Protein AF-0000000071563196 (afdb_homodimer)

Foldseek 3Di:
DFEEAEEEEQECDADFDHRQQQDDFLHGRLVLLLLLLQVLAPRHDAYEYEYCDDVSCVSSVVSPHHYDHDDPVQRDPPHDPLVSVVVCVVVVVVVHDGFKYKYFYSQQSPDDRCQQVQQVVQCVVVVFAKEFEWEWDQDWDWDADPVGIDTDQDDPVCDDDSVRGDTDIDGQRGIMMHGPVQCVVPVDSDDGGYYYHYDYPSSSQGDRHPVSRVVSSVVSNVVVD/DFEEAEEEEQECDADFDHRQQQDDFLHGRLVLLLLLLQVLAPRYDAYEYEYCDDVSCVRSVVSPHHYDHDDPVQRDPPHDPLVSVVVCVVVVVVVHDGFKYKYFYSQQSPDDRCQQVQQVVQCVVVVFAKEFEWEWDQDWDWDADPVGIDTDQDDPVCDDDSVRGDTDIDGQRGIMMHGPVQCVVPVDSDDGGYYYHYDYPSSSQGDRHPVSRVVSSVVSNVVVD

Nearest PDB structures (foldseek):
  6ifd-assembly2_C  TM=8.968E-01  e=7.303E-24  Vibrio cholerae
  6ifd-assembly1_A  TM=8.660E-01  e=3.320E-23  Vibrio cholerae
  1qwj-assembly2_D  TM=8.875E-01  e=5.857E-23  Mus musculus
  1eyr-assembly1_B  TM=8.930E-01  e=1.509E-20  Neisseria meningitidis
  6ifi-assembly1_A  TM=8.671E-01  e=5.005E-20  Vibrio cholerae

Structure (mmCIF, N/CA/C/O backbone):
data_AF-0000000071563196-model_v1
#
loop_
_entity.id
_entity.type
_entity.pdbx_description
1 polymer 'CMP-N-acetylneuraminic acid synthetase'
#
loop_
_atom_site.group_PDB
_atom_site.id
_atom_site.type_symbol
_atom_site.label_atom_id
_atom_site.label_alt_id
_atom_site.label_comp_id
_atom_site.label_asym_id
_atom_site.label_entity_id
_atom_site.label_seq_id
_atom_site.pdbx_PDB_ins_code
_atom_site.Cartn_x
_atom_site.Cartn_y
_atom_site.Cartn_z
_atom_site.occupancy
_atom_site.B_iso_or_equiv
_atom_site.auth_seq_id
_atom_site.auth_comp_id
_atom_site.auth_asym_id
_atom_site.auth_atom_id
_atom_site.pdbx_PDB_model_num
ATOM 1 N N . MET A 1 1 ? 10.906 35.125 6.461 1 53.5 1 MET A N 1
ATOM 2 C CA . MET A 1 1 ? 10.609 33.719 6.32 1 53.5 1 MET A CA 1
ATOM 3 C C . MET A 1 1 ? 9.125 33.438 6.543 1 53.5 1 MET A C 1
ATOM 5 O O . MET A 1 1 ? 8.477 34.125 7.328 1 53.5 1 MET A O 1
ATOM 9 N N . SER A 1 2 ? 8.508 32.656 5.531 1 68.19 2 SER A N 1
ATOM 10 C CA . SER A 1 2 ? 7.07 32.438 5.668 1 68.19 2 SER A CA 1
ATOM 11 C C . SER A 1 2 ? 6.734 31.766 6.996 1 68.19 2 SER A C 1
ATOM 13 O O . SER A 1 2 ? 7.473 30.906 7.465 1 68.19 2 SER A O 1
ATOM 15 N N . ARG A 1 3 ? 5.914 32.438 7.758 1 90.62 3 ARG A N 1
ATOM 16 C CA . ARG A 1 3 ? 5.457 31.875 9.023 1 90.62 3 ARG A CA 1
ATOM 17 C C . ARG A 1 3 ? 4.441 30.75 8.781 1 90.62 3 ARG A C 1
ATOM 19 O O . ARG A 1 3 ? 3.523 30.906 7.977 1 90.62 3 ARG A O 1
ATOM 26 N N . ALA A 1 4 ? 4.738 29.609 9.344 1 98 4 ALA A N 1
ATOM 27 C CA . ALA A 1 4 ? 3.818 28.484 9.195 1 98 4 ALA A CA 1
ATOM 28 C C . ALA A 1 4 ? 3.277 28.031 10.555 1 98 4 ALA A C 1
ATOM 30 O O . ALA A 1 4 ? 3.973 28.141 11.57 1 98 4 ALA A O 1
ATOM 31 N N . VAL A 1 5 ? 2.049 27.625 10.57 1 98.62 5 VAL A N 1
ATOM 32 C CA . VAL A 1 5 ? 1.468 27 11.758 1 98.62 5 VAL A CA 1
ATOM 33 C C . VAL A 1 5 ? 0.964 25.609 11.414 1 98.62 5 VAL A C 1
ATOM 35 O O . VAL A 1 5 ? 0.485 25.359 10.305 1 98.62 5 VAL A O 1
ATOM 38 N N . ALA A 1 6 ? 1.112 24.703 12.367 1 98.88 6 ALA A N 1
ATOM 39 C CA . ALA A 1 6 ? 0.66 23.344 12.164 1 98.88 6 ALA A CA 1
ATOM 40 C C . ALA A 1 6 ? -0.698 23.109 12.82 1 98.88 6 ALA A C 1
ATOM 42 O O . ALA A 1 6 ? -0.964 23.609 13.914 1 98.88 6 ALA A O 1
ATOM 43 N N . ILE A 1 7 ? -1.546 22.375 12.156 1 98.94 7 ILE A N 1
ATOM 44 C CA . ILE A 1 7 ? -2.824 21.953 12.711 1 98.94 7 ILE A CA 1
ATOM 45 C C . ILE A 1 7 ? -2.926 20.422 12.641 1 98.94 7 ILE A C 1
ATOM 47 O O . ILE A 1 7 ? -2.658 19.828 11.602 1 98.94 7 ILE A O 1
ATOM 51 N N . ILE A 1 8 ? -3.273 19.781 13.766 1 98.88 8 ILE A N 1
ATOM 52 C CA . ILE A 1 8 ? -3.412 18.344 13.938 1 98.88 8 ILE A CA 1
ATOM 53 C C . ILE A 1 8 ? -4.816 18.016 14.438 1 98.88 8 ILE A C 1
ATOM 55 O O . ILE A 1 8 ? -5.109 18.156 15.625 1 98.88 8 ILE A O 1
ATOM 59 N N . PRO A 1 9 ? -5.688 17.609 13.578 1 98.25 9 PRO A N 1
ATOM 60 C CA . PRO A 1 9 ? -6.988 17.141 14.062 1 98.25 9 PRO A CA 1
ATOM 61 C C . PRO A 1 9 ? -6.906 15.812 14.797 1 98.25 9 PRO A C 1
ATOM 63 O O . PRO A 1 9 ? -6.285 14.867 14.305 1 98.25 9 PRO A O 1
ATOM 66 N N . ALA A 1 10 ? -7.488 15.719 15.984 1 97.31 10 ALA A N 1
ATOM 67 C CA . ALA A 1 10 ? -7.5 14.508 16.797 1 97.31 10 ALA A CA 1
ATOM 68 C C . ALA A 1 10 ? -8.82 14.359 17.547 1 97.31 10 ALA A C 1
ATOM 70 O O . ALA A 1 10 ? -8.969 14.852 18.672 1 97.31 10 ALA A O 1
ATOM 71 N N . ARG A 1 11 ? -9.703 13.688 16.953 1 95.75 11 ARG A N 1
ATOM 72 C CA . ARG A 1 11 ? -11.008 13.539 17.594 1 95.75 11 ARG A CA 1
ATOM 73 C C . ARG A 1 11 ? -10.992 12.383 18.594 1 95.75 11 ARG A C 1
ATOM 75 O O . ARG A 1 11 ? -10.156 11.484 18.5 1 95.75 11 ARG A O 1
ATOM 82 N N . GLY A 1 12 ? -11.984 12.445 19.453 1 94.06 12 GLY A N 1
ATOM 83 C CA . GLY A 1 12 ? -12.102 11.406 20.453 1 94.06 12 GLY A CA 1
ATOM 84 C C . GLY A 1 12 ? -12.594 10.086 19.906 1 94.06 12 GLY A C 1
ATOM 85 O O . GLY A 1 12 ? -12.148 9.023 20.328 1 94.06 12 GLY A O 1
ATOM 86 N N . GLY A 1 13 ? -13.469 10.188 18.969 1 88.44 13 GLY A N 1
ATOM 87 C CA . GLY A 1 13 ? -14.047 8.992 18.375 1 88.44 13 GLY A CA 1
ATOM 88 C C . GLY A 1 13 ? -13.289 8.516 17.156 1 88.44 13 GLY A C 1
ATOM 89 O O . GLY A 1 13 ? -12.703 9.312 16.422 1 88.44 13 GLY A O 1
ATOM 90 N N . SER A 1 14 ? -13.141 7.102 17.141 1 84.75 14 SER A N 1
ATOM 91 C CA . SER A 1 14 ? -12.578 6.477 15.945 1 84.75 14 SER A CA 1
ATOM 92 C C . SER A 1 14 ? -13.273 5.156 15.633 1 84.75 14 SER A C 1
ATOM 94 O O . SER A 1 14 ? -13.539 4.359 16.531 1 84.75 14 SER A O 1
ATOM 96 N N . LYS A 1 15 ? -13.633 5 14.406 1 79.31 15 LYS A N 1
ATOM 97 C CA . LYS A 1 15 ? -14.383 3.822 13.992 1 79.31 15 LYS A CA 1
ATOM 98 C C . LYS A 1 15 ? -13.531 2.561 14.078 1 79.31 15 LYS A C 1
ATOM 100 O O . LYS A 1 15 ? -13.945 1.569 14.688 1 79.31 15 LYS A O 1
ATOM 105 N N . GLY A 1 16 ? -12.352 2.58 13.664 1 83.06 16 GLY A N 1
ATOM 106 C CA . GLY A 1 16 ? -11.547 1.375 13.547 1 83.06 16 GLY A CA 1
ATOM 107 C C . GLY A 1 16 ? -10.766 1.058 14.805 1 83.06 16 GLY A C 1
ATOM 108 O O . GLY A 1 16 ? -10.469 -0.107 15.086 1 83.06 16 GLY A O 1
ATOM 109 N N . ILE A 1 17 ? -10.414 2.061 15.586 1 91.19 17 ILE A N 1
ATOM 110 C CA . ILE A 1 17 ? -9.609 1.92 16.797 1 91.19 17 ILE A CA 1
ATOM 111 C C . ILE A 1 17 ? -10.172 2.812 17.906 1 91.19 17 ILE A C 1
ATOM 113 O O . ILE A 1 17 ? -10.117 4.039 17.797 1 91.19 17 ILE A O 1
ATOM 117 N N . LEU A 1 18 ? -10.617 2.182 18.953 1 90.81 18 LEU A N 1
ATOM 118 C CA . LEU A 1 18 ? -11.133 2.945 20.078 1 90.81 18 LEU A CA 1
ATOM 119 C C . LEU A 1 18 ? -10.047 3.846 20.672 1 90.81 18 LEU A C 1
ATOM 121 O O . LEU A 1 18 ? -8.945 3.381 20.969 1 90.81 18 LEU A O 1
ATOM 125 N N . ARG A 1 19 ? -10.344 5.184 20.75 1 94.94 19 ARG A N 1
ATOM 126 C CA . ARG A 1 19 ? -9.438 6.176 21.328 1 94.94 19 ARG A CA 1
ATOM 127 C C . ARG A 1 19 ? -8.078 6.141 20.641 1 94.94 19 ARG A C 1
ATOM 129 O O . ARG A 1 19 ? -7.043 6.133 21.312 1 94.94 19 ARG A O 1
ATOM 136 N N . LYS A 1 20 ? -8.094 6.062 19.406 1 95.31 20 LYS A N 1
ATOM 137 C CA . LYS A 1 20 ? -6.934 5.859 18.547 1 95.31 20 LYS A CA 1
ATOM 138 C C . LYS A 1 20 ? -5.816 6.844 18.891 1 95.31 20 LYS A C 1
ATOM 140 O O . LYS A 1 20 ? -4.648 6.453 18.984 1 95.31 20 LYS A O 1
ATOM 145 N N . ASN A 1 21 ? -6.113 8.102 19.125 1 97.44 21 ASN A N 1
ATOM 146 C CA . ASN A 1 21 ? -5.121 9.156 19.312 1 97.44 21 ASN A CA 1
ATOM 147 C C . ASN A 1 21 ? -4.391 8.992 20.641 1 97.44 21 ASN A C 1
ATOM 149 O O . ASN A 1 21 ? -3.311 9.555 20.844 1 97.44 21 ASN A O 1
ATOM 153 N N . LEU A 1 22 ? -5.008 8.219 21.531 1 98.12 22 LEU A N 1
ATOM 154 C CA . LEU A 1 22 ? -4.426 8.023 22.859 1 98.12 22 LEU A CA 1
ATOM 155 C C . LEU A 1 22 ? -3.727 6.676 22.953 1 98.12 22 LEU A C 1
ATOM 157 O O . LEU A 1 22 ? -3.059 6.387 23.953 1 98.12 22 LEU A O 1
ATOM 161 N N . ARG A 1 23 ? -3.885 5.855 21.938 1 97.44 23 ARG A N 1
ATOM 162 C CA . ARG A 1 23 ? -3.234 4.551 21.953 1 97.44 23 ARG A CA 1
ATOM 163 C C . ARG A 1 23 ? -1.717 4.695 21.891 1 97.44 23 ARG A C 1
ATOM 165 O O . ARG A 1 23 ? -1.193 5.543 21.172 1 97.44 23 ARG A O 1
ATOM 172 N N . GLU A 1 24 ? -1.084 3.846 22.672 1 96.25 24 GLU A N 1
ATOM 173 C CA . GLU A 1 24 ? 0.375 3.85 22.656 1 96.25 24 GLU A CA 1
ATOM 174 C C . GLU A 1 24 ? 0.92 3.158 21.406 1 96.25 24 GLU A C 1
ATOM 176 O O . GLU A 1 24 ? 0.55 2.021 21.109 1 96.25 24 GLU A O 1
ATOM 181 N N . VAL A 1 25 ? 1.747 3.818 20.75 1 95.5 25 VAL A N 1
ATOM 182 C CA . VAL A 1 25 ? 2.469 3.32 19.578 1 95.5 25 VAL A CA 1
ATOM 183 C C . VAL A 1 25 ? 3.895 3.869 19.578 1 95.5 25 VAL A C 1
ATOM 185 O O . VAL A 1 25 ? 4.102 5.078 19.719 1 95.5 25 VAL A O 1
ATOM 188 N N . GLY A 1 26 ? 4.859 3.02 19.453 1 94.5 26 GLY A N 1
ATOM 189 C CA . GLY A 1 26 ? 6.242 3.471 19.5 1 94.5 26 GLY A CA 1
ATOM 190 C C . GLY A 1 26 ? 6.613 4.094 20.844 1 94.5 26 GLY A C 1
ATOM 191 O O . GLY A 1 26 ? 7.41 5.031 20.891 1 94.5 26 GLY A O 1
ATOM 192 N N . GLY A 1 27 ? 5.93 3.826 21.859 1 95.75 27 GLY A N 1
ATOM 193 C CA . GLY A 1 27 ? 6.316 4.242 23.203 1 95.75 27 GLY A CA 1
ATOM 194 C C . GLY A 1 27 ? 5.617 5.512 23.656 1 95.75 27 GLY A C 1
ATOM 195 O O . GLY A 1 27 ? 5.926 6.043 24.734 1 95.75 27 GLY A O 1
ATOM 196 N N . ALA A 1 28 ? 4.727 6.062 22.922 1 97.5 28 ALA A N 1
ATOM 197 C CA . ALA A 1 28 ? 3.99 7.27 23.281 1 97.5 28 ALA A CA 1
ATOM 198 C C . ALA A 1 28 ? 2.604 7.277 22.656 1 97.5 28 ALA A C 1
ATOM 200 O O . ALA A 1 28 ? 2.346 6.539 21.703 1 97.5 28 ALA A O 1
ATOM 201 N N . PRO A 1 29 ? 1.673 8.047 23.234 1 98.31 29 PRO A N 1
ATOM 202 C CA . PRO A 1 29 ? 0.375 8.18 22.578 1 98.31 29 PRO A CA 1
ATOM 203 C C . PRO A 1 29 ? 0.501 8.648 21.125 1 98.31 29 PRO A C 1
ATOM 205 O O . PRO A 1 29 ? 1.36 9.477 20.812 1 98.31 29 PRO A O 1
ATOM 208 N N . LEU A 1 30 ? -0.372 8.164 20.281 1 98.38 30 LEU A N 1
ATOM 209 C CA . LEU A 1 30 ? -0.29 8.367 18.844 1 98.38 30 LEU A CA 1
ATOM 210 C C . LEU A 1 30 ? -0.193 9.852 18.516 1 98.38 30 LEU A C 1
ATOM 212 O O . LEU A 1 30 ? 0.698 10.273 17.766 1 98.38 30 LEU A O 1
ATOM 216 N N . VAL A 1 31 ? -1.023 10.719 19.125 1 98.75 31 VAL A N 1
ATOM 217 C CA . VAL A 1 31 ? -1.107 12.133 18.781 1 98.75 31 VAL A CA 1
ATOM 218 C C . VAL A 1 31 ? 0.184 12.844 19.172 1 98.75 31 VAL A C 1
ATOM 220 O O . VAL A 1 31 ? 0.582 13.82 18.547 1 98.75 31 VAL A O 1
ATOM 223 N N . VAL A 1 32 ? 0.906 12.328 20.125 1 98.81 32 VAL A N 1
ATOM 224 C CA . VAL A 1 32 ? 2.09 12.977 20.688 1 98.81 32 VAL A CA 1
ATOM 225 C C . VAL A 1 32 ? 3.225 12.945 19.656 1 98.81 32 VAL A C 1
ATOM 227 O O . VAL A 1 32 ? 4.008 13.891 19.562 1 98.81 32 VAL A O 1
ATOM 230 N N . HIS A 1 33 ? 3.27 11.883 18.859 1 98.5 33 HIS A N 1
ATOM 231 C CA . HIS A 1 33 ? 4.32 11.773 17.859 1 98.5 33 HIS A CA 1
ATOM 232 C C . HIS A 1 33 ? 4.25 12.93 16.859 1 98.5 33 HIS A C 1
ATOM 234 O O . HIS A 1 33 ? 5.258 13.594 16.609 1 98.5 33 HIS A O 1
ATOM 240 N N . THR A 1 34 ? 3.086 13.172 16.406 1 98.75 34 THR A N 1
ATOM 241 C CA . THR A 1 34 ? 2.904 14.234 15.414 1 98.75 34 THR A CA 1
ATOM 242 C C . THR A 1 34 ? 3.16 15.602 16.047 1 98.75 34 THR A C 1
ATOM 244 O O . THR A 1 34 ? 3.756 16.469 15.414 1 98.75 34 THR A O 1
ATOM 247 N N . ILE A 1 35 ? 2.75 15.805 17.281 1 98.88 35 ILE A N 1
ATOM 248 C CA . ILE A 1 35 ? 3 17.062 17.984 1 98.88 35 ILE A CA 1
ATOM 249 C C . ILE A 1 35 ? 4.504 17.297 18.094 1 98.88 35 ILE A C 1
ATOM 251 O O . ILE A 1 35 ? 4.996 18.359 17.734 1 98.88 35 ILE A O 1
ATOM 255 N N . ARG A 1 36 ? 5.195 16.297 18.516 1 98.62 36 ARG A N 1
ATOM 256 C CA . ARG A 1 36 ? 6.641 16.422 18.703 1 98.62 36 ARG A CA 1
ATOM 257 C C . ARG A 1 36 ? 7.332 16.703 17.375 1 98.62 36 ARG A C 1
ATOM 259 O O . ARG A 1 36 ? 8.234 17.547 17.312 1 98.62 36 ARG A O 1
ATOM 266 N N . GLN A 1 37 ? 6.93 16.016 16.328 1 98.5 37 GLN A N 1
ATOM 267 C CA . GLN A 1 37 ? 7.5 16.219 15 1 98.5 37 GLN A CA 1
ATOM 268 C C . GLN A 1 37 ? 7.273 17.656 14.523 1 98.5 37 GLN A C 1
ATOM 270 O O . GLN A 1 37 ? 8.164 18.266 13.938 1 98.5 37 GLN A O 1
ATOM 275 N N . ALA A 1 38 ? 6.094 18.172 14.789 1 98.75 38 ALA A N 1
ATOM 276 C CA . ALA A 1 38 ? 5.773 19.547 14.406 1 98.75 38 ALA A CA 1
ATOM 277 C C . ALA A 1 38 ? 6.605 20.547 15.203 1 98.75 38 ALA A C 1
ATOM 279 O O . ALA A 1 38 ? 7.129 21.516 14.648 1 98.75 38 ALA A O 1
ATOM 280 N N . LEU A 1 39 ? 6.77 20.297 16.469 1 98.56 39 LEU A N 1
ATOM 281 C CA . LEU A 1 39 ? 7.508 21.203 17.344 1 98.56 39 LEU A CA 1
ATOM 282 C C . LEU A 1 39 ? 8.992 21.203 17 1 98.56 39 LEU A C 1
ATOM 284 O O . LEU A 1 39 ? 9.68 22.203 17.203 1 98.56 39 LEU A O 1
ATOM 288 N N . GLU A 1 40 ? 9.43 20.141 16.484 1 98 40 GLU A N 1
ATOM 289 C CA . GLU A 1 40 ? 10.844 20.016 16.141 1 98 40 GLU A CA 1
ATOM 290 C C . GLU A 1 40 ? 11.148 20.719 14.82 1 98 40 GLU A C 1
ATOM 292 O O . GLU A 1 40 ? 12.312 20.953 14.492 1 98 40 GLU A O 1
ATOM 297 N N . SER A 1 41 ? 10.18 21 14.094 1 98 41 SER A N 1
ATOM 298 C CA . SER A 1 41 ? 10.367 21.656 12.805 1 98 41 SER A CA 1
ATOM 299 C C . SER A 1 41 ? 10.797 23.109 12.984 1 98 41 SER A C 1
ATOM 301 O O . SER A 1 41 ? 10.234 23.828 13.805 1 98 41 SER A O 1
ATOM 303 N N . SER A 1 42 ? 11.75 23.531 12.211 1 97.69 42 SER A N 1
ATOM 304 C CA . SER A 1 42 ? 12.188 24.922 12.242 1 97.69 42 SER A CA 1
ATOM 305 C C . SER A 1 42 ? 11.242 25.812 11.445 1 97.69 42 SER A C 1
ATOM 307 O O . SER A 1 42 ? 11.297 27.047 11.555 1 97.69 42 SER A O 1
ATOM 309 N N . SER A 1 43 ? 10.359 25.25 10.719 1 97.81 43 SER A N 1
ATOM 310 C CA . SER A 1 43 ? 9.477 26.016 9.836 1 97.81 43 SER A CA 1
ATOM 311 C C . SER A 1 43 ? 8.156 26.344 10.523 1 97.81 43 SER A C 1
ATOM 313 O O . SER A 1 43 ? 7.406 27.203 10.055 1 97.81 43 SER A O 1
ATOM 315 N N . VAL A 1 44 ? 7.883 25.672 11.602 1 98.12 44 VAL A N 1
ATOM 316 C CA . VAL A 1 44 ? 6.578 25.781 12.25 1 98.12 44 VAL A CA 1
ATOM 317 C C . VAL A 1 44 ? 6.707 26.641 13.508 1 98.12 44 VAL A C 1
ATOM 319 O O . VAL A 1 44 ? 7.488 26.328 14.406 1 98.12 44 VAL A O 1
ATOM 322 N N . ASP A 1 45 ? 5.887 27.625 13.586 1 97.38 45 ASP A N 1
ATOM 323 C CA . ASP A 1 45 ? 5.961 28.578 14.695 1 97.38 45 ASP A CA 1
ATOM 324 C C . ASP A 1 45 ? 5.074 28.125 15.852 1 97.38 45 ASP A C 1
ATOM 326 O O . ASP A 1 45 ? 5.398 28.375 17.016 1 97.38 45 ASP A O 1
ATOM 330 N N . ARG A 1 46 ? 3.959 27.641 15.516 1 98.12 46 ARG A N 1
ATOM 331 C CA . ARG A 1 46 ? 2.965 27.188 16.484 1 98.12 46 ARG A CA 1
ATOM 332 C C . ARG A 1 46 ? 2.322 25.875 16.047 1 98.12 46 ARG A C 1
ATOM 334 O O . ARG A 1 46 ? 2.127 25.641 14.859 1 98.12 46 ARG A O 1
ATOM 341 N N . VAL A 1 47 ? 2.035 25.062 17.062 1 98.81 47 VAL A N 1
ATOM 342 C CA . VAL A 1 47 ? 1.409 23.766 16.812 1 98.81 47 VAL A CA 1
ATOM 343 C C . VAL A 1 47 ? 0.053 23.703 17.516 1 98.81 47 VAL A C 1
ATOM 345 O O . VAL A 1 47 ? -0.039 23.922 18.719 1 98.81 47 VAL A O 1
ATOM 348 N N . TYR A 1 48 ? -1.01 23.391 16.75 1 98.88 48 TYR A N 1
ATOM 349 C CA . TYR A 1 48 ? -2.365 23.312 17.266 1 98.88 48 TYR A CA 1
ATOM 350 C C . TYR A 1 48 ? -2.932 21.906 17.125 1 98.88 48 TYR A C 1
ATOM 352 O O . TYR A 1 48 ? -2.73 21.25 16.094 1 98.88 48 TYR A O 1
ATOM 360 N N . VAL A 1 49 ? -3.607 21.422 18.172 1 98.88 49 VAL A N 1
ATOM 361 C CA . VAL A 1 49 ? -4.426 20.203 18.094 1 98.88 49 VAL A CA 1
ATOM 362 C C . VAL A 1 49 ? -5.902 20.578 18.219 1 98.88 49 VAL A C 1
ATOM 364 O O . VAL A 1 49 ? -6.301 21.266 19.156 1 98.88 49 VAL A O 1
ATOM 367 N N . SER A 1 50 ? -6.684 20.234 17.188 1 98.81 50 SER A N 1
ATOM 368 C CA . SER A 1 50 ? -8.133 20.375 17.266 1 98.81 50 SER A CA 1
ATOM 369 C C . SER A 1 50 ? -8.781 19.094 17.781 1 98.81 50 SER A C 1
ATOM 371 O O . SER A 1 50 ? -8.648 18.031 17.172 1 98.81 50 SER A O 1
ATOM 373 N N . THR A 1 51 ? -9.523 19.172 18.906 1 98.38 51 THR A N 1
ATOM 374 C CA . THR A 1 51 ? -10.086 17.953 19.484 1 98.38 51 THR A CA 1
ATOM 375 C C . THR A 1 51 ? -11.383 18.266 20.219 1 98.38 51 THR A C 1
ATOM 377 O O . THR A 1 51 ? -11.594 19.391 20.672 1 98.38 51 THR A O 1
ATOM 380 N N . ASP A 1 52 ? -12.219 17.266 20.266 1 97.88 52 ASP A N 1
ATOM 381 C CA . ASP A 1 52 ? -13.445 17.328 21.047 1 97.88 52 ASP A CA 1
ATOM 382 C C . ASP A 1 52 ? -13.297 16.578 22.375 1 97.88 52 ASP A C 1
ATOM 384 O O . ASP A 1 52 ? -14.258 16.438 23.141 1 97.88 52 ASP A O 1
ATOM 388 N N . ASP A 1 53 ? -12.156 16.109 22.641 1 97.75 53 ASP A N 1
ATOM 389 C CA . ASP A 1 53 ? -11.961 15.164 23.734 1 97.75 53 ASP A CA 1
ATOM 390 C C . ASP A 1 53 ? -11.031 15.75 24.797 1 97.75 53 ASP A C 1
ATOM 392 O O . ASP A 1 53 ? -9.953 16.25 24.484 1 97.75 53 ASP A O 1
ATOM 396 N N . THR A 1 54 ? -11.414 15.547 26.047 1 97.81 54 THR A N 1
ATOM 397 C CA . THR A 1 54 ? -10.703 16.172 27.156 1 97.81 54 THR A CA 1
ATOM 398 C C . THR A 1 54 ? -9.367 15.484 27.406 1 97.81 54 THR A C 1
ATOM 400 O O . THR A 1 54 ? -8.359 16.141 27.688 1 97.81 54 THR A O 1
ATOM 403 N N . GLU A 1 55 ? -9.391 14.211 27.312 1 98.25 55 GLU A N 1
ATOM 404 C CA . GLU A 1 55 ? -8.133 13.5 27.531 1 98.25 55 GLU A CA 1
ATOM 405 C C . GLU A 1 55 ? -7.113 13.805 26.453 1 98.25 55 GLU A C 1
ATOM 407 O O . GLU A 1 55 ? -5.93 13.984 26.734 1 98.25 55 GLU A O 1
ATOM 412 N N . ILE A 1 56 ? -7.52 13.898 25.234 1 98.56 56 ILE A N 1
ATOM 413 C CA . ILE A 1 56 ? -6.637 14.266 24.141 1 98.56 56 ILE A CA 1
ATOM 414 C C . ILE A 1 56 ? -6.121 15.688 24.344 1 98.56 56 ILE A C 1
ATOM 416 O O . ILE A 1 56 ? -4.945 15.969 24.109 1 98.56 56 ILE A O 1
ATOM 420 N N . ARG A 1 57 ? -7.004 16.562 24.766 1 98.62 57 ARG A N 1
ATOM 421 C CA . ARG A 1 57 ? -6.598 17.922 25.109 1 98.62 57 ARG A CA 1
ATOM 422 C C . ARG A 1 57 ? -5.445 17.922 26.109 1 98.62 57 ARG A C 1
ATOM 424 O O . ARG A 1 57 ? -4.406 18.547 25.875 1 98.62 57 ARG A O 1
ATOM 431 N N . ASP A 1 58 ? -5.621 17.188 27.141 1 98.75 58 ASP A N 1
ATOM 432 C CA . ASP A 1 58 ? -4.641 17.188 28.219 1 98.75 58 ASP A CA 1
ATOM 433 C C . ASP A 1 58 ? -3.303 16.625 27.75 1 98.75 58 ASP A C 1
ATOM 435 O O . ASP A 1 58 ? -2.246 17.188 28.016 1 98.75 58 ASP A O 1
ATOM 439 N N . VAL A 1 59 ? -3.359 15.531 27.031 1 98.75 59 VAL A N 1
ATOM 440 C CA . VAL A 1 59 ? -2.164 14.875 26.5 1 98.75 59 VAL A CA 1
ATOM 441 C C . VAL A 1 59 ? -1.459 15.797 25.516 1 98.75 59 VAL A C 1
ATOM 443 O O . VAL A 1 59 ? -0.229 15.883 25.5 1 98.75 59 VAL A O 1
ATOM 446 N N . SER A 1 60 ? -2.207 16.5 24.703 1 98.88 60 SER A N 1
ATOM 447 C CA . SER A 1 60 ? -1.657 17.391 23.688 1 98.88 60 SER A CA 1
ATOM 448 C C . SER A 1 60 ? -0.982 18.609 24.328 1 98.88 60 SER A C 1
ATOM 450 O O . SER A 1 60 ? 0.115 19 23.922 1 98.88 60 SER A O 1
ATOM 452 N N . GLN A 1 61 ? -1.625 19.156 25.328 1 98.81 61 GLN A N 1
ATOM 453 C CA . GLN A 1 61 ? -1.046 20.281 26.031 1 98.81 61 GLN A CA 1
ATOM 454 C C . GLN A 1 61 ? 0.248 19.891 26.734 1 98.81 61 GLN A C 1
ATOM 456 O O . GLN A 1 61 ? 1.234 20.625 26.703 1 98.81 61 GLN A O 1
ATOM 461 N N . ALA A 1 62 ? 0.176 18.75 27.328 1 98.75 62 ALA A N 1
ATOM 462 C CA . ALA A 1 62 ? 1.364 18.25 28.016 1 98.75 62 ALA A CA 1
ATOM 463 C C . ALA A 1 62 ? 2.521 18.062 27.031 1 98.75 62 ALA A C 1
ATOM 465 O O . ALA A 1 62 ? 3.688 18.203 27.406 1 98.75 62 ALA A O 1
ATOM 466 N N . ALA A 1 63 ? 2.211 17.812 25.812 1 98.75 63 ALA A N 1
ATOM 467 C CA . ALA A 1 63 ? 3.225 17.594 24.781 1 98.75 63 ALA A CA 1
ATOM 468 C C . ALA A 1 63 ? 3.697 18.922 24.188 1 98.75 63 ALA A C 1
ATOM 470 O O . ALA A 1 63 ? 4.633 18.953 23.391 1 98.75 63 ALA A O 1
ATOM 471 N N . GLY A 1 64 ? 3.045 19.984 24.5 1 98.75 64 GLY A N 1
ATOM 472 C CA . GLY A 1 64 ? 3.539 21.281 24.109 1 98.75 64 GLY A CA 1
ATOM 473 C C . GLY A 1 64 ? 2.686 21.953 23.047 1 98.75 64 GLY A C 1
ATOM 474 O O . GLY A 1 64 ? 3.014 23.047 22.578 1 98.75 64 GLY A O 1
ATOM 475 N N . ALA A 1 65 ? 1.576 21.359 22.688 1 98.81 65 ALA A N 1
ATOM 476 C CA . ALA A 1 65 ? 0.72 21.922 21.641 1 98.81 65 ALA A CA 1
ATOM 477 C C . ALA A 1 65 ? -0.309 22.875 22.25 1 98.81 65 ALA A C 1
ATOM 479 O O . ALA A 1 65 ? -0.699 22.719 23.406 1 98.81 65 ALA A O 1
ATOM 480 N N . HIS A 1 66 ? -0.705 23.859 21.484 1 98.62 66 HIS A N 1
ATOM 481 C CA . HIS A 1 66 ? -1.951 24.562 21.75 1 98.62 66 HIS A CA 1
ATOM 482 C C . HIS A 1 66 ? -3.16 23.703 21.391 1 98.62 66 HIS A C 1
ATOM 484 O O . HIS A 1 66 ? -3.082 22.859 20.5 1 98.62 66 HIS A O 1
ATOM 490 N N . VAL A 1 67 ? -4.258 23.953 22.109 1 98.75 67 VAL A N 1
ATOM 491 C CA . VAL A 1 67 ? -5.426 23.125 21.828 1 98.75 67 VAL A CA 1
ATOM 492 C C . VAL A 1 67 ? -6.602 24 21.422 1 98.75 67 VAL A C 1
ATOM 494 O O . VAL A 1 67 ? -6.844 25.047 22.031 1 98.75 67 VAL A O 1
ATOM 497 N N . ILE A 1 68 ? -7.211 23.641 20.359 1 98.69 68 ILE A N 1
ATOM 498 C CA . ILE A 1 68 ? -8.461 24.219 19.906 1 98.69 68 ILE A CA 1
ATOM 499 C C . ILE A 1 68 ? -9.617 23.281 20.203 1 98.69 68 ILE A C 1
ATOM 501 O O . ILE A 1 68 ? -9.672 22.172 19.672 1 98.69 68 ILE A O 1
ATOM 505 N N . HIS A 1 69 ? -10.508 23.703 21.016 1 97.81 69 HIS A N 1
ATOM 506 C CA . HIS A 1 69 ? -11.68 22.906 21.312 1 97.81 69 HIS A CA 1
ATOM 507 C C . HIS A 1 69 ? -12.594 22.797 20.094 1 97.81 69 HIS A C 1
ATOM 509 O O . HIS A 1 69 ? -13.047 23.812 19.562 1 97.81 69 HIS A O 1
ATOM 515 N N . ARG A 1 70 ? -12.781 21.578 19.719 1 96.88 70 ARG A N 1
ATOM 516 C CA . ARG A 1 70 ? -13.625 21.312 18.562 1 96.88 70 ARG A CA 1
ATOM 517 C C . ARG A 1 70 ? -15.055 20.969 18.984 1 96.88 70 ARG A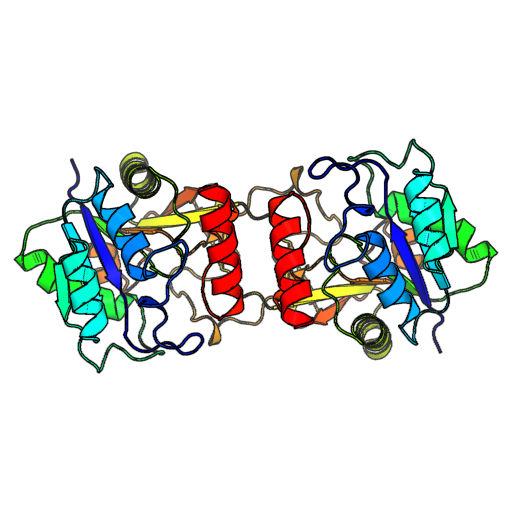 C 1
ATOM 519 O O . ARG A 1 70 ? -15.266 20.062 19.797 1 96.88 70 ARG A O 1
ATOM 526 N N . PRO A 1 71 ? -16 21.672 18.375 1 95.25 71 PRO A N 1
ATOM 527 C CA . PRO A 1 71 ? -17.391 21.344 18.688 1 95.25 71 PRO A CA 1
ATOM 528 C C . PRO A 1 71 ? -17.766 19.922 18.266 1 95.25 71 PRO A C 1
ATOM 530 O O . PRO A 1 71 ? -17.25 19.406 17.266 1 95.25 71 PRO A O 1
ATOM 533 N N . VAL A 1 72 ? -18.734 19.359 18.953 1 91.38 72 VAL A N 1
ATOM 534 C CA . VAL A 1 72 ? -19.156 17.984 18.75 1 91.38 72 VAL A CA 1
ATOM 535 C C . VAL A 1 72 ? -19.781 17.844 17.359 1 91.38 72 VAL A C 1
ATOM 537 O O . VAL A 1 72 ? -19.625 16.797 16.719 1 91.38 72 VAL A O 1
ATOM 540 N N . ASP A 1 73 ? -20.359 18.828 16.906 1 92.06 73 ASP A N 1
ATOM 541 C CA . ASP A 1 73 ? -21.109 18.75 15.656 1 92.06 73 ASP A CA 1
ATOM 542 C C . ASP A 1 73 ? -20.172 18.641 14.461 1 92.06 73 ASP A C 1
ATOM 544 O O . ASP A 1 73 ? -20.609 18.266 13.367 1 92.06 73 ASP A O 1
ATOM 548 N N . ILE A 1 74 ? -18.906 18.984 14.617 1 93.06 74 ILE A N 1
ATOM 549 C CA . ILE A 1 74 ? -17.969 18.828 13.516 1 93.06 74 ILE A CA 1
ATOM 550 C C . ILE A 1 74 ? -16.922 17.781 13.891 1 93.06 74 ILE A C 1
ATOM 552 O O . ILE A 1 74 ? -15.766 17.859 13.461 1 93.06 74 ILE A O 1
ATOM 556 N N . SER A 1 75 ? -17.312 16.859 14.812 1 91.25 75 SER A N 1
ATOM 557 C CA . SER A 1 75 ? -16.375 15.836 15.258 1 91.25 75 SER A CA 1
ATOM 558 C C . SER A 1 75 ? -16.828 14.453 14.82 1 91.25 75 SER A C 1
ATOM 560 O O . SER A 1 75 ? -16.266 13.445 15.242 1 91.25 75 SER A O 1
ATOM 562 N N . GLY A 1 76 ? -17.828 14.383 13.984 1 86.38 76 GLY A N 1
ATOM 563 C CA . GLY A 1 76 ? -18.344 13.109 13.516 1 86.38 76 GLY A CA 1
ATOM 564 C C . GLY A 1 76 ? -17.484 12.477 12.438 1 86.38 76 GLY A C 1
ATOM 565 O O . GLY A 1 76 ? -16.609 13.125 11.867 1 86.38 76 GLY A O 1
ATOM 566 N N . ASP A 1 77 ? -17.734 11.18 12.156 1 82.81 77 ASP A N 1
ATOM 567 C CA . ASP A 1 77 ? -16.938 10.398 11.219 1 82.81 77 ASP A CA 1
ATOM 568 C C . ASP A 1 77 ? -17.188 10.844 9.781 1 82.81 77 ASP A C 1
ATOM 570 O O . ASP A 1 77 ? -16.406 10.531 8.883 1 82.81 77 ASP A O 1
ATOM 574 N N . THR A 1 78 ? -18.172 11.602 9.57 1 84.38 78 THR A N 1
ATOM 575 C CA . THR A 1 78 ? -18.5 12.023 8.211 1 84.38 78 THR A CA 1
ATOM 576 C C . THR A 1 78 ? -18.016 13.445 7.953 1 84.38 78 THR A C 1
ATOM 578 O O . THR A 1 78 ? -18.125 13.961 6.84 1 84.38 78 THR A O 1
ATOM 581 N N . ILE A 1 79 ? -17.516 14.031 8.977 1 88.12 79 ILE A N 1
ATOM 582 C CA . ILE A 1 79 ? -17.031 15.406 8.867 1 88.12 79 ILE A CA 1
ATOM 583 C C . ILE A 1 79 ? -15.68 15.422 8.148 1 88.12 79 ILE A C 1
ATOM 585 O O . ILE A 1 79 ? -14.797 14.617 8.461 1 88.12 79 ILE A O 1
ATOM 589 N N . SER A 1 80 ? -15.5 16.359 7.223 1 90.19 80 SER A N 1
ATOM 590 C CA . SER A 1 80 ? -14.266 16.469 6.453 1 90.19 80 SER A CA 1
ATOM 591 C C . SER A 1 80 ? -13.172 17.156 7.258 1 90.19 80 SER A C 1
ATOM 593 O O . SER A 1 80 ? -13.453 17.938 8.164 1 90.19 80 SER A O 1
ATOM 595 N N . SER A 1 81 ? -11.922 16.828 6.891 1 93.69 81 SER A N 1
ATOM 596 C CA . SER A 1 81 ? -10.797 17.547 7.473 1 93.69 81 SER A CA 1
ATOM 597 C C . SER A 1 81 ? -10.883 19.031 7.191 1 93.69 81 SER A C 1
ATOM 599 O O . SER A 1 81 ? -10.492 19.859 8.023 1 93.69 81 SER A O 1
ATOM 601 N N . GLU A 1 82 ? -11.383 19.391 6.035 1 95.94 82 GLU A N 1
ATOM 602 C CA . GLU A 1 82 ? -11.523 20.781 5.652 1 95.94 82 GLU A CA 1
ATOM 603 C C . GLU A 1 82 ? -12.414 21.547 6.637 1 95.94 82 GLU A C 1
ATOM 605 O O . GLU A 1 82 ? -12.094 22.672 7.035 1 95.94 82 GLU A O 1
ATOM 610 N N . ALA A 1 83 ? -13.508 20.906 7.02 1 95.38 83 ALA A N 1
ATOM 611 C CA . ALA A 1 83 ? -14.422 21.531 7.973 1 95.38 83 ALA A CA 1
ATOM 612 C C . ALA A 1 83 ? -13.719 21.812 9.305 1 95.38 83 ALA A C 1
ATOM 614 O O . ALA A 1 83 ? -13.914 22.859 9.914 1 95.38 83 ALA A O 1
ATOM 615 N N . VAL A 1 84 ? -12.93 20.891 9.703 1 97.19 84 VAL A N 1
ATOM 616 C CA . VAL A 1 84 ? -12.195 21.016 10.953 1 97.19 84 VAL A CA 1
ATOM 617 C C . VAL A 1 84 ? -11.188 22.156 10.852 1 97.19 84 VAL A C 1
ATOM 619 O O . VAL A 1 84 ? -11.047 22.969 11.781 1 97.19 84 VAL A O 1
ATOM 622 N N . ILE A 1 85 ? -10.5 22.25 9.75 1 98.12 85 ILE A N 1
ATOM 623 C CA . ILE A 1 85 ? -9.484 23.281 9.578 1 98.12 85 ILE A CA 1
ATOM 624 C C . ILE A 1 85 ? -10.148 24.641 9.438 1 98.12 85 ILE A C 1
ATOM 626 O O . ILE A 1 85 ? -9.648 25.656 9.953 1 98.12 85 ILE A O 1
ATOM 630 N N . HIS A 1 86 ? -11.297 24.703 8.766 1 97.75 86 HIS A N 1
ATOM 631 C CA . HIS A 1 86 ? -12.078 25.938 8.688 1 97.75 86 HIS A CA 1
ATOM 632 C C . HIS A 1 86 ? -12.406 26.469 10.086 1 97.75 86 HIS A C 1
ATOM 634 O O . HIS A 1 86 ? -12.312 27.672 10.336 1 97.75 86 HIS A O 1
ATOM 640 N N . HIS A 1 87 ? -12.812 25.609 10.906 1 98.06 87 HIS A N 1
ATOM 641 C CA . HIS A 1 87 ? -13.133 25.984 12.281 1 98.06 87 HIS A CA 1
ATOM 642 C C . HIS A 1 87 ? -11.906 26.516 13.008 1 98.06 87 HIS A C 1
ATOM 644 O O . HIS A 1 87 ? -12.016 27.438 13.828 1 98.06 87 HIS A O 1
ATOM 650 N N . ALA A 1 88 ? -10.758 25.969 12.719 1 98.19 88 ALA A N 1
ATOM 651 C CA . ALA A 1 88 ? -9.531 26.266 13.445 1 98.19 88 ALA A CA 1
ATOM 652 C C . ALA A 1 88 ? -8.922 27.594 12.984 1 98.19 88 ALA A C 1
ATOM 654 O O . ALA A 1 88 ? -8.258 28.281 13.75 1 98.19 88 ALA A O 1
ATOM 655 N N . LEU A 1 89 ? -9.156 27.984 11.75 1 97.94 89 LEU A N 1
ATOM 656 C CA . LEU A 1 89 ? -8.453 29.094 11.102 1 97.94 89 LEU A CA 1
ATOM 657 C C . LEU A 1 89 ? -8.656 30.391 11.867 1 97.94 89 LEU A C 1
ATOM 659 O O . LEU A 1 89 ? -7.691 31.078 12.203 1 97.94 89 LEU A O 1
ATOM 663 N N . PRO A 1 90 ? -9.883 30.734 12.195 1 97.12 90 PRO A N 1
ATOM 664 C CA . PRO A 1 90 ? -10.078 32 12.922 1 97.12 90 PRO A CA 1
ATOM 665 C C . PRO A 1 90 ? -9.391 32 14.289 1 97.12 90 PRO A C 1
ATOM 667 O O . PRO A 1 90 ? -8.883 33.031 14.727 1 97.12 90 PRO A O 1
ATOM 670 N N . VAL A 1 91 ? -9.398 30.891 14.984 1 97.19 91 VAL A N 1
ATOM 671 C CA . VAL A 1 91 ? -8.773 30.781 16.297 1 97.19 91 VAL A CA 1
ATOM 672 C C . VAL A 1 91 ? -7.266 30.984 16.172 1 97.19 91 VAL A C 1
ATOM 674 O O . VAL A 1 91 ? -6.66 31.703 16.953 1 97.19 91 VAL A O 1
ATOM 677 N N . MET A 1 92 ? -6.691 30.344 15.164 1 97.62 92 MET A N 1
ATOM 678 C CA . MET A 1 92 ? -5.254 30.453 14.922 1 97.62 92 MET A CA 1
ATOM 679 C C . MET A 1 92 ? -4.859 31.875 14.562 1 97.62 92 MET A C 1
ATOM 681 O O . MET A 1 92 ? -3.812 32.375 14.992 1 97.62 92 MET A O 1
ATOM 685 N N . ARG A 1 93 ? -5.641 32.562 13.852 1 96.5 93 ARG A N 1
ATOM 686 C CA . ARG A 1 93 ? -5.352 33.938 13.406 1 96.5 93 ARG A CA 1
ATOM 687 C C . ARG A 1 93 ? -5.379 34.906 14.586 1 96.5 93 ARG A C 1
ATOM 689 O O . ARG A 1 93 ? -4.656 35.906 14.586 1 96.5 93 ARG A O 1
ATOM 696 N N . GLN A 1 94 ? -6.211 34.562 15.5 1 96.69 94 GLN A N 1
ATOM 697 C CA . GLN A 1 94 ? -6.289 35.406 16.688 1 96.69 94 GLN A CA 1
ATOM 698 C C . GLN A 1 94 ? -4.969 35.438 17.453 1 96.69 94 GLN A C 1
ATOM 700 O O . GLN A 1 94 ? -4.641 36.406 18.125 1 96.69 94 GLN A O 1
ATOM 705 N N . GLU A 1 95 ? -4.262 34.406 17.281 1 94.94 95 GLU A N 1
ATOM 706 C CA . GLU A 1 95 ? -3.021 34.281 18.031 1 94.94 95 GLU A CA 1
ATOM 707 C C . GLU A 1 95 ? -1.83 34.812 17.25 1 94.94 95 GLU A C 1
ATOM 709 O O . GLU A 1 95 ? -0.73 34.938 17.797 1 94.94 95 GLU A O 1
ATOM 714 N N . GLY A 1 96 ? -2.021 35.125 16.016 1 93.75 96 GLY A N 1
ATOM 715 C CA . GLY A 1 96 ? -0.969 35.688 15.188 1 93.75 96 GLY A CA 1
ATOM 716 C C . GLY A 1 96 ? -1.141 35.375 13.711 1 93.75 96 GLY A C 1
ATOM 717 O O . GLY A 1 96 ? -1.805 34.406 13.344 1 93.75 96 GLY A O 1
ATOM 718 N N . ASP A 1 97 ? -0.47 36.188 12.922 1 94.44 97 ASP A N 1
ATOM 719 C CA . ASP A 1 97 ? -0.534 36 11.477 1 94.44 97 ASP A CA 1
ATOM 720 C C . ASP A 1 97 ? 0.356 34.812 11.039 1 94.44 97 ASP A C 1
ATOM 722 O O . ASP A 1 97 ? 1.336 34.5 11.711 1 94.44 97 ASP A O 1
ATOM 726 N N . PHE A 1 98 ? 0.022 34.188 10 1 97.19 98 PHE A N 1
ATOM 727 C CA . PHE A 1 98 ? 0.814 33.125 9.375 1 97.19 98 PHE A CA 1
ATOM 728 C C . PHE A 1 98 ? 0.511 33.031 7.883 1 97.19 98 PHE A C 1
ATOM 730 O O . PHE A 1 98 ? -0.592 33.375 7.445 1 97.19 98 PHE A O 1
ATOM 737 N N . ASP A 1 99 ? 1.45 32.562 7.129 1 97.75 99 ASP A N 1
ATOM 738 C CA . ASP A 1 99 ? 1.359 32.5 5.672 1 97.75 99 ASP A CA 1
ATOM 739 C C . ASP A 1 99 ? 0.944 31.094 5.207 1 97.75 99 ASP A C 1
ATOM 741 O O . ASP A 1 99 ? 0.379 30.953 4.121 1 97.75 99 ASP A O 1
ATOM 745 N N . LEU A 1 100 ? 1.276 30.109 6.031 1 98.69 100 LEU A N 1
ATOM 746 C CA . LEU A 1 100 ? 1.084 28.719 5.625 1 98.69 100 LEU A CA 1
ATOM 747 C C . LEU A 1 100 ? 0.419 27.922 6.734 1 98.69 100 LEU A C 1
ATOM 749 O O . LEU A 1 100 ? 0.699 28.125 7.918 1 98.69 100 LEU A O 1
ATOM 753 N N . VAL A 1 101 ? -0.416 27.031 6.309 1 98.81 101 VAL A N 1
ATOM 754 C CA . VAL A 1 101 ? -0.957 26 7.184 1 98.81 101 VAL A CA 1
ATOM 755 C C . VAL A 1 101 ? -0.285 24.656 6.875 1 98.81 101 VAL A C 1
ATOM 757 O O . VAL A 1 101 ? -0.215 24.234 5.715 1 98.81 101 VAL A O 1
ATOM 760 N N . VAL A 1 102 ? 0.279 24.047 7.902 1 98.88 102 VAL A N 1
ATOM 761 C CA . VAL A 1 102 ? 0.791 22.672 7.824 1 98.88 102 VAL A CA 1
ATOM 762 C C . VAL A 1 102 ? -0.196 21.719 8.484 1 98.88 102 VAL A C 1
ATOM 764 O O . VAL A 1 102 ? -0.299 21.672 9.711 1 98.88 102 VAL A O 1
ATOM 767 N N . PHE A 1 103 ? -0.91 21.047 7.621 1 98.88 103 PHE A N 1
ATOM 768 C CA . PHE A 1 103 ? -1.903 20.078 8.07 1 98.88 103 PHE A CA 1
ATOM 769 C C . PHE A 1 103 ? -1.277 18.688 8.227 1 98.88 103 PHE A C 1
ATOM 771 O O . PHE A 1 103 ? -0.846 18.078 7.246 1 98.88 103 PHE A O 1
ATOM 778 N N . LEU A 1 104 ? -1.237 18.188 9.484 1 98.88 104 LEU A N 1
ATOM 779 C CA . LEU A 1 104 ? -0.589 16.922 9.82 1 98.88 104 LEU A CA 1
ATOM 780 C C . LEU A 1 104 ? -1.604 15.914 10.359 1 98.88 104 LEU A C 1
ATOM 782 O O . LEU A 1 104 ? -2.393 16.234 11.25 1 98.88 104 LEU A O 1
ATOM 786 N N . GLN A 1 105 ? -1.518 14.758 9.82 1 97.44 105 GLN A N 1
ATOM 787 C CA . GLN A 1 105 ? -2.416 13.719 10.305 1 97.44 105 GLN A CA 1
ATOM 788 C C . GLN A 1 105 ? -1.714 12.812 11.305 1 97.44 105 GLN A C 1
ATOM 790 O O . GLN A 1 105 ? -0.656 12.25 11.008 1 97.44 105 GLN A O 1
ATOM 795 N N . ALA A 1 106 ? -2.322 12.578 12.453 1 97.75 106 ALA A N 1
ATOM 796 C CA . ALA A 1 106 ? -1.731 11.789 13.531 1 97.75 106 ALA A CA 1
ATOM 797 C C . ALA A 1 106 ? -1.661 10.312 13.156 1 97.75 106 ALA A C 1
ATOM 799 O O . ALA A 1 106 ? -0.825 9.57 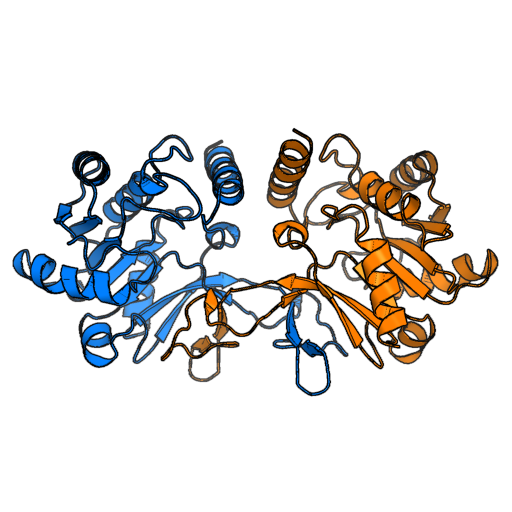13.68 1 97.75 106 ALA A O 1
ATOM 800 N N . THR A 1 107 ? -2.453 9.914 12.195 1 96.5 107 THR A N 1
ATOM 801 C CA . THR A 1 107 ? -2.537 8.508 11.828 1 96.5 107 THR A CA 1
ATOM 802 C C . THR A 1 107 ? -1.37 8.117 10.922 1 96.5 107 THR A C 1
ATOM 804 O O . THR A 1 107 ? -1.175 6.934 10.633 1 96.5 107 THR A O 1
ATOM 807 N N . ALA A 1 108 ? -0.589 9.109 10.492 1 97.12 108 ALA A N 1
ATOM 808 C CA . ALA A 1 108 ? 0.614 8.891 9.688 1 97.12 108 ALA A CA 1
ATOM 809 C C . ALA A 1 108 ? 1.859 9.367 10.43 1 97.12 108 ALA A C 1
ATOM 811 O O . ALA A 1 108 ? 2.525 10.312 10 1 97.12 108 ALA A O 1
ATOM 812 N N . PRO A 1 109 ? 2.266 8.633 11.453 1 97.5 109 PRO A N 1
ATOM 813 C CA . PRO A 1 109 ? 3.303 9.133 12.359 1 97.5 109 PRO A CA 1
ATOM 814 C C . PRO A 1 109 ? 4.715 8.859 11.844 1 97.5 109 PRO A C 1
ATOM 816 O O . PRO A 1 109 ? 5.691 9.297 12.453 1 97.5 109 PRO A O 1
ATOM 819 N N . LEU A 1 110 ? 4.871 8.172 10.75 1 96.88 110 LEU A N 1
ATOM 820 C CA . LEU A 1 110 ? 6.199 7.812 10.273 1 96.88 110 LEU A CA 1
ATOM 821 C C . LEU A 1 110 ? 6.785 8.922 9.398 1 96.88 110 LEU A C 1
ATOM 823 O O . LEU A 1 110 ? 7.027 8.711 8.211 1 96.88 110 LEU A O 1
ATOM 827 N N . ARG A 1 111 ? 7 10.008 10.008 1 97.25 111 ARG A N 1
ATOM 828 C CA . ARG A 1 111 ? 7.707 11.133 9.406 1 97.25 111 ARG A CA 1
ATOM 829 C C . ARG A 1 111 ? 9.172 11.148 9.828 1 97.25 111 ARG A C 1
ATOM 831 O O . ARG A 1 111 ? 9.492 10.922 11 1 97.25 111 ARG A O 1
ATOM 838 N N . 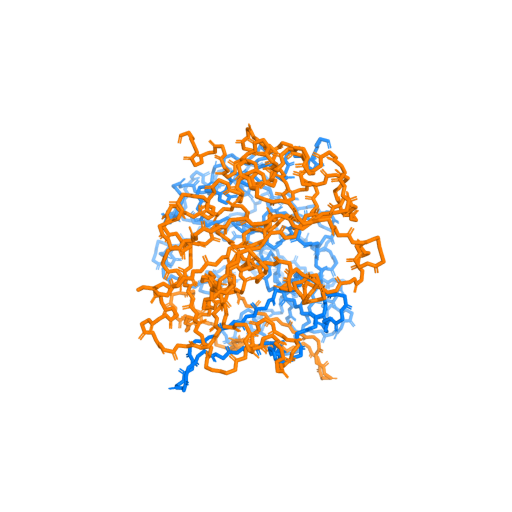ALA A 1 112 ? 10.023 11.359 8.891 1 95.38 112 ALA A N 1
ATOM 839 C CA . ALA A 1 112 ? 11.438 11.523 9.234 1 95.38 112 ALA A CA 1
ATOM 840 C C . ALA A 1 112 ? 11.719 12.938 9.727 1 95.38 112 ALA A C 1
ATOM 842 O O . ALA A 1 112 ? 10.961 13.867 9.445 1 95.38 112 ALA A O 1
ATOM 843 N N . LYS A 1 113 ? 12.844 12.961 10.492 1 95.31 113 LYS A N 1
ATOM 844 C CA . LYS A 1 113 ? 13.312 14.297 10.859 1 95.31 113 LYS A CA 1
ATOM 845 C C . LYS A 1 113 ? 13.547 15.156 9.625 1 95.31 113 LYS A C 1
ATOM 847 O O . LYS A 1 113 ? 14.18 14.719 8.664 1 95.31 113 LYS A O 1
ATOM 852 N N . GLY A 1 114 ? 12.93 16.266 9.562 1 97.62 114 GLY A N 1
ATOM 853 C CA . GLY A 1 114 ? 13.148 17.188 8.461 1 97.62 114 GLY A CA 1
ATOM 854 C C . GLY A 1 114 ? 12.047 17.156 7.426 1 97.62 114 GLY A C 1
ATOM 855 O O . GLY A 1 114 ? 11.984 18.016 6.543 1 97.62 114 GLY A O 1
ATOM 856 N N . ASP A 1 115 ? 11.148 16.172 7.539 1 98.56 115 ASP A N 1
ATOM 857 C CA . ASP A 1 115 ? 10.094 16.031 6.535 1 98.56 115 ASP A CA 1
ATOM 858 C C . ASP A 1 115 ? 9.227 17.297 6.488 1 98.56 115 ASP A C 1
ATOM 860 O O . ASP A 1 115 ? 8.922 17.797 5.406 1 98.56 115 ASP A O 1
ATOM 864 N N . ILE A 1 116 ? 8.828 17.797 7.598 1 98.75 116 ILE A N 1
ATOM 865 C CA . ILE A 1 116 ? 7.965 18.969 7.648 1 98.75 116 ILE A CA 1
ATOM 866 C C . ILE A 1 116 ? 8.703 20.172 7.078 1 98.75 116 ILE A C 1
ATOM 868 O O . ILE A 1 116 ? 8.172 20.906 6.234 1 98.75 116 ILE A O 1
ATOM 872 N N . ASP A 1 117 ? 9.945 20.359 7.473 1 98.69 117 ASP A N 1
ATOM 873 C CA . ASP A 1 117 ? 10.766 21.453 6.949 1 98.69 117 ASP A CA 1
ATOM 874 C C . ASP A 1 117 ? 10.953 21.312 5.441 1 98.69 117 ASP A C 1
ATOM 876 O O . ASP A 1 117 ? 10.867 22.312 4.711 1 98.69 117 ASP A O 1
ATOM 880 N N . GLY A 1 118 ? 11.242 20.094 5.043 1 98.69 118 GLY A N 1
ATOM 881 C CA . GLY A 1 118 ? 11.414 19.844 3.619 1 98.69 118 GLY A CA 1
ATOM 882 C C . GLY A 1 118 ? 10.172 20.156 2.809 1 98.69 118 GLY A C 1
ATOM 883 O O . GLY A 1 118 ? 10.266 20.719 1.714 1 98.69 118 GLY A O 1
ATOM 884 N N . ALA A 1 119 ? 9.031 19.797 3.307 1 98.75 119 ALA A N 1
ATOM 885 C CA . ALA A 1 119 ? 7.762 20.078 2.629 1 98.75 119 ALA A CA 1
ATOM 886 C C . ALA A 1 119 ? 7.531 21.578 2.488 1 98.75 119 ALA A C 1
ATOM 888 O O . ALA A 1 119 ? 7.207 22.062 1.401 1 98.75 119 ALA A O 1
ATOM 889 N N . VAL A 1 120 ? 7.699 22.312 3.586 1 98.69 120 VAL A N 1
ATOM 890 C CA . VAL A 1 120 ? 7.52 23.766 3.561 1 98.69 120 VAL A CA 1
ATOM 891 C C . VAL A 1 120 ? 8.508 24.391 2.582 1 98.69 120 VAL A C 1
ATOM 893 O O . VAL A 1 120 ? 8.125 25.219 1.748 1 98.69 120 VAL A O 1
ATOM 896 N N . ALA A 1 121 ? 9.711 23.984 2.656 1 98.56 121 ALA A N 1
ATOM 897 C CA . ALA A 1 121 ? 10.75 24.516 1.77 1 98.56 121 ALA A CA 1
ATOM 898 C C . ALA A 1 121 ? 10.406 24.234 0.307 1 98.56 121 ALA A C 1
ATOM 900 O O . ALA A 1 121 ? 10.633 25.094 -0.557 1 98.56 121 ALA A O 1
ATOM 901 N N . THR A 1 122 ? 9.922 23.047 0.054 1 98.44 122 THR A N 1
ATOM 902 C CA . THR A 1 122 ? 9.555 22.672 -1.307 1 98.44 122 THR A CA 1
ATOM 903 C C . THR A 1 122 ? 8.445 23.578 -1.831 1 98.44 122 THR A C 1
ATOM 905 O O . THR A 1 122 ? 8.508 24.062 -2.967 1 98.44 122 THR A O 1
ATOM 908 N N . LEU A 1 123 ? 7.422 23.812 -1.029 1 98.56 123 LEU A N 1
ATOM 909 C CA . LEU A 1 123 ? 6.328 24.672 -1.449 1 98.56 123 LEU A CA 1
ATOM 910 C C . LEU A 1 123 ? 6.848 26.062 -1.808 1 98.56 123 LEU A C 1
ATOM 912 O O . LEU A 1 123 ? 6.473 26.625 -2.842 1 98.56 123 LEU A O 1
ATOM 916 N N . VAL A 1 124 ? 7.707 26.578 -0.98 1 97.94 124 VAL A N 1
ATOM 917 C CA . VAL A 1 124 ? 8.25 27.922 -1.177 1 97.94 124 VAL A CA 1
ATOM 918 C C . VAL A 1 124 ? 9.117 27.953 -2.434 1 97.94 124 VAL A C 1
ATOM 920 O O . VAL A 1 124 ? 8.953 28.812 -3.291 1 97.94 124 VAL A O 1
ATOM 923 N N . ARG A 1 125 ? 9.984 26.969 -2.541 1 97.44 125 ARG A N 1
ATOM 924 C CA . ARG A 1 125 ? 10.914 26.891 -3.66 1 97.44 125 ARG A CA 1
ATOM 925 C C . ARG A 1 125 ? 10.172 26.797 -4.988 1 97.44 125 ARG A C 1
ATOM 927 O O . ARG A 1 125 ? 10.562 27.422 -5.973 1 97.44 125 ARG A O 1
ATOM 934 N N . GLU A 1 126 ? 9.102 26.094 -4.961 1 97.19 126 GLU A N 1
ATOM 935 C CA . GLU A 1 126 ? 8.367 25.844 -6.199 1 97.19 126 GLU A CA 1
ATOM 936 C C . GLU A 1 126 ? 7.285 26.906 -6.414 1 97.19 126 GLU A C 1
ATOM 938 O O . GLU A 1 126 ? 6.523 26.828 -7.383 1 97.19 126 GLU A O 1
ATOM 943 N N . GLU A 1 127 ? 7.25 27.828 -5.48 1 97.56 127 GLU A N 1
ATOM 944 C CA . GLU A 1 127 ? 6.246 28.891 -5.531 1 97.56 127 GLU A CA 1
ATOM 945 C C . GLU A 1 127 ? 4.84 28.312 -5.672 1 97.56 127 GLU A C 1
ATOM 947 O O . GLU A 1 127 ? 4.047 28.781 -6.488 1 97.56 127 GLU A O 1
ATOM 952 N N . ALA A 1 128 ? 4.617 27.219 -4.984 1 98.25 128 ALA A N 1
ATOM 953 C CA . ALA A 1 128 ? 3.326 26.547 -5.027 1 98.25 128 ALA A CA 1
ATOM 954 C C . ALA A 1 128 ? 2.344 27.172 -4.039 1 98.25 128 ALA A C 1
ATOM 956 O O . ALA A 1 128 ? 2.738 27.953 -3.172 1 98.25 128 ALA A O 1
ATOM 957 N N . ASP A 1 129 ? 1.04 26.828 -4.227 1 98.5 129 ASP A N 1
ATOM 958 C CA . ASP A 1 129 ? -0.02 27.312 -3.346 1 98.5 129 ASP A CA 1
ATOM 959 C C . ASP A 1 129 ? -0.437 26.234 -2.35 1 98.5 129 ASP A C 1
ATOM 961 O O . ASP A 1 129 ? -0.972 26.531 -1.281 1 98.5 129 ASP A O 1
ATOM 965 N N . SER A 1 130 ? -0.254 25 -2.748 1 98.62 130 SER A N 1
ATOM 966 C CA . SER A 1 130 ? -0.526 23.844 -1.896 1 98.62 130 SER A CA 1
ATOM 967 C C . SER A 1 130 ? 0.422 22.688 -2.209 1 98.62 130 SER A C 1
ATOM 969 O O . SER A 1 130 ? 1.05 22.672 -3.27 1 98.62 130 SER A O 1
ATOM 971 N N . LEU A 1 131 ? 0.613 21.859 -1.271 1 98.69 131 LEU A N 1
ATOM 972 C CA . LEU A 1 131 ? 1.526 20.719 -1.371 1 98.69 131 LEU A CA 1
ATOM 973 C C . LEU A 1 131 ? 0.991 19.516 -0.597 1 98.69 131 LEU A C 1
ATOM 975 O O . LEU A 1 131 ? 0.402 19.688 0.475 1 98.69 131 LEU A O 1
ATOM 979 N N . LEU A 1 132 ? 1.178 18.359 -1.188 1 98.69 132 LEU A N 1
ATOM 980 C CA . LEU A 1 132 ? 0.948 17.125 -0.455 1 98.69 132 LEU A CA 1
ATOM 981 C C . LEU A 1 132 ? 2.199 16.25 -0.458 1 98.69 132 LEU A C 1
ATOM 983 O O . LEU A 1 132 ? 2.977 16.281 -1.414 1 98.69 132 LEU A O 1
ATOM 987 N N . SER A 1 133 ? 2.35 15.508 0.641 1 98.75 133 SER A N 1
ATOM 988 C CA . SER A 1 133 ? 3.434 14.531 0.674 1 98.75 133 SER A CA 1
ATOM 989 C C . SER A 1 133 ? 3.016 13.219 0.025 1 98.75 133 SER A C 1
ATOM 991 O O . SER A 1 133 ? 1.839 12.852 0.061 1 98.75 133 SER A O 1
ATOM 993 N N . VAL A 1 134 ? 3.965 12.562 -0.558 1 98.19 134 VAL A N 1
ATOM 994 C CA . VAL A 1 134 ? 3.719 11.32 -1.282 1 98.19 134 VAL A CA 1
ATOM 995 C C . VAL A 1 134 ? 4.859 10.336 -1.025 1 98.19 134 VAL A C 1
ATOM 997 O O . VAL A 1 134 ? 5.918 10.727 -0.526 1 98.19 134 VAL A O 1
ATOM 1000 N N . SER A 1 135 ? 4.633 9.094 -1.32 1 96.44 135 SER A N 1
ATOM 1001 C CA . SER A 1 135 ? 5.645 8.047 -1.368 1 96.44 135 SER A CA 1
ATOM 1002 C C . SER A 1 135 ? 5.652 7.352 -2.723 1 96.44 135 SER A C 1
ATOM 1004 O O . SER A 1 135 ? 4.605 7.199 -3.355 1 96.44 135 SER A O 1
ATOM 1006 N N . ARG A 1 136 ? 6.801 6.996 -3.098 1 92.94 136 ARG A N 1
ATOM 1007 C CA . ARG A 1 136 ? 6.891 6.277 -4.363 1 92.94 136 ARG A CA 1
ATOM 1008 C C . ARG A 1 136 ? 6.09 4.98 -4.312 1 92.94 136 ARG A C 1
ATOM 1010 O O . ARG A 1 136 ? 6.09 4.281 -3.295 1 92.94 136 ARG A O 1
ATOM 1017 N N . SER A 1 137 ? 5.426 4.762 -5.422 1 90.44 137 SER A N 1
ATOM 1018 C CA . SER A 1 137 ? 4.633 3.543 -5.539 1 90.44 137 SER A CA 1
ATOM 1019 C C . SER A 1 137 ? 4.918 2.82 -6.852 1 90.44 137 SER A C 1
ATOM 1021 O O . SER A 1 137 ? 5.023 3.453 -7.906 1 90.44 137 SER A O 1
ATOM 1023 N N . HIS A 1 138 ? 5.035 1.511 -6.75 1 86.19 138 HIS A N 1
ATOM 1024 C CA . HIS A 1 138 ? 5.234 0.676 -7.93 1 86.19 138 HIS A CA 1
ATOM 1025 C C . HIS A 1 138 ? 4.086 -0.313 -8.102 1 86.19 138 HIS A C 1
ATOM 1027 O O . HIS A 1 138 ? 4.25 -1.352 -8.75 1 86.19 138 HIS A O 1
ATOM 1033 N N . ARG A 1 139 ? 3.039 0.081 -7.508 1 89.94 139 ARG A N 1
ATOM 1034 C CA . ARG A 1 139 ? 1.91 -0.843 -7.531 1 89.94 139 ARG A CA 1
ATOM 1035 C C . ARG A 1 139 ? 1.077 -0.656 -8.797 1 89.94 139 ARG A C 1
ATOM 1037 O O . ARG A 1 139 ? 0.912 0.468 -9.273 1 89.94 139 ARG A O 1
ATOM 1044 N N . PHE A 1 140 ? 0.525 -1.76 -9.297 1 93 140 PHE A N 1
ATOM 1045 C CA . PHE A 1 140 ? -0.355 -1.767 -10.461 1 93 140 PHE A CA 1
ATOM 1046 C C . PHE A 1 140 ? -1.817 -1.752 -10.031 1 93 140 PHE A C 1
ATOM 1048 O O . PHE A 1 140 ? -2.229 -2.547 -9.188 1 93 140 PHE A O 1
ATOM 1055 N N . LEU A 1 141 ? -2.561 -0.83 -10.625 1 93.69 141 LEU A N 1
ATOM 1056 C CA . LEU A 1 141 ? -3.947 -0.64 -10.211 1 93.69 141 LEU A CA 1
ATOM 1057 C C . LEU A 1 141 ? -4.902 -1.087 -11.312 1 93.69 141 LEU A C 1
ATOM 1059 O O . LEU A 1 141 ? -4.609 -0.928 -12.5 1 93.69 141 LEU A O 1
ATOM 1063 N N . TRP A 1 142 ? -6.02 -1.611 -10.836 1 96.06 142 TRP A N 1
ATOM 1064 C CA . TRP A 1 142 ? -7.086 -2.076 -11.727 1 96.06 142 TRP A CA 1
ATOM 1065 C C . TRP A 1 142 ? -8.438 -1.521 -11.289 1 96.06 142 TRP A C 1
ATOM 1067 O O . TRP A 1 142 ? -8.594 -1.072 -10.148 1 96.06 142 TRP A O 1
ATOM 1077 N N . ARG A 1 143 ? -9.367 -1.445 -12.164 1 93.81 143 ARG A N 1
ATOM 1078 C CA . ARG A 1 143 ? -10.781 -1.182 -11.891 1 93.81 143 ARG A CA 1
ATOM 1079 C C . ARG A 1 143 ? -11.68 -2.086 -12.727 1 93.81 143 ARG A C 1
ATOM 1081 O O . ARG A 1 143 ? -11.219 -2.707 -13.695 1 93.81 143 ARG A O 1
ATOM 1088 N N . GLN A 1 144 ? -12.891 -2.221 -12.211 1 91.81 144 GLN A N 1
ATOM 1089 C CA . GLN A 1 144 ? -13.891 -2.877 -13.062 1 91.81 144 GLN A CA 1
ATOM 1090 C C . GLN A 1 144 ? -14.5 -1.895 -14.055 1 91.81 144 GLN A C 1
ATOM 1092 O O . GLN A 1 144 ? -15.188 -0.952 -13.664 1 91.81 144 GLN A O 1
ATOM 1097 N N . GLY A 1 145 ? -14.18 -2.125 -15.328 1 89.62 145 GLY A N 1
ATOM 1098 C CA . GLY A 1 145 ? -14.766 -1.283 -16.359 1 89.62 145 GLY A CA 1
ATOM 1099 C C . GLY A 1 145 ? -16.047 -1.845 -16.922 1 89.62 145 GLY A C 1
ATOM 1100 O O . GLY A 1 145 ? -16.516 -2.902 -16.5 1 89.62 145 GLY A O 1
ATOM 1101 N N . THR A 1 146 ? -16.625 -1.133 -17.828 1 89.31 146 THR A N 1
ATOM 1102 C CA . THR A 1 146 ? -17.891 -1.513 -18.438 1 89.31 146 THR A CA 1
ATOM 1103 C C . THR A 1 146 ? -17.734 -2.789 -19.266 1 89.31 146 THR A C 1
ATOM 1105 O O . THR A 1 146 ? -18.672 -3.576 -19.391 1 89.31 146 THR A O 1
ATOM 1108 N N . GLN A 1 147 ? -16.578 -2.984 -19.812 1 91.06 147 GLN A N 1
ATOM 1109 C CA . GLN A 1 147 ? -16.344 -4.137 -20.688 1 91.06 147 GLN A CA 1
ATOM 1110 C C . GLN A 1 147 ? -15.492 -5.188 -19.984 1 91.06 147 GLN A C 1
ATOM 1112 O O . GLN A 1 147 ? -14.992 -6.113 -20.625 1 91.06 147 GLN A O 1
ATOM 1117 N N . GLY A 1 148 ? -15.227 -4.949 -18.672 1 92.75 148 GLY A N 1
ATOM 1118 C CA . GLY A 1 148 ? -14.375 -5.855 -17.922 1 92.75 148 GLY A CA 1
ATOM 1119 C C . GLY A 1 148 ? -13.266 -5.145 -17.172 1 92.75 148 GLY A C 1
ATOM 1120 O O . GLY A 1 148 ? -13.211 -3.912 -17.156 1 92.75 148 GLY A O 1
ATOM 1121 N N . PRO A 1 149 ? -12.422 -5.961 -16.578 1 95.94 149 PRO A N 1
ATOM 1122 C CA . PRO A 1 149 ? -11.312 -5.348 -15.836 1 95.94 149 PRO A CA 1
ATOM 1123 C C . PRO A 1 149 ? -10.414 -4.492 -16.719 1 95.94 149 PRO A C 1
ATOM 1125 O O . PRO A 1 149 ? -10.148 -4.848 -17.875 1 95.94 149 PRO A O 1
ATOM 1128 N N . GLU A 1 150 ? -10.008 -3.4 -16.109 1 94.81 150 GLU A N 1
ATOM 1129 C CA . GLU A 1 150 ? -9.125 -2.467 -16.812 1 94.81 150 GLU A CA 1
ATOM 1130 C C . GLU A 1 150 ? -7.988 -2.004 -15.898 1 94.81 150 GLU A C 1
ATOM 1132 O O . GLU A 1 150 ? -8.211 -1.65 -14.742 1 94.81 150 GLU A O 1
ATOM 1137 N N . ALA A 1 151 ? -6.77 -2.053 -16.5 1 93.94 151 ALA A N 1
ATOM 1138 C CA . ALA A 1 151 ? -5.637 -1.48 -15.766 1 93.94 151 ALA A CA 1
ATOM 1139 C C . ALA A 1 151 ? -5.707 0.044 -15.758 1 93.94 151 ALA A C 1
ATOM 1141 O O . ALA A 1 151 ? -6.086 0.662 -16.75 1 93.94 151 ALA A O 1
ATOM 1142 N N . ILE A 1 152 ? -5.289 0.616 -14.68 1 90.56 152 ILE A N 1
ATOM 1143 C CA . ILE A 1 152 ? -5.434 2.057 -14.508 1 90.56 152 ILE A CA 1
ATOM 1144 C C . ILE A 1 152 ? -4.121 2.754 -14.867 1 90.56 152 ILE A C 1
ATOM 1146 O O . ILE A 1 152 ? -4.125 3.783 -15.547 1 90.56 152 ILE A O 1
ATOM 1150 N N . ASN A 1 153 ? -2.996 2.18 -14.484 1 90 153 ASN A N 1
ATOM 1151 C CA . ASN A 1 153 ? -1.784 2.99 -14.516 1 90 153 ASN A CA 1
ATOM 1152 C C . ASN A 1 153 ? -0.647 2.273 -15.234 1 90 153 ASN A C 1
ATOM 1154 O O . ASN A 1 153 ? 0.521 2.623 -15.07 1 90 153 ASN A O 1
ATOM 1158 N N . TYR A 1 154 ? -0.948 1.214 -15.914 1 90.25 154 TYR A N 1
ATOM 1159 C CA . TYR A 1 154 ? 0.05 0.516 -16.719 1 90.25 154 TYR A CA 1
ATOM 1160 C C . TYR A 1 154 ? -0.608 -0.258 -17.859 1 90.25 154 TYR A C 1
ATOM 1162 O O . TYR A 1 154 ? -1.836 -0.301 -17.953 1 90.25 154 TYR A O 1
ATOM 1170 N N . ASP A 1 155 ? 0.169 -0.732 -18.734 1 91.81 155 ASP A N 1
ATOM 1171 C CA . ASP A 1 155 ? -0.306 -1.596 -19.812 1 91.81 155 ASP A CA 1
ATOM 1172 C C . ASP A 1 155 ? -0.07 -3.068 -19.469 1 91.81 155 ASP A C 1
ATOM 1174 O O . ASP A 1 155 ? 1.065 -3.545 -19.516 1 91.81 155 ASP A O 1
ATOM 1178 N N . PRO A 1 156 ? -1.197 -3.752 -19.219 1 92.5 156 PRO A N 1
ATOM 1179 C CA . PRO A 1 156 ? -1.015 -5.152 -18.828 1 92.5 156 PRO A CA 1
ATOM 1180 C C . PRO A 1 156 ? -0.355 -5.988 -19.922 1 92.5 156 PRO A C 1
ATOM 1182 O O . PRO A 1 156 ? 0.24 -7.031 -19.641 1 92.5 156 PRO A O 1
ATOM 1185 N N . ALA A 1 157 ? -0.47 -5.609 -21.172 1 91.75 157 ALA A N 1
ATOM 1186 C CA . ALA A 1 157 ? 0.154 -6.336 -22.281 1 91.75 157 ALA A CA 1
ATOM 1187 C C . ALA A 1 157 ? 1.665 -6.125 -22.281 1 91.75 157 ALA A C 1
ATOM 1189 O O . ALA A 1 157 ? 2.402 -6.898 -22.906 1 91.75 157 ALA A O 1
ATOM 1190 N N . HIS A 1 158 ? 2.064 -5.059 -21.672 1 89 158 HIS A N 1
ATOM 1191 C CA . HIS A 1 158 ? 3.475 -4.715 -21.531 1 89 158 HIS A CA 1
ATOM 1192 C C . HIS A 1 158 ? 3.799 -4.301 -20.094 1 89 158 HIS A C 1
ATOM 1194 O O . HIS A 1 158 ? 4.16 -3.15 -19.844 1 89 158 HIS A O 1
ATOM 1200 N N . ARG A 1 159 ? 3.637 -5.246 -19.297 1 86.31 159 ARG A N 1
ATOM 1201 C CA . ARG A 1 159 ? 3.852 -4.988 -17.875 1 86.31 159 ARG A CA 1
ATOM 1202 C C . ARG A 1 159 ? 5.285 -4.539 -17.609 1 86.31 159 ARG A C 1
ATOM 1204 O O . ARG A 1 159 ? 6.23 -5.297 -17.859 1 86.31 159 ARG A O 1
ATOM 1211 N N . PRO A 1 160 ? 5.453 -3.402 -17.125 1 81.75 160 PRO A N 1
ATOM 1212 C CA . PRO A 1 160 ? 6.82 -2.943 -16.844 1 81.75 160 PRO A CA 1
ATOM 1213 C C . PRO A 1 160 ? 7.395 -3.541 -15.57 1 81.75 160 PRO A C 1
ATOM 1215 O O . PRO A 1 160 ? 6.641 -3.936 -14.672 1 81.75 160 PRO A O 1
ATOM 1218 N N . ARG A 1 161 ? 8.742 -3.703 -15.641 1 74.38 161 ARG A N 1
ATOM 1219 C CA . ARG A 1 161 ? 9.422 -3.975 -14.383 1 74.38 161 ARG A CA 1
ATOM 1220 C C . ARG A 1 161 ? 9.375 -2.758 -13.461 1 74.38 161 ARG A C 1
ATOM 1222 O O . ARG A 1 161 ? 9.242 -1.626 -13.93 1 74.38 161 ARG A O 1
ATOM 1229 N N . ARG A 1 162 ? 9.406 -3.068 -12.133 1 70.44 162 ARG A N 1
ATOM 1230 C CA . ARG A 1 162 ? 9.352 -2.01 -11.125 1 70.44 162 ARG A CA 1
ATOM 1231 C C . ARG A 1 162 ? 10.305 -0.869 -11.484 1 70.44 162 ARG A C 1
ATOM 1233 O O . ARG A 1 162 ? 9.945 0.304 -11.359 1 70.44 162 ARG A O 1
ATOM 1240 N N . GLN A 1 163 ? 11.5 -1.22 -11.898 1 67 163 GLN A N 1
ATOM 1241 C CA . GLN A 1 163 ? 12.539 -0.228 -12.172 1 67 163 GLN A CA 1
ATOM 1242 C C . GLN A 1 163 ? 12.258 0.522 -13.469 1 67 163 GLN A C 1
ATOM 1244 O O . GLN A 1 163 ? 12.852 1.57 -13.727 1 67 163 GLN A O 1
ATOM 1249 N N . ASP A 1 164 ? 11.312 0.026 -14.305 1 71.88 164 ASP A N 1
ATOM 1250 C CA . ASP A 1 164 ? 11.023 0.616 -15.609 1 71.88 164 ASP A CA 1
ATOM 1251 C C . ASP A 1 164 ? 9.75 1.459 -15.562 1 71.88 164 ASP A C 1
ATOM 1253 O O . ASP A 1 164 ? 9.383 2.098 -16.547 1 71.88 164 ASP A O 1
ATOM 1257 N N . LEU A 1 165 ? 9.078 1.356 -14.406 1 73.81 165 LEU A N 1
ATOM 1258 C CA . LEU A 1 165 ? 7.863 2.141 -14.242 1 73.81 165 LEU A CA 1
ATOM 1259 C C . LEU A 1 165 ? 8.188 3.623 -14.086 1 73.81 165 LEU A C 1
ATOM 1261 O O . LEU A 1 165 ? 9.156 3.982 -13.406 1 73.81 165 LEU A O 1
ATOM 1265 N N . GLU A 1 166 ? 7.473 4.398 -14.883 1 78.81 166 GLU A N 1
ATOM 1266 C CA . GLU A 1 166 ? 7.504 5.816 -14.539 1 78.81 166 GLU A CA 1
ATOM 1267 C C . GLU A 1 166 ? 7.148 6.031 -13.07 1 78.81 166 GLU A C 1
ATOM 1269 O O . GLU A 1 166 ? 6.281 5.34 -12.523 1 78.81 166 GLU A O 1
ATOM 1274 N N . ALA A 1 167 ? 7.816 6.961 -12.547 1 82.06 167 ALA A N 1
ATOM 1275 C CA . ALA A 1 167 ? 7.621 7.191 -11.117 1 82.06 167 ALA A CA 1
ATOM 1276 C C . ALA A 1 167 ? 6.172 7.566 -10.82 1 82.06 167 ALA A C 1
ATOM 1278 O O . ALA A 1 167 ? 5.621 8.484 -11.43 1 82.06 167 ALA A O 1
ATOM 1279 N N . GLN A 1 168 ? 5.551 6.758 -10.055 1 91.69 168 GLN A N 1
ATOM 1280 C CA . GLN A 1 168 ? 4.242 7.07 -9.484 1 91.69 168 GLN A CA 1
ATOM 1281 C C . GLN A 1 168 ? 4.316 7.168 -7.965 1 91.69 168 GLN A C 1
ATOM 1283 O O . GLN A 1 168 ? 5.223 6.605 -7.344 1 91.69 168 GLN A O 1
ATOM 1288 N N . PHE A 1 169 ? 3.383 8.008 -7.496 1 95.94 169 PHE A N 1
ATOM 1289 C CA . PHE A 1 169 ? 3.395 8.305 -6.07 1 95.94 169 PHE A CA 1
ATOM 1290 C C . PHE A 1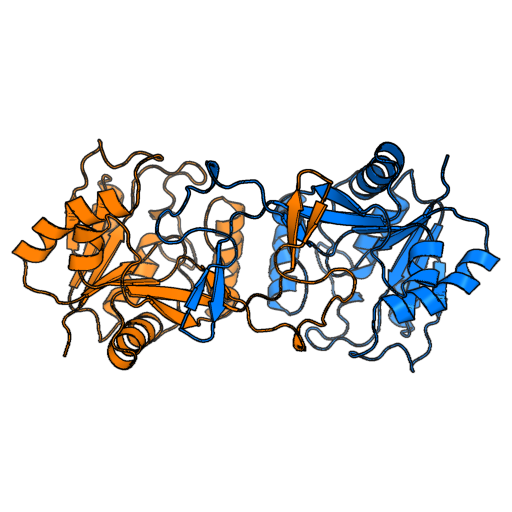 169 ? 2.025 8.039 -5.453 1 95.94 169 PHE A C 1
ATOM 1292 O O . PHE A 1 169 ? 0.996 8.297 -6.082 1 95.94 169 PHE A O 1
ATOM 1299 N N . VAL A 1 170 ? 2.078 7.516 -4.293 1 95.69 170 VAL A N 1
ATOM 1300 C CA . VAL A 1 170 ? 0.848 7.406 -3.516 1 95.69 170 VAL A CA 1
ATOM 1301 C C . VAL A 1 170 ? 0.782 8.539 -2.492 1 95.69 170 VAL A C 1
ATOM 1303 O O . VAL A 1 170 ? 1.791 8.883 -1.872 1 95.69 170 VAL A O 1
ATOM 1306 N N . GLU A 1 171 ? -0.39 9.18 -2.406 1 96 171 GLU A N 1
ATOM 1307 C CA . GLU A 1 171 ? -0.591 10.086 -1.28 1 96 171 GLU A CA 1
ATOM 1308 C C . GLU A 1 171 ? -0.443 9.359 0.051 1 96 171 GLU A C 1
ATOM 1310 O O . GLU A 1 171 ? -1.068 8.32 0.269 1 96 171 GLU A O 1
ATOM 1315 N N . ASN A 1 172 ? 0.437 9.898 0.869 1 96.5 172 ASN A N 1
ATOM 1316 C CA . ASN A 1 172 ? 0.678 9.141 2.096 1 96.5 172 ASN A CA 1
ATOM 1317 C C . ASN A 1 172 ? -0.048 9.766 3.285 1 96.5 172 ASN A C 1
ATOM 1319 O O . ASN A 1 172 ? 0.04 9.258 4.406 1 96.5 172 ASN A O 1
ATOM 1323 N N . GLY A 1 173 ? -0.794 10.898 3.008 1 95.75 173 GLY A N 1
ATOM 1324 C CA . GLY A 1 173 ? -1.661 11.484 4.02 1 95.75 173 GLY A CA 1
ATOM 1325 C C . GLY A 1 173 ? -0.898 12.078 5.188 1 95.75 173 GLY A C 1
ATOM 1326 O O . GLY A 1 173 ? -1.488 12.398 6.223 1 95.75 173 GLY A O 1
ATOM 1327 N N . SER A 1 174 ? 0.383 12.25 5.102 1 98.25 174 SER A N 1
ATOM 1328 C CA . SER A 1 174 ? 1.229 12.609 6.238 1 98.25 174 SER A CA 1
ATOM 1329 C C . SER A 1 174 ? 1.308 14.125 6.414 1 98.25 174 SER A C 1
ATOM 1331 O O . SER A 1 174 ? 1.138 14.633 7.52 1 98.25 174 SER A O 1
ATOM 1333 N N . ILE A 1 175 ? 1.551 14.844 5.312 1 98.81 175 ILE A N 1
ATOM 1334 C CA . ILE A 1 175 ? 1.792 16.281 5.371 1 98.81 175 ILE A CA 1
ATOM 1335 C C . ILE A 1 175 ? 1.067 16.969 4.219 1 98.81 175 ILE A C 1
ATOM 1337 O O . ILE A 1 175 ? 1.238 16.594 3.055 1 98.81 175 ILE A O 1
ATOM 1341 N N . TYR A 1 176 ? 0.288 17.906 4.527 1 98.81 176 TYR A N 1
ATOM 1342 C CA . TYR A 1 176 ? -0.208 18.891 3.572 1 98.81 176 TYR A CA 1
ATOM 1343 C C . TYR A 1 176 ? 0.214 20.297 3.973 1 98.81 176 TYR A C 1
ATOM 1345 O O . TYR A 1 176 ? 0.2 20.656 5.156 1 98.81 176 TYR A O 1
ATOM 1353 N N . VAL A 1 177 ? 0.597 21.062 3.041 1 98.88 177 VAL A N 1
ATOM 1354 C CA . VAL A 1 177 ? 0.917 22.469 3.252 1 98.88 177 VAL A CA 1
ATOM 1355 C C . VAL A 1 177 ? 0.139 23.328 2.26 1 98.88 177 VAL A C 1
ATOM 1357 O O . VAL A 1 177 ? 0.089 23.016 1.066 1 98.88 177 VAL A O 1
ATOM 1360 N N . PHE A 1 178 ? -0.444 24.406 2.771 1 98.75 178 PHE A N 1
ATOM 1361 C CA . PHE A 1 178 ? -1.152 25.266 1.825 1 98.75 178 PHE A CA 1
ATOM 1362 C C . PHE A 1 178 ? -1.287 26.688 2.369 1 98.75 178 PHE A C 1
ATOM 1364 O O . PHE A 1 178 ? -1.227 26.891 3.58 1 98.75 178 PHE A O 1
ATOM 1371 N N . LYS A 1 179 ? -1.392 27.641 1.48 1 98.56 179 LYS A N 1
ATOM 1372 C CA . LYS A 1 179 ? -1.794 29 1.838 1 98.56 179 LYS A CA 1
ATOM 1373 C C . LYS A 1 179 ? -3.262 29.047 2.25 1 98.56 179 LYS A C 1
ATOM 1375 O O . LYS A 1 179 ? -4.109 28.406 1.62 1 98.56 179 LYS A O 1
ATOM 1380 N N . PRO A 1 180 ? -3.551 29.812 3.312 1 98.06 180 PRO A N 1
ATOM 1381 C CA . PRO A 1 180 ? -4.922 29.828 3.828 1 98.06 180 PRO A CA 1
ATOM 1382 C C . PRO A 1 180 ? -5.957 30.125 2.744 1 98.06 180 PRO A C 1
ATOM 1384 O O . PRO A 1 180 ? -7.059 29.562 2.768 1 98.06 180 PRO A O 1
ATOM 1387 N N . TRP A 1 181 ? -5.648 30.922 1.776 1 97.62 181 TRP A N 1
ATOM 1388 C CA . TRP A 1 181 ? -6.625 31.297 0.758 1 97.62 181 TRP A CA 1
ATOM 1389 C C . TRP A 1 181 ? -7.047 30.094 -0.068 1 97.62 181 TRP A C 1
ATOM 1391 O O . TRP A 1 181 ? -8.141 30.078 -0.635 1 97.62 181 TRP A O 1
ATOM 1401 N N . VAL A 1 182 ? -6.227 29.078 -0.198 1 98.25 182 VAL A N 1
ATOM 1402 C CA . VAL A 1 182 ? -6.555 27.875 -0.951 1 98.25 182 VAL A CA 1
ATOM 1403 C C . VAL A 1 182 ? -7.793 27.203 -0.349 1 98.25 182 VAL A C 1
ATOM 1405 O O . VAL A 1 182 ? -8.742 26.875 -1.068 1 98.25 182 VAL A O 1
ATOM 1408 N N . LEU A 1 183 ? -7.727 27.047 0.957 1 97.81 183 LEU A N 1
ATOM 1409 C CA . LEU A 1 183 ? -8.859 26.438 1.65 1 97.81 183 LEU A CA 1
ATOM 1410 C C . LEU A 1 183 ? -10.102 27.328 1.531 1 97.81 183 LEU A C 1
ATOM 1412 O O . LEU A 1 183 ? -11.195 26.828 1.269 1 97.81 183 LEU A O 1
ATOM 1416 N N . GLU A 1 184 ? -9.898 28.547 1.736 1 96.94 184 GLU A N 1
ATOM 1417 C CA . GLU A 1 184 ? -11 29.5 1.746 1 96.94 184 GLU A CA 1
ATOM 1418 C C . GLU A 1 184 ? -11.68 29.578 0.38 1 96.94 184 GLU A C 1
ATOM 1420 O O . GLU A 1 184 ? -12.898 29.688 0.292 1 96.94 184 GLU A O 1
ATOM 1425 N N . ARG A 1 185 ? -10.914 29.531 -0.625 1 97.06 185 ARG A N 1
ATOM 1426 C CA . ARG A 1 185 ? -11.43 29.703 -1.98 1 97.06 185 ARG A CA 1
ATOM 1427 C C . ARG A 1 185 ? -12.023 28.391 -2.512 1 97.06 185 ARG A C 1
ATOM 1429 O O . ARG A 1 185 ? -13.047 28.406 -3.197 1 97.06 185 ARG A O 1
ATOM 1436 N N . TYR A 1 186 ? -11.406 27.266 -2.223 1 96.62 186 TYR A N 1
ATOM 1437 C CA . TYR A 1 186 ? -11.758 26.031 -2.914 1 96.62 186 TYR A CA 1
ATOM 1438 C C . TYR A 1 186 ? -12.453 25.047 -1.969 1 96.62 186 TYR A C 1
ATOM 1440 O O . TYR A 1 186 ? -12.969 24.016 -2.402 1 96.62 186 TYR A O 1
ATOM 1448 N N . ASP A 1 187 ? -12.43 25.359 -0.638 1 96.31 187 ASP A N 1
ATOM 1449 C CA . ASP A 1 187 ? -12.898 24.406 0.367 1 96.31 187 ASP A CA 1
ATOM 1450 C C . ASP A 1 187 ? -12.195 23.047 0.212 1 96.31 187 ASP A C 1
ATOM 1452 O O . ASP A 1 187 ? -12.852 22.016 0.17 1 96.31 187 ASP A O 1
ATOM 1456 N N . ASN A 1 188 ? -10.898 23.203 -0.038 1 96.44 188 ASN A N 1
ATOM 1457 C CA . ASN A 1 188 ? -10.031 22.062 -0.32 1 96.44 188 ASN A CA 1
ATOM 1458 C C . ASN A 1 188 ? -8.594 22.328 0.113 1 96.44 188 ASN A C 1
ATOM 1460 O O . ASN A 1 188 ? -8.078 23.438 -0.078 1 96.44 188 ASN A O 1
ATOM 1464 N N . ARG A 1 189 ? -7.973 21.281 0.675 1 96.81 189 ARG A N 1
ATOM 1465 C CA . ARG A 1 189 ? -6.594 21.438 1.13 1 96.81 189 ARG A CA 1
ATOM 1466 C C . ARG A 1 189 ? -5.641 21.609 -0.05 1 96.81 189 ARG A C 1
ATOM 1468 O O . ARG A 1 189 ? -4.52 22.078 0.115 1 96.81 189 ARG A O 1
ATOM 1475 N N . LEU A 1 190 ? -6.098 21.141 -1.221 1 97.88 190 LEU A N 1
ATOM 1476 C CA . LEU A 1 190 ? -5.293 21.25 -2.432 1 97.88 190 LEU A CA 1
ATOM 1477 C C . LEU A 1 190 ? -5.934 22.219 -3.422 1 97.88 190 LEU A C 1
ATOM 1479 O O . LEU A 1 190 ? -7.152 22.203 -3.609 1 97.88 190 LEU A O 1
ATOM 1483 N N . GLY A 1 191 ? -5.152 23.125 -3.969 1 96.94 191 GLY A N 1
ATOM 1484 C CA . GLY A 1 191 ? -5.578 24.078 -4.977 1 96.94 191 GLY A CA 1
ATOM 1485 C C . GLY A 1 191 ? -4.445 24.938 -5.492 1 96.94 191 GLY A C 1
ATOM 1486 O O . GLY A 1 191 ? -3.34 24.922 -4.949 1 96.94 191 GLY A O 1
ATOM 1487 N N . GLY A 1 192 ? -4.77 25.688 -6.652 1 96.69 192 GLY A N 1
ATOM 1488 C CA . GLY A 1 192 ? -3.705 26.469 -7.258 1 96.69 192 GLY A CA 1
ATOM 1489 C C . GLY A 1 192 ? -2.58 25.609 -7.809 1 96.69 192 GLY A C 1
ATOM 1490 O O . GLY A 1 192 ? -2.822 24.547 -8.375 1 96.69 192 GLY A O 1
ATOM 1491 N N . ARG A 1 193 ? -1.396 26.234 -7.719 1 96.88 193 ARG A N 1
ATOM 1492 C CA . ARG A 1 193 ? -0.231 25.453 -8.102 1 96.88 193 ARG A CA 1
ATOM 1493 C C . ARG A 1 193 ? 0.107 24.422 -7.023 1 96.88 193 ARG A C 1
ATOM 1495 O O . ARG A 1 193 ? 0.407 24.781 -5.883 1 96.88 193 ARG A O 1
ATOM 1502 N N . ILE A 1 194 ? 0.07 23.156 -7.402 1 98.12 194 ILE A N 1
ATOM 1503 C CA . ILE A 1 194 ? 0.259 22.062 -6.453 1 98.12 194 ILE A CA 1
ATOM 1504 C C . ILE A 1 194 ? 1.674 21.5 -6.586 1 98.12 194 ILE A C 1
ATOM 1506 O O . ILE A 1 194 ? 2.18 21.328 -7.695 1 98.12 194 ILE A O 1
ATOM 1510 N N . ALA A 1 195 ? 2.318 21.219 -5.465 1 98.19 195 ALA A N 1
ATOM 1511 C CA . ALA A 1 195 ? 3.627 20.562 -5.43 1 98.19 195 ALA A CA 1
ATOM 1512 C C . ALA A 1 195 ? 3.564 19.25 -4.66 1 98.19 195 ALA A C 1
ATOM 1514 O O . ALA A 1 195 ? 2.65 19.031 -3.863 1 98.19 195 ALA A O 1
ATOM 1515 N N . LEU A 1 196 ? 4.477 18.359 -4.988 1 98.5 196 LEU A N 1
ATOM 1516 C CA . LEU A 1 196 ? 4.633 17.094 -4.27 1 98.5 196 LEU A CA 1
ATOM 1517 C C . LEU A 1 196 ? 5.906 17.109 -3.428 1 98.5 196 LEU A C 1
ATOM 1519 O O . LEU A 1 196 ? 6.934 17.641 -3.855 1 98.5 196 LEU A O 1
ATOM 1523 N N . TYR A 1 197 ? 5.848 16.594 -2.303 1 98.5 197 TYR A N 1
ATOM 1524 C CA . TYR A 1 197 ? 7.035 16.328 -1.495 1 98.5 197 TYR A CA 1
ATOM 1525 C C . TYR A 1 197 ? 7.207 14.828 -1.26 1 98.5 197 TYR A C 1
ATOM 1527 O O . TYR A 1 197 ? 6.387 14.203 -0.586 1 98.5 197 TYR A O 1
ATOM 1535 N N . GLU A 1 198 ? 8.211 14.219 -1.771 1 97.75 198 GLU A N 1
ATOM 1536 C CA . GLU A 1 198 ? 8.438 12.773 -1.687 1 97.75 198 GLU A CA 1
ATOM 1537 C C . GLU A 1 198 ? 9.055 12.391 -0.347 1 97.75 198 GLU A C 1
ATOM 1539 O O . GLU A 1 198 ? 10.062 12.977 0.068 1 97.75 198 GLU A O 1
ATOM 1544 N N . MET A 1 199 ? 8.422 11.469 0.292 1 97.69 199 MET A N 1
ATOM 1545 C CA . MET A 1 199 ? 8.906 10.906 1.552 1 97.69 199 MET A CA 1
ATOM 1546 C C . MET A 1 199 ? 9.312 9.445 1.38 1 97.69 199 MET A C 1
ATOM 1548 O O . MET A 1 199 ? 9.312 8.93 0.262 1 97.69 199 MET A O 1
ATOM 1552 N N . THR A 1 200 ? 9.742 8.852 2.443 1 94 200 THR A N 1
ATOM 1553 C CA . THR A 1 200 ? 10.148 7.449 2.416 1 94 200 THR A CA 1
ATOM 1554 C C . THR A 1 200 ? 8.961 6.543 2.105 1 94 200 THR A C 1
ATOM 1556 O O . THR A 1 200 ? 7.809 6.953 2.258 1 94 200 THR A O 1
ATOM 1559 N N . ALA A 1 201 ? 9.227 5.312 1.719 1 90.25 201 ALA A N 1
ATOM 1560 C CA . ALA A 1 201 ? 8.172 4.336 1.449 1 90.25 201 ALA A CA 1
ATOM 1561 C C . ALA A 1 201 ? 7.371 4.031 2.711 1 90.25 201 ALA A C 1
ATOM 1563 O O . ALA A 1 201 ? 6.152 3.854 2.652 1 90.25 201 ALA A O 1
ATOM 1564 N N . SER A 1 202 ? 8.031 4.027 3.816 1 91.31 202 SER A N 1
ATOM 1565 C CA . SER A 1 202 ? 7.375 3.689 5.074 1 91.31 202 SER A CA 1
ATOM 1566 C C . SER A 1 202 ? 6.367 4.758 5.473 1 91.31 202 SER A C 1
ATOM 1568 O O . SER A 1 202 ? 5.406 4.477 6.195 1 91.31 202 SER A O 1
ATOM 1570 N N . ALA A 1 203 ? 6.547 5.934 4.961 1 94.75 203 ALA A N 1
ATOM 1571 C CA . ALA A 1 203 ? 5.641 7.027 5.297 1 94.75 203 ALA A CA 1
ATOM 1572 C C . ALA A 1 203 ? 4.254 6.797 4.699 1 94.75 203 ALA A C 1
ATOM 1574 O O . ALA A 1 203 ? 3.293 7.477 5.062 1 94.75 203 ALA A O 1
ATOM 1575 N N . ALA A 1 204 ? 4.137 5.805 3.879 1 92.94 204 ALA A N 1
ATOM 1576 C CA . ALA A 1 204 ? 2.857 5.504 3.244 1 92.94 204 ALA A CA 1
ATOM 1577 C C . ALA A 1 204 ? 1.962 4.691 4.176 1 92.94 204 ALA A C 1
ATOM 1579 O O . ALA A 1 204 ? 0.767 4.535 3.916 1 92.94 204 ALA A O 1
ATOM 1580 N N . PHE A 1 205 ? 2.5 4.184 5.27 1 92.25 205 PHE A N 1
ATOM 1581 C CA . PHE A 1 205 ? 1.679 3.463 6.234 1 92.25 205 PHE A CA 1
ATOM 1582 C C . PHE A 1 205 ? 0.792 4.426 7.016 1 92.25 205 PHE A C 1
ATOM 1584 O O . PHE A 1 205 ? 1.259 5.465 7.484 1 92.25 205 PHE A O 1
ATOM 1591 N N . ASP A 1 206 ? -0.461 4.141 7.047 1 92.62 206 ASP A N 1
ATOM 1592 C CA . ASP A 1 206 ? -1.48 4.898 7.766 1 92.62 206 ASP A CA 1
ATOM 1593 C C . ASP A 1 206 ? -2.254 4.004 8.734 1 92.62 206 ASP A C 1
ATOM 1595 O O . ASP A 1 206 ? -2.463 2.82 8.453 1 92.62 206 ASP A O 1
ATOM 1599 N N . ILE A 1 207 ? -2.686 4.523 9.836 1 94.81 207 ILE A N 1
ATOM 1600 C CA . ILE A 1 207 ? -3.367 3.736 10.859 1 94.81 207 ILE A CA 1
ATOM 1601 C C . ILE A 1 207 ? -4.879 3.883 10.695 1 94.81 207 ILE A C 1
ATOM 1603 O O . ILE A 1 207 ? -5.438 4.945 10.977 1 94.81 207 ILE A O 1
ATOM 1607 N N . ASP A 1 208 ? -5.535 2.822 10.352 1 89.31 208 ASP A N 1
ATOM 1608 C CA . ASP A 1 208 ? -6.988 2.824 10.234 1 89.31 208 ASP A CA 1
ATOM 1609 C C . ASP A 1 208 ? -7.613 1.772 11.148 1 89.31 208 ASP A C 1
ATOM 1611 O O . ASP A 1 208 ? -8.766 1.915 11.578 1 89.31 208 ASP A O 1
ATOM 1615 N N . ASP A 1 209 ? -6.883 0.721 11.391 1 90.62 209 ASP A N 1
ATOM 1616 C CA . ASP A 1 209 ? -7.379 -0.355 12.25 1 90.62 209 ASP A CA 1
ATOM 1617 C C . ASP A 1 209 ? -6.266 -0.925 13.117 1 90.62 209 ASP A C 1
ATOM 1619 O O . ASP A 1 209 ? -5.137 -0.428 13.102 1 90.62 209 ASP A O 1
ATOM 1623 N N . GLU A 1 210 ? -6.648 -1.93 13.883 1 92.25 210 GLU A N 1
ATOM 1624 C CA . GLU A 1 210 ? -5.734 -2.465 14.883 1 92.25 210 GLU A CA 1
ATOM 1625 C C . GLU A 1 210 ? -4.5 -3.08 14.227 1 92.25 210 GLU A C 1
ATOM 1627 O O . GLU A 1 210 ? -3.396 -3 14.773 1 92.25 210 GLU A O 1
ATOM 1632 N N . ILE A 1 211 ? -4.609 -3.625 13.109 1 89.31 211 ILE A N 1
ATOM 1633 C CA . ILE A 1 211 ? -3.49 -4.227 12.391 1 89.31 211 ILE A CA 1
ATOM 1634 C C . ILE A 1 211 ? -2.512 -3.139 11.961 1 89.31 211 ILE A C 1
ATOM 1636 O O . ILE A 1 211 ? -1.295 -3.303 12.086 1 89.31 211 ILE A O 1
ATOM 1640 N N . ASP A 1 212 ? -3.043 -2.09 11.453 1 92.81 212 ASP A N 1
ATOM 1641 C CA . ASP A 1 212 ? -2.199 -0.955 11.086 1 92.81 212 ASP A CA 1
ATOM 1642 C C . ASP A 1 212 ? -1.39 -0.467 12.289 1 92.81 212 ASP A C 1
ATOM 1644 O O . ASP A 1 212 ? -0.198 -0.178 12.164 1 92.81 212 ASP A O 1
ATOM 1648 N N . LEU A 1 213 ? -2.096 -0.403 13.383 1 94.62 213 LEU A N 1
ATOM 1649 C CA . LEU A 1 213 ? -1.445 0.063 14.602 1 94.62 213 LEU A CA 1
ATOM 1650 C C . LEU A 1 213 ? -0.278 -0.844 14.977 1 94.62 213 LEU A C 1
ATOM 1652 O O . LEU A 1 213 ? 0.811 -0.362 15.297 1 94.62 213 LEU A O 1
ATOM 1656 N N . ALA A 1 214 ? -0.503 -2.102 14.891 1 92.5 214 ALA A N 1
ATOM 1657 C CA . ALA A 1 214 ? 0.534 -3.076 15.219 1 92.5 214 ALA A CA 1
ATOM 1658 C C . ALA A 1 214 ? 1.717 -2.959 14.258 1 92.5 214 ALA A C 1
ATOM 1660 O O . ALA A 1 214 ? 2.873 -3.031 14.68 1 92.5 214 ALA A O 1
ATOM 1661 N N . VAL A 1 215 ? 1.476 -2.801 13.016 1 93.62 215 VAL A N 1
ATOM 1662 C CA . VAL A 1 215 ? 2.508 -2.688 11.992 1 93.62 215 VAL A CA 1
ATOM 1663 C C . VAL A 1 215 ? 3.338 -1.428 12.234 1 93.62 215 VAL A C 1
ATOM 1665 O O . VAL A 1 215 ? 4.57 -1.481 12.25 1 93.62 215 VAL A O 1
ATOM 1668 N N . ILE A 1 216 ? 2.664 -0.356 12.445 1 95.81 216 ILE A N 1
ATOM 1669 C CA . ILE A 1 216 ? 3.369 0.909 12.625 1 95.81 216 ILE A CA 1
ATOM 1670 C C . ILE A 1 216 ? 4.152 0.88 13.938 1 95.81 216 ILE A C 1
ATOM 1672 O O . ILE A 1 216 ? 5.254 1.423 14.023 1 95.81 216 ILE A O 1
ATOM 1676 N N . ASP A 1 217 ? 3.58 0.271 14.922 1 95.38 217 ASP A N 1
ATOM 1677 C CA . ASP A 1 217 ? 4.324 0.094 16.172 1 95.38 217 ASP A CA 1
ATOM 1678 C C . ASP A 1 217 ? 5.629 -0.663 15.922 1 95.38 217 ASP A C 1
ATOM 1680 O O . ASP A 1 217 ? 6.68 -0.277 16.438 1 95.38 217 ASP A O 1
ATOM 1684 N N . LEU A 1 218 ? 5.562 -1.689 15.141 1 92.75 218 LEU A N 1
ATOM 1685 C CA . LEU A 1 218 ? 6.742 -2.461 14.766 1 92.75 218 LEU A CA 1
ATOM 1686 C C . LEU A 1 218 ? 7.758 -1.584 14.039 1 92.75 218 LEU A C 1
ATOM 1688 O O . LEU A 1 218 ? 8.953 -1.619 14.344 1 92.75 218 LEU A O 1
ATOM 1692 N N . LEU A 1 219 ? 7.305 -0.792 13.094 1 93.81 219 LEU A N 1
ATOM 1693 C CA . LEU A 1 219 ? 8.172 0.047 12.281 1 93.81 219 LEU A CA 1
ATOM 1694 C C . LEU A 1 219 ? 8.844 1.124 13.125 1 93.81 219 LEU A C 1
ATOM 1696 O O . LEU A 1 219 ? 10.008 1.467 12.898 1 93.81 219 LEU A O 1
ATOM 1700 N N . MET A 1 220 ? 8.125 1.595 14.062 1 93.44 220 MET A N 1
ATOM 1701 C CA . MET A 1 220 ? 8.641 2.664 14.914 1 93.44 220 MET A CA 1
ATOM 1702 C C . MET A 1 220 ? 9.641 2.117 15.93 1 93.44 220 MET A C 1
ATOM 1704 O O . MET A 1 220 ? 10.555 2.828 16.344 1 93.44 220 MET A O 1
ATOM 1708 N N . THR A 1 221 ? 9.398 0.871 16.312 1 88.25 221 THR A N 1
ATOM 1709 C CA . THR A 1 221 ? 10.273 0.271 17.312 1 88.25 221 THR A CA 1
ATOM 1710 C C . THR A 1 221 ? 11.555 -0.255 16.656 1 88.25 221 THR A C 1
ATOM 1712 O O . THR A 1 221 ? 12.617 -0.24 17.281 1 88.25 221 THR A O 1
ATOM 1715 N N . ARG A 1 222 ? 11.391 -0.857 15.453 1 73.44 222 ARG A N 1
ATOM 1716 C CA . ARG A 1 222 ? 12.578 -1.297 14.727 1 73.44 222 ARG A CA 1
ATOM 1717 C C . ARG A 1 222 ? 13.414 -0.104 14.266 1 73.44 222 ARG A C 1
ATOM 1719 O O . ARG A 1 222 ? 14.641 -0.196 14.172 1 73.44 222 ARG A O 1
ATOM 1726 N N . ARG A 1 223 ? 12.797 0.874 13.672 1 57.69 223 ARG A N 1
ATOM 1727 C CA . ARG A 1 223 ? 13.531 2.072 13.289 1 57.69 223 ARG A CA 1
ATOM 1728 C C . ARG A 1 223 ? 14.32 2.631 14.461 1 57.69 223 ARG A C 1
ATOM 1730 O O . ARG A 1 223 ? 15.414 3.172 14.281 1 57.69 223 ARG A O 1
ATOM 1737 N N . PHE A 1 224 ? 13.719 2.635 15.789 1 45.66 224 PHE A N 1
ATOM 1738 C CA . PHE A 1 224 ? 14.43 3.125 16.969 1 45.66 224 PHE A CA 1
ATOM 1739 C C . PHE A 1 224 ? 15.406 2.078 17.484 1 45.66 224 PHE A C 1
ATOM 1741 O O . PHE A 1 224 ? 16.203 2.355 18.391 1 45.66 224 PHE A O 1
ATOM 1748 N N . GLY A 1 225 ? 15.305 0.753 17.031 1 37.25 225 GLY A N 1
ATOM 1749 C CA . GLY A 1 225 ? 16.359 -0.135 17.484 1 37.25 225 GLY A CA 1
ATOM 1750 C C . GLY A 1 225 ? 17.562 -0.146 16.547 1 37.25 225 GLY A C 1
ATOM 1751 O O . GLY A 1 225 ? 17.453 0.215 15.375 1 37.25 225 GLY A O 1
ATOM 1752 N N . MET B 1 1 ? -13.672 -31.484 -14.836 1 53.38 1 MET B N 1
ATOM 1753 C CA . MET B 1 1 ? -13.148 -30.328 -14.117 1 53.38 1 MET B CA 1
ATOM 1754 C C . MET B 1 1 ? -11.781 -29.922 -14.656 1 53.38 1 MET B C 1
ATOM 1756 O O . MET B 1 1 ? -11.008 -30.781 -15.102 1 53.38 1 MET B O 1
ATOM 1760 N N . SER B 1 2 ? -11.648 -28.547 -14.961 1 68.19 2 SER B N 1
ATOM 1761 C CA . SER B 1 2 ? -10.383 -28.141 -15.555 1 68.19 2 SER B CA 1
ATOM 1762 C C . SER B 1 2 ? -9.203 -28.5 -14.656 1 68.19 2 SER B C 1
ATOM 1764 O O . SER B 1 2 ? -9.305 -28.391 -13.43 1 68.19 2 SER B O 1
ATOM 1766 N N . ARG B 1 3 ? -8.312 -29.281 -15.203 1 90.75 3 ARG B N 1
ATOM 1767 C CA . ARG B 1 3 ? -7.105 -29.625 -14.469 1 90.75 3 ARG B CA 1
ATOM 1768 C C . ARG B 1 3 ? -6.152 -28.438 -14.383 1 90.75 3 ARG B C 1
ATOM 1770 O O . ARG B 1 3 ? -5.93 -27.75 -15.375 1 90.75 3 ARG B O 1
ATOM 1777 N N . ALA B 1 4 ? -5.77 -28.125 -13.164 1 98 4 ALA B N 1
ATOM 1778 C CA . ALA B 1 4 ? -4.836 -27.016 -12.977 1 98 4 ALA B CA 1
ATOM 1779 C C . ALA B 1 4 ? -3.547 -27.484 -12.312 1 98 4 ALA B C 1
ATOM 1781 O O . ALA B 1 4 ? -3.562 -28.406 -11.5 1 98 4 ALA B O 1
ATOM 1782 N N . VAL B 1 5 ? -2.461 -26.891 -12.695 1 98.62 5 VAL B N 1
ATOM 1783 C CA . VAL B 1 5 ? -1.188 -27.109 -12.023 1 98.62 5 VAL B CA 1
ATOM 1784 C C . VAL B 1 5 ? -0.624 -25.797 -11.516 1 98.62 5 VAL B C 1
ATOM 1786 O O . VAL B 1 5 ? -0.792 -24.75 -12.156 1 98.62 5 VAL B O 1
ATOM 1789 N N . ALA B 1 6 ? 0.001 -25.859 -10.359 1 98.88 6 ALA B N 1
ATOM 1790 C CA . ALA B 1 6 ? 0.59 -24.656 -9.773 1 98.88 6 ALA B CA 1
ATOM 1791 C C . ALA B 1 6 ? 2.092 -24.609 -10.039 1 98.88 6 ALA B C 1
ATOM 1793 O O . ALA B 1 6 ? 2.777 -25.625 -9.992 1 98.88 6 ALA B O 1
ATOM 1794 N N . ILE B 1 7 ? 2.576 -23.438 -10.344 1 98.94 7 ILE B N 1
ATOM 1795 C CA . ILE B 1 7 ? 4.008 -23.188 -10.484 1 98.94 7 ILE B CA 1
ATOM 1796 C C . ILE B 1 7 ? 4.43 -22.062 -9.539 1 98.94 7 ILE B C 1
ATOM 1798 O O . ILE B 1 7 ? 3.791 -21.016 -9.492 1 98.94 7 ILE B O 1
ATOM 1802 N N . ILE B 1 8 ? 5.488 -22.297 -8.742 1 98.88 8 ILE B N 1
ATOM 1803 C CA . ILE B 1 8 ? 6.055 -21.375 -7.754 1 98.88 8 ILE B CA 1
ATOM 1804 C C . ILE B 1 8 ? 7.531 -21.141 -8.062 1 98.88 8 ILE B C 1
ATOM 1806 O O . ILE B 1 8 ? 8.383 -21.969 -7.738 1 98.88 8 ILE B O 1
ATOM 1810 N N . PRO B 1 9 ? 7.848 -20.047 -8.688 1 98.25 9 PRO B N 1
ATOM 1811 C CA . PRO B 1 9 ? 9.266 -19.719 -8.852 1 98.25 9 PRO B CA 1
ATOM 1812 C C . PRO B 1 9 ? 9.938 -19.328 -7.539 1 98.25 9 PRO B C 1
ATOM 1814 O O . PRO B 1 9 ? 9.406 -18.5 -6.797 1 98.25 9 PRO B O 1
ATOM 1817 N N . ALA B 1 10 ? 11.078 -19.922 -7.219 1 97.31 10 ALA B N 1
ATOM 1818 C CA . ALA B 1 10 ? 11.836 -19.625 -6.004 1 97.31 10 ALA B CA 1
ATOM 1819 C C . ALA B 1 10 ? 13.336 -19.688 -6.27 1 97.31 10 ALA B C 1
ATOM 1821 O O . ALA B 1 10 ? 13.953 -20.75 -6.133 1 97.31 10 ALA B O 1
ATOM 1822 N N . ARG B 1 11 ? 13.883 -18.594 -6.586 1 95.62 11 ARG B N 1
ATOM 1823 C CA . ARG B 1 11 ? 15.305 -18.594 -6.891 1 95.62 11 ARG B CA 1
ATOM 1824 C C . ARG B 1 11 ? 16.141 -18.484 -5.621 1 95.62 11 ARG B C 1
ATOM 1826 O O . ARG B 1 11 ? 15.648 -18.016 -4.59 1 95.62 11 ARG B O 1
ATOM 1833 N N . GLY B 1 12 ? 17.375 -18.859 -5.793 1 93.94 12 GLY B N 1
ATOM 1834 C CA . GLY B 1 12 ? 18.297 -18.797 -4.664 1 93.94 12 GLY B CA 1
ATOM 1835 C C . GLY B 1 12 ? 18.719 -17.375 -4.309 1 93.94 12 GLY B C 1
ATOM 1836 O O . GLY B 1 12 ? 18.859 -17.047 -3.133 1 93.94 12 GLY B O 1
ATOM 1837 N N . GLY B 1 13 ? 18.875 -16.594 -5.32 1 88.12 13 GLY B N 1
ATOM 1838 C CA . GLY B 1 13 ? 19.312 -15.227 -5.113 1 88.12 13 GLY B CA 1
ATOM 1839 C C . GLY B 1 13 ? 18.156 -14.25 -4.969 1 88.12 13 GLY B C 1
ATOM 1840 O O . GLY B 1 13 ? 17.094 -14.445 -5.562 1 88.12 13 GLY B O 1
ATOM 1841 N N . SER B 1 14 ? 18.375 -13.32 -3.922 1 84.38 14 SER B N 1
ATOM 1842 C CA . SER B 1 14 ? 17.422 -12.219 -3.76 1 84.38 14 SER B CA 1
ATOM 1843 C C . SER B 1 14 ? 18.141 -10.922 -3.402 1 84.38 14 SER B C 1
ATOM 1845 O O . SER B 1 14 ? 19.047 -10.914 -2.564 1 84.38 14 SER B O 1
ATOM 1847 N N . LYS B 1 15 ? 17.797 -9.891 -4.105 1 78.94 15 LYS B N 1
ATOM 1848 C CA . LYS B 1 15 ? 18.453 -8.609 -3.928 1 78.94 15 LYS B CA 1
ATOM 1849 C C . LYS B 1 15 ? 18.141 -8.008 -2.561 1 78.94 15 LYS B C 1
ATOM 1851 O O . LYS B 1 15 ? 19.047 -7.617 -1.822 1 78.94 15 LYS B O 1
ATOM 1856 N N . GLY B 1 16 ? 16.953 -8.047 -2.117 1 82.25 16 GLY B N 1
ATOM 1857 C CA . GLY B 1 16 ? 16.547 -7.344 -0.913 1 82.25 16 GLY B CA 1
ATOM 1858 C C . GLY B 1 16 ? 16.703 -8.172 0.347 1 82.25 16 GLY B C 1
ATOM 1859 O O . GLY B 1 16 ? 16.922 -7.629 1.434 1 82.25 16 GLY B O 1
ATOM 1860 N N . ILE B 1 17 ? 16.609 -9.469 0.239 1 90.75 17 ILE B N 1
ATOM 1861 C CA . ILE B 1 17 ? 16.672 -10.398 1.364 1 90.75 17 ILE B CA 1
ATOM 1862 C C . ILE B 1 17 ? 17.516 -11.617 0.982 1 90.75 17 ILE B C 1
ATOM 1864 O O . ILE B 1 17 ? 17.109 -12.414 0.133 1 90.75 17 ILE B O 1
ATOM 1868 N N . LEU B 1 18 ? 18.594 -11.789 1.683 1 90.5 18 LEU B N 1
ATOM 1869 C CA . LEU B 1 18 ? 19.438 -12.953 1.433 1 90.5 18 LEU B CA 1
ATOM 1870 C C . LEU B 1 18 ? 18.672 -14.242 1.703 1 90.5 18 LEU B C 1
ATOM 1872 O O . LEU B 1 18 ? 18.078 -14.406 2.771 1 90.5 18 LEU B O 1
ATOM 1876 N N . ARG B 1 19 ? 18.625 -15.148 0.667 1 94.75 19 ARG B N 1
ATOM 1877 C CA . ARG B 1 19 ? 17.969 -16.453 0.77 1 94.75 19 ARG B CA 1
ATOM 1878 C C . ARG B 1 19 ? 16.516 -16.312 1.214 1 94.75 19 ARG B C 1
ATOM 1880 O O . ARG B 1 19 ? 16.062 -17.016 2.115 1 94.75 19 ARG B O 1
ATOM 1887 N N . LYS B 1 20 ? 15.867 -15.422 0.661 1 95.19 20 LYS B N 1
ATOM 1888 C CA . LYS B 1 20 ? 14.516 -14.992 1.021 1 95.19 20 LYS B CA 1
ATOM 1889 C C . LYS B 1 20 ? 13.578 -16.188 1.137 1 95.19 20 LYS B C 1
ATOM 1891 O O . LYS B 1 20 ? 12.805 -16.281 2.094 1 95.19 20 LYS B O 1
ATOM 1896 N N . ASN B 1 21 ? 13.625 -17.141 0.232 1 97.38 21 ASN B N 1
ATOM 1897 C CA . ASN B 1 21 ? 12.68 -18.25 0.161 1 97.38 21 ASN B CA 1
ATOM 1898 C C . ASN B 1 21 ? 12.867 -19.219 1.316 1 97.38 21 ASN B C 1
ATOM 1900 O O . ASN B 1 21 ? 11.977 -20.016 1.622 1 97.38 21 ASN B O 1
ATOM 1904 N N . LEU B 1 22 ? 14.047 -19.125 1.938 1 98.06 22 LEU B N 1
ATOM 1905 C CA . LEU B 1 22 ? 14.359 -20.047 3.029 1 98.06 22 LEU B CA 1
ATOM 1906 C C . LEU B 1 22 ? 14.195 -19.359 4.379 1 98.06 22 LEU B C 1
ATOM 1908 O O . LEU B 1 22 ? 14.289 -20 5.426 1 98.06 22 LEU B O 1
ATOM 1912 N N . ARG B 1 23 ? 13.977 -18.062 4.355 1 97.38 23 ARG B N 1
ATOM 1913 C CA . ARG B 1 23 ? 13.789 -17.328 5.605 1 97.38 23 ARG B CA 1
ATOM 1914 C C . ARG B 1 23 ? 12.516 -17.781 6.316 1 97.38 23 ARG B C 1
ATOM 1916 O O . ARG B 1 23 ? 11.484 -18.016 5.676 1 97.38 23 ARG B O 1
ATOM 1923 N N . GLU B 1 24 ? 12.641 -17.891 7.617 1 96.19 24 GLU B N 1
ATOM 1924 C CA . GLU B 1 24 ? 11.477 -18.25 8.414 1 96.19 24 GLU B CA 1
ATOM 1925 C C . GLU B 1 24 ? 10.523 -17.078 8.578 1 96.19 24 GLU B C 1
ATOM 1927 O O . GLU B 1 24 ? 10.938 -15.992 9 1 96.19 24 GLU B O 1
ATOM 1932 N N . VAL B 1 25 ? 9.336 -17.281 8.258 1 95.5 25 VAL B N 1
ATOM 1933 C CA . VAL B 1 25 ? 8.242 -16.328 8.43 1 95.5 25 VAL B CA 1
ATOM 1934 C C . VAL B 1 25 ? 6.977 -17.078 8.844 1 95.5 25 VAL B C 1
ATOM 1936 O O . VAL B 1 25 ? 6.586 -18.062 8.203 1 95.5 25 VAL B O 1
ATOM 1939 N N . GLY B 1 26 ? 6.34 -16.641 9.891 1 94.44 26 GLY B N 1
ATOM 1940 C CA . GLY B 1 26 ? 5.16 -17.344 10.375 1 94.44 26 GLY B CA 1
ATOM 1941 C C . GLY B 1 26 ? 5.445 -18.766 10.805 1 94.44 26 GLY B C 1
ATOM 1942 O O . GLY B 1 26 ? 4.602 -19.656 10.633 1 94.44 26 GLY B O 1
ATOM 1943 N N . GLY B 1 27 ? 6.617 -19.109 11.102 1 95.75 27 GLY B N 1
ATOM 1944 C CA . GLY B 1 27 ? 6.941 -20.406 11.68 1 95.75 27 GLY B CA 1
ATOM 1945 C C . GLY B 1 27 ? 7.434 -21.406 10.656 1 95.75 27 GLY B C 1
ATOM 1946 O O . GLY B 1 27 ? 7.641 -22.578 10.977 1 95.75 27 GLY B O 1
ATOM 1947 N N . ALA B 1 28 ? 7.605 -21.062 9.438 1 97.44 28 ALA B N 1
ATOM 1948 C CA . ALA B 1 28 ? 8.086 -21.953 8.383 1 97.44 28 ALA B CA 1
ATOM 1949 C C . ALA B 1 28 ? 8.836 -21.172 7.309 1 97.44 28 ALA B C 1
ATOM 1951 O O . ALA B 1 28 ? 8.703 -19.953 7.203 1 97.44 28 ALA B O 1
ATOM 195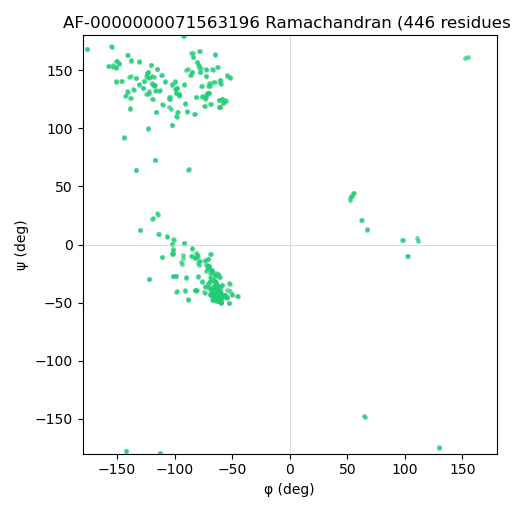2 N N . PRO B 1 29 ? 9.711 -21.875 6.551 1 98.31 29 PRO B N 1
ATOM 1953 C CA . PRO B 1 29 ? 10.344 -21.188 5.422 1 98.31 29 PRO B CA 1
ATOM 1954 C C . PRO B 1 29 ? 9.328 -20.562 4.473 1 98.31 29 PRO B C 1
ATOM 1956 O O . PRO B 1 29 ? 8.266 -21.141 4.23 1 98.31 29 PRO B O 1
ATOM 1959 N N . LEU B 1 30 ? 9.68 -19.438 3.91 1 98.38 30 LEU B N 1
ATOM 1960 C CA . LEU B 1 30 ? 8.766 -18.625 3.117 1 98.38 30 LEU B CA 1
ATOM 1961 C C . LEU B 1 30 ? 8.133 -19.438 2 1 98.38 30 LEU B C 1
ATOM 1963 O O . LEU B 1 30 ? 6.91 -19.453 1.849 1 98.38 30 LEU B O 1
ATOM 1967 N N . VAL B 1 31 ? 8.914 -20.25 1.256 1 98.75 31 VAL B N 1
ATOM 1968 C CA . VAL B 1 31 ? 8.438 -20.953 0.08 1 98.75 31 VAL B CA 1
ATOM 1969 C C . VAL B 1 31 ? 7.449 -22.047 0.505 1 98.75 31 VAL B C 1
ATOM 1971 O O . VAL B 1 31 ? 6.535 -22.391 -0.247 1 98.75 31 VAL B O 1
ATOM 1974 N N . VAL B 1 32 ? 7.535 -22.531 1.709 1 98.81 32 VAL B N 1
ATOM 1975 C CA . VAL B 1 32 ? 6.738 -23.656 2.193 1 98.81 32 VAL B CA 1
ATOM 1976 C C . VAL B 1 32 ? 5.281 -23.219 2.342 1 98.81 32 VAL B C 1
ATOM 1978 O O . VAL B 1 32 ? 4.367 -24.016 2.088 1 98.81 32 VAL B O 1
ATOM 1981 N N . HIS B 1 33 ? 5.066 -21.953 2.717 1 98.44 33 HIS B N 1
ATOM 1982 C CA . HIS B 1 33 ? 3.703 -21.469 2.877 1 98.44 33 HIS B CA 1
ATOM 1983 C C . HIS B 1 33 ? 2.922 -21.578 1.572 1 98.44 33 HIS B C 1
ATOM 1985 O O . HIS B 1 33 ? 1.81 -22.109 1.553 1 98.44 33 HIS B O 1
ATOM 1991 N N . THR B 1 34 ? 3.529 -21.141 0.538 1 98.69 34 THR B N 1
ATOM 1992 C CA . THR B 1 34 ? 2.865 -21.156 -0.761 1 98.69 34 THR B CA 1
ATOM 1993 C C . THR B 1 34 ? 2.664 -22.594 -1.246 1 98.69 34 THR B C 1
ATOM 1995 O O . THR B 1 34 ? 1.623 -22.906 -1.82 1 98.69 34 THR B O 1
ATOM 1998 N N . ILE B 1 35 ? 3.629 -23.469 -1.006 1 98.88 35 ILE B N 1
ATOM 1999 C CA . ILE B 1 35 ? 3.506 -24.875 -1.377 1 98.88 35 ILE B CA 1
ATOM 2000 C C . ILE B 1 35 ? 2.309 -25.484 -0.658 1 98.88 35 ILE B C 1
ATOM 2002 O O . ILE B 1 35 ? 1.45 -26.109 -1.289 1 98.88 35 ILE B O 1
ATOM 2006 N N . ARG B 1 36 ? 2.242 -25.266 0.608 1 98.62 36 ARG B N 1
ATOM 2007 C CA . ARG B 1 36 ? 1.162 -25.828 1.405 1 98.62 36 ARG B CA 1
ATOM 2008 C C . ARG B 1 36 ? -0.194 -25.312 0.943 1 98.62 36 ARG B C 1
ATOM 2010 O O . ARG B 1 36 ? -1.156 -26.078 0.84 1 98.62 36 ARG B O 1
ATOM 2017 N N . GLN B 1 37 ? -0.268 -24.031 0.688 1 98.5 37 GLN B N 1
ATOM 2018 C CA . GLN B 1 37 ? -1.504 -23.406 0.215 1 98.5 37 GLN B CA 1
ATOM 2019 C C . GLN B 1 37 ? -1.944 -24.016 -1.115 1 98.5 37 GLN B C 1
ATOM 2021 O O . GLN B 1 37 ? -3.133 -24.266 -1.326 1 98.5 37 GLN B O 1
ATOM 2026 N N . ALA B 1 38 ? -0.999 -24.266 -1.985 1 98.69 38 ALA B N 1
ATOM 2027 C CA . ALA B 1 38 ? -1.3 -24.859 -3.279 1 98.69 38 ALA B CA 1
ATOM 2028 C C . ALA B 1 38 ? -1.772 -26.312 -3.115 1 98.69 38 ALA B C 1
ATOM 2030 O O . ALA B 1 38 ? -2.738 -26.734 -3.754 1 98.69 38 ALA B O 1
ATOM 2031 N N . LEU B 1 39 ? -1.145 -27.031 -2.244 1 98.56 39 LEU B N 1
ATOM 2032 C CA . LEU B 1 39 ? -1.47 -28.438 -2.02 1 98.56 39 LEU B CA 1
ATOM 2033 C C . LEU B 1 39 ? -2.842 -28.578 -1.372 1 98.56 39 LEU B C 1
ATOM 2035 O O . LEU B 1 39 ? -3.531 -29.578 -1.581 1 98.56 39 LEU B O 1
ATOM 2039 N N . GLU B 1 40 ? -3.213 -27.609 -0.651 1 98 40 GLU B N 1
ATOM 2040 C CA . GLU B 1 40 ? -4.5 -27.641 0.041 1 98 40 GLU B CA 1
ATOM 2041 C C . GLU B 1 40 ? -5.648 -27.312 -0.911 1 98 40 GLU B C 1
ATOM 2043 O O . GLU B 1 40 ? -6.812 -27.547 -0.586 1 98 40 GLU B O 1
ATOM 2048 N N . SER B 1 41 ? -5.332 -26.75 -1.986 1 98 41 SER B N 1
ATOM 2049 C CA . SER B 1 41 ? -6.355 -26.391 -2.957 1 98 41 SER B CA 1
ATOM 2050 C C . SER B 1 41 ? -6.965 -27.625 -3.615 1 98 41 SER B C 1
ATOM 2052 O O . SER B 1 41 ? -6.242 -28.547 -4.008 1 98 41 SER B O 1
ATOM 2054 N N . SER B 1 42 ? -8.242 -27.641 -3.762 1 97.62 42 SER B N 1
ATOM 2055 C CA . SER B 1 42 ? -8.922 -28.734 -4.449 1 97.62 42 SER B CA 1
ATOM 2056 C C . SER B 1 42 ? -8.836 -28.578 -5.965 1 97.62 42 SER B C 1
ATOM 2058 O O . SER B 1 42 ? -9.125 -29.5 -6.711 1 97.62 42 SER B O 1
ATOM 2060 N N . SER B 1 43 ? -8.398 -27.469 -6.422 1 97.81 43 SER B N 1
ATOM 2061 C CA . SER B 1 43 ? -8.375 -27.156 -7.848 1 97.81 43 SER B CA 1
ATOM 2062 C C . SER B 1 43 ? -7.027 -27.516 -8.469 1 97.81 43 SER B C 1
ATOM 2064 O O . SER B 1 43 ? -6.902 -27.609 -9.688 1 97.81 43 SER B O 1
ATOM 2066 N N . VAL B 1 44 ? -6.039 -27.703 -7.648 1 98.12 44 VAL B N 1
ATOM 2067 C CA . VAL B 1 44 ? -4.676 -27.891 -8.133 1 98.12 44 VAL B CA 1
ATOM 2068 C C . VAL B 1 44 ? -4.297 -29.375 -8.039 1 98.12 44 VAL B C 1
ATOM 2070 O O . VAL B 1 44 ? -4.34 -29.969 -6.957 1 98.12 44 VAL B O 1
ATOM 2073 N N . ASP B 1 45 ? -3.852 -29.891 -9.125 1 97.38 45 ASP B N 1
ATOM 2074 C CA . ASP B 1 45 ? -3.539 -31.312 -9.188 1 97.38 45 ASP B CA 1
ATOM 2075 C C . ASP B 1 45 ? -2.084 -31.578 -8.812 1 97.38 45 ASP B C 1
ATOM 2077 O O . ASP B 1 45 ? -1.763 -32.625 -8.242 1 97.38 45 ASP B O 1
ATOM 2081 N N . ARG B 1 46 ? -1.257 -30.719 -9.242 1 98.12 46 ARG B N 1
ATOM 2082 C CA . ARG B 1 46 ? 0.181 -30.828 -9.016 1 98.12 46 ARG B CA 1
ATOM 2083 C C . ARG B 1 46 ? 0.782 -29.453 -8.688 1 98.12 46 ARG B C 1
ATOM 2085 O O . ARG B 1 46 ? 0.336 -28.438 -9.211 1 98.12 46 ARG B O 1
ATOM 2092 N N . VAL B 1 47 ? 1.765 -29.516 -7.805 1 98.81 47 VAL B N 1
ATOM 2093 C CA . VAL B 1 47 ? 2.449 -28.297 -7.387 1 98.81 47 VAL B CA 1
ATOM 2094 C C . VAL B 1 47 ? 3.93 -28.375 -7.75 1 98.81 47 VAL B C 1
ATOM 2096 O O . VAL B 1 47 ? 4.613 -29.328 -7.367 1 98.81 47 VAL B O 1
ATOM 2099 N N . TYR B 1 48 ? 4.438 -27.375 -8.492 1 98.88 48 TYR B N 1
ATOM 2100 C CA . TYR B 1 48 ? 5.828 -27.328 -8.922 1 98.88 48 TYR B CA 1
ATOM 2101 C C . TYR B 1 48 ? 6.547 -26.109 -8.352 1 98.88 48 TYR B C 1
ATOM 2103 O O . TYR B 1 48 ? 5.98 -25.016 -8.305 1 98.88 48 TYR B O 1
ATOM 2111 N N . VAL B 1 49 ? 7.777 -26.312 -7.883 1 98.88 49 VAL B N 1
ATOM 2112 C CA . VAL B 1 49 ? 8.688 -25.234 -7.551 1 98.88 49 VAL B CA 1
ATOM 2113 C C . VAL B 1 49 ? 9.836 -25.188 -8.555 1 98.88 49 VAL B C 1
ATOM 2115 O O . VAL B 1 49 ? 10.508 -26.203 -8.781 1 98.88 49 VAL B O 1
ATOM 2118 N N . SER B 1 50 ? 9.969 -24.047 -9.258 1 98.81 50 SER B N 1
ATOM 2119 C CA . SER B 1 50 ? 11.133 -23.828 -10.117 1 98.81 50 SER B CA 1
ATOM 2120 C C . SER B 1 50 ? 12.258 -23.141 -9.359 1 98.81 50 SER B C 1
ATOM 2122 O O . SER B 1 50 ? 12.078 -22.016 -8.859 1 98.81 50 SER B O 1
ATOM 2124 N N . THR B 1 51 ? 13.445 -23.75 -9.273 1 98.38 51 THR B N 1
ATOM 2125 C CA . THR B 1 51 ? 14.516 -23.156 -8.477 1 98.38 51 THR B CA 1
ATOM 2126 C C . THR B 1 51 ? 15.883 -23.547 -9.039 1 98.38 51 THR B C 1
ATOM 2128 O O . THR B 1 51 ? 16.016 -24.578 -9.695 1 98.38 51 THR B O 1
ATOM 2131 N N . ASP B 1 52 ? 16.812 -22.672 -8.797 1 97.81 52 ASP B N 1
ATOM 2132 C CA . ASP B 1 52 ? 18.219 -22.938 -9.133 1 97.81 52 ASP B CA 1
ATOM 2133 C C . ASP B 1 52 ? 19 -23.359 -7.906 1 97.81 52 ASP B C 1
ATOM 2135 O O . ASP B 1 52 ? 20.219 -23.547 -7.98 1 97.81 52 ASP B O 1
ATOM 2139 N N . ASP B 1 53 ? 18.359 -23.5 -6.82 1 97.75 53 ASP B N 1
ATOM 2140 C CA . ASP B 1 53 ? 19.047 -23.656 -5.543 1 97.75 53 ASP B CA 1
ATOM 2141 C C . ASP B 1 53 ? 18.75 -25.016 -4.918 1 97.75 53 ASP B C 1
ATOM 2143 O O . ASP B 1 53 ? 17.594 -25.422 -4.816 1 97.75 53 ASP B O 1
ATOM 2147 N N . THR B 1 54 ? 19.797 -25.625 -4.391 1 97.81 54 THR B N 1
ATOM 2148 C CA . THR B 1 54 ? 19.688 -26.984 -3.883 1 97.81 54 THR B CA 1
ATOM 2149 C C . THR B 1 54 ? 18.922 -27.016 -2.559 1 97.81 54 THR B C 1
ATOM 2151 O O . THR B 1 54 ? 18.125 -27.906 -2.316 1 97.81 54 THR B O 1
ATOM 2154 N N . GLU B 1 55 ? 19.219 -26.078 -1.75 1 98.25 55 GLU B N 1
ATOM 2155 C CA . GLU B 1 55 ? 18.531 -26.062 -0.463 1 98.25 55 GLU B CA 1
ATOM 2156 C C . GLU B 1 55 ? 17.031 -25.797 -0.639 1 98.25 55 GLU B C 1
ATOM 2158 O O . GLU B 1 55 ? 16.203 -26.406 0.033 1 98.25 55 GLU B O 1
ATOM 2163 N N . ILE B 1 56 ? 16.672 -24.922 -1.509 1 98.56 56 ILE B N 1
ATOM 2164 C CA . ILE B 1 56 ? 15.266 -24.656 -1.808 1 98.56 56 ILE B CA 1
ATOM 2165 C C . ILE B 1 56 ? 14.617 -25.922 -2.389 1 98.56 56 ILE B C 1
ATOM 2167 O O . ILE B 1 56 ? 13.477 -26.25 -2.047 1 98.56 56 ILE B O 1
ATOM 2171 N N . ARG B 1 57 ? 15.328 -26.578 -3.264 1 98.62 57 ARG B N 1
ATOM 2172 C CA . ARG B 1 57 ? 14.852 -27.844 -3.801 1 98.62 57 ARG B CA 1
ATOM 2173 C C . ARG B 1 57 ? 14.492 -28.812 -2.68 1 98.62 57 ARG B C 1
ATOM 2175 O O . ARG B 1 57 ? 13.383 -29.344 -2.645 1 98.62 57 ARG B O 1
ATOM 2182 N N . ASP B 1 58 ? 15.383 -28.969 -1.785 1 98.75 58 ASP B N 1
ATOM 2183 C CA . ASP B 1 58 ? 15.203 -29.953 -0.716 1 98.75 58 ASP B CA 1
ATOM 2184 C C . ASP B 1 58 ? 14.023 -29.578 0.176 1 98.75 58 ASP B C 1
ATOM 2186 O O . ASP B 1 58 ? 13.195 -30.422 0.502 1 98.75 58 ASP B O 1
ATOM 2190 N N . VAL B 1 59 ? 13.938 -28.328 0.539 1 98.75 59 VAL B N 1
ATOM 2191 C CA . VAL B 1 59 ? 12.867 -27.828 1.39 1 98.75 59 VAL B CA 1
ATOM 2192 C C . VAL B 1 59 ? 11.523 -27.969 0.672 1 98.75 59 VAL B C 1
ATOM 2194 O O . VAL B 1 59 ? 10.523 -28.328 1.286 1 98.75 59 VAL B O 1
ATOM 2197 N N . SER B 1 60 ? 11.5 -27.719 -0.607 1 98.88 60 SER B N 1
ATOM 2198 C CA . SER B 1 60 ? 10.281 -27.781 -1.402 1 98.88 60 SER B CA 1
ATOM 2199 C C . SER B 1 60 ? 9.789 -29.219 -1.544 1 98.88 60 SER B C 1
ATOM 2201 O O . SER B 1 60 ? 8.594 -29.5 -1.399 1 98.88 60 SER B O 1
ATOM 2203 N N . GLN B 1 61 ? 10.711 -30.109 -1.793 1 98.81 61 GLN B N 1
ATOM 2204 C CA . GLN B 1 61 ? 10.359 -31.531 -1.899 1 98.81 61 GLN B CA 1
ATOM 2205 C C . GLN B 1 61 ? 9.82 -32.062 -0.575 1 98.81 61 GLN B C 1
ATOM 2207 O O . GLN B 1 61 ? 8.828 -32.781 -0.55 1 98.81 61 GLN B O 1
ATOM 2212 N N . ALA B 1 62 ? 10.484 -31.656 0.453 1 98.75 62 ALA B N 1
ATOM 2213 C CA . ALA B 1 62 ? 10.047 -32.062 1.781 1 98.75 62 ALA B CA 1
ATOM 2214 C C . ALA B 1 62 ? 8.633 -31.578 2.076 1 98.75 62 ALA B C 1
ATOM 2216 O O . ALA B 1 62 ? 7.875 -32.219 2.797 1 98.75 62 ALA B O 1
ATOM 2217 N N . ALA B 1 63 ? 8.273 -30.5 1.467 1 98.75 63 ALA B N 1
ATOM 2218 C CA . ALA B 1 63 ? 6.953 -29.906 1.677 1 98.75 63 ALA B CA 1
ATOM 2219 C C . ALA B 1 63 ? 5.914 -30.531 0.75 1 98.75 63 ALA B C 1
ATOM 2221 O O . ALA B 1 63 ? 4.723 -30.234 0.853 1 98.75 63 ALA B O 1
ATOM 2222 N N . GLY B 1 64 ? 6.344 -31.312 -0.187 1 98.75 64 GLY B N 1
ATOM 2223 C CA . GLY B 1 64 ? 5.406 -32.062 -0.994 1 98.75 64 GLY B CA 1
ATOM 2224 C C . GLY B 1 64 ? 5.332 -31.609 -2.434 1 98.75 64 GLY B C 1
ATOM 2225 O O . GLY B 1 64 ? 4.539 -32.125 -3.223 1 98.75 64 GLY B O 1
ATOM 2226 N N . ALA B 1 65 ? 6.156 -30.641 -2.797 1 98.81 65 ALA B N 1
ATOM 2227 C CA . ALA B 1 65 ? 6.121 -30.125 -4.16 1 98.81 65 ALA B CA 1
ATOM 2228 C C . ALA B 1 65 ? 7.035 -30.922 -5.078 1 98.81 65 ALA B C 1
ATOM 2230 O O . ALA B 1 65 ? 8.031 -31.5 -4.629 1 98.81 65 ALA B O 1
ATOM 2231 N N . HIS B 1 66 ? 6.684 -30.984 -6.336 1 98.62 66 HIS B N 1
ATOM 2232 C CA . HIS B 1 66 ? 7.648 -31.328 -7.375 1 98.62 66 HIS B CA 1
ATOM 2233 C C . HIS B 1 66 ? 8.625 -30.188 -7.629 1 98.62 66 HIS B C 1
ATOM 2235 O O . HIS B 1 66 ? 8.289 -29.031 -7.43 1 98.62 66 HIS B O 1
ATOM 2241 N N . VAL B 1 67 ? 9.836 -30.562 -8.047 1 98.75 67 VAL B N 1
ATOM 2242 C CA . VAL B 1 67 ? 10.812 -29.5 -8.266 1 98.75 67 VAL B CA 1
ATOM 2243 C C . VAL B 1 67 ? 11.305 -29.547 -9.711 1 98.75 67 VAL B C 1
ATOM 2245 O O . VAL B 1 67 ? 11.578 -30.609 -10.258 1 98.75 67 VAL B O 1
ATOM 2248 N N . ILE B 1 68 ? 11.305 -28.422 -10.305 1 98.69 68 ILE B N 1
ATOM 2249 C CA . ILE B 1 68 ? 11.898 -28.203 -11.625 1 98.69 68 ILE B CA 1
ATOM 2250 C C . ILE B 1 68 ? 13.219 -27.453 -11.469 1 98.69 68 ILE B C 1
ATOM 2252 O O . ILE B 1 68 ? 13.242 -26.312 -11.008 1 98.69 68 ILE B O 1
ATOM 2256 N N . HIS B 1 69 ? 14.258 -28.078 -11.875 1 97.81 69 HIS B N 1
ATOM 2257 C CA . HIS B 1 69 ? 15.555 -27.422 -11.82 1 97.81 69 HIS B CA 1
ATOM 2258 C C . HIS B 1 69 ? 15.641 -26.281 -12.844 1 97.81 69 HIS B C 1
ATOM 2260 O O . HIS B 1 69 ? 15.453 -26.516 -14.039 1 97.81 69 HIS B O 1
ATOM 2266 N N . ARG B 1 70 ? 15.883 -25.156 -12.305 1 96.81 70 ARG B N 1
ATOM 2267 C CA . ARG B 1 70 ? 15.984 -23.969 -13.148 1 96.81 70 ARG B CA 1
ATOM 2268 C C . ARG B 1 70 ? 17.438 -23.656 -13.5 1 96.81 70 ARG B C 1
ATOM 2270 O O . ARG B 1 70 ? 18.281 -23.531 -12.602 1 96.81 70 ARG B O 1
ATOM 2277 N N . PRO B 1 71 ? 17.688 -23.5 -14.789 1 95.25 71 PRO B N 1
ATOM 2278 C CA . PRO B 1 71 ? 19.047 -23.125 -15.18 1 95.25 71 PRO B CA 1
ATOM 2279 C C . PRO B 1 71 ? 19.469 -21.766 -14.633 1 95.25 71 PRO B C 1
ATOM 2281 O O . PRO B 1 71 ? 18.625 -20.859 -14.484 1 95.25 71 PRO B O 1
ATOM 2284 N N . VAL B 1 72 ? 20.75 -21.609 -14.461 1 91.31 72 VAL B N 1
ATOM 2285 C CA . VAL B 1 72 ? 21.328 -20.406 -13.867 1 91.31 72 VAL B CA 1
ATOM 2286 C C . VAL B 1 72 ? 21.078 -19.203 -14.781 1 91.31 72 VAL B C 1
ATOM 2288 O O . VAL B 1 72 ? 20.859 -18.078 -14.305 1 91.31 72 VAL B O 1
ATOM 2291 N N . ASP B 1 73 ? 21.047 -19.422 -15.984 1 91.94 73 ASP B N 1
ATOM 2292 C CA . ASP B 1 73 ? 20.969 -18.328 -16.953 1 91.94 73 ASP B CA 1
ATOM 2293 C C . ASP B 1 73 ? 19.594 -17.672 -16.953 1 91.94 73 ASP B C 1
ATOM 2295 O O . ASP B 1 73 ? 19.406 -16.578 -17.469 1 91.94 73 ASP B O 1
ATOM 2299 N N . ILE B 1 74 ? 18.594 -18.359 -16.406 1 92.94 74 ILE B N 1
ATOM 2300 C CA . ILE B 1 74 ? 17.266 -17.734 -16.297 1 92.94 74 ILE B CA 1
ATOM 2301 C C . ILE B 1 74 ? 16.906 -17.547 -14.828 1 92.94 74 ILE B C 1
ATOM 2303 O O . ILE B 1 74 ? 15.727 -17.609 -14.453 1 92.94 74 ILE B O 1
ATOM 2307 N N . SER B 1 75 ? 17.953 -17.422 -13.984 1 91.06 75 SER B N 1
ATOM 2308 C CA . SER B 1 75 ? 17.719 -17.266 -12.547 1 91.06 75 SER B CA 1
ATOM 2309 C C . SER B 1 75 ? 18.172 -15.891 -12.07 1 91.06 75 SER B C 1
ATOM 2311 O O . SER B 1 75 ? 18.203 -15.625 -10.867 1 91.06 75 SER B O 1
ATOM 2313 N N . GLY B 1 76 ? 18.516 -15.023 -12.969 1 86 76 GLY B N 1
ATOM 2314 C CA . GLY B 1 76 ? 18.984 -13.695 -12.609 1 86 76 GLY B CA 1
ATOM 2315 C C . GLY B 1 76 ? 17.859 -12.742 -12.234 1 86 76 GLY B C 1
ATOM 2316 O O . GLY B 1 76 ? 16.688 -13.031 -12.484 1 86 76 GLY B O 1
ATOM 2317 N N . ASP B 1 77 ? 18.234 -11.602 -11.625 1 82.56 77 ASP B N 1
ATOM 2318 C CA . ASP B 1 77 ? 17.266 -10.625 -11.117 1 82.56 77 ASP B CA 1
ATOM 2319 C C . ASP B 1 77 ? 16.562 -9.891 -12.258 1 82.56 77 ASP B C 1
ATOM 2321 O O . ASP B 1 77 ? 15.523 -9.266 -12.055 1 82.56 77 ASP B O 1
ATOM 2325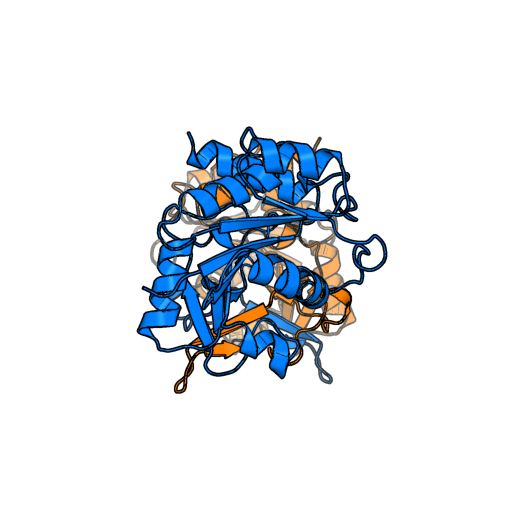 N N . THR B 1 78 ? 17.062 -10.023 -13.422 1 84.38 78 THR B N 1
ATOM 2326 C CA . THR B 1 78 ? 16.469 -9.312 -14.547 1 84.38 78 THR B CA 1
ATOM 2327 C C . THR B 1 78 ? 15.586 -10.25 -15.375 1 84.38 78 THR B C 1
ATOM 2329 O O . THR B 1 78 ? 14.938 -9.812 -16.328 1 84.38 78 THR B O 1
ATOM 2332 N N . ILE B 1 79 ? 15.594 -11.469 -14.984 1 88.06 79 ILE B N 1
ATOM 2333 C CA . ILE B 1 79 ? 14.805 -12.461 -15.711 1 88.06 79 ILE B CA 1
ATOM 2334 C C . ILE B 1 79 ? 13.336 -12.328 -15.328 1 88.06 79 ILE B C 1
ATOM 2336 O O . ILE B 1 79 ? 13.008 -12.203 -14.141 1 88.06 79 ILE B O 1
ATOM 2340 N N . SER B 1 80 ? 12.453 -12.391 -16.312 1 90.19 80 SER B N 1
ATOM 2341 C CA . SER B 1 80 ? 11.023 -12.25 -16.078 1 90.19 80 SER B CA 1
ATOM 2342 C C . SER B 1 80 ? 10.422 -13.555 -15.547 1 90.19 80 SER B C 1
ATOM 2344 O O . SER B 1 80 ? 10.953 -14.633 -15.797 1 90.19 80 SER B O 1
ATOM 2346 N N . SER B 1 81 ? 9.32 -13.391 -14.82 1 93.69 81 SER B N 1
ATOM 2347 C CA . SER B 1 81 ? 8.562 -14.57 -14.398 1 93.69 81 SER B CA 1
ATOM 2348 C C . SER B 1 81 ? 8.102 -15.391 -15.602 1 93.69 81 SER B C 1
ATOM 2350 O O . SER B 1 81 ? 8.055 -16.625 -15.531 1 93.69 81 SER B O 1
ATOM 2352 N N . GLU B 1 82 ? 7.781 -14.719 -16.688 1 96 82 GLU B N 1
ATOM 2353 C CA . GLU B 1 82 ? 7.332 -15.391 -17.906 1 96 82 GLU B CA 1
ATOM 2354 C C . GLU B 1 82 ? 8.398 -16.359 -18.422 1 96 82 GLU B C 1
ATOM 2356 O O . GLU B 1 82 ? 8.078 -17.484 -18.812 1 96 82 GLU B O 1
ATOM 2361 N N . ALA B 1 83 ? 9.633 -15.898 -18.406 1 95.38 83 ALA B N 1
ATOM 2362 C CA . ALA B 1 83 ? 10.727 -16.75 -18.859 1 95.38 83 ALA B CA 1
ATOM 2363 C C . ALA B 1 83 ? 10.836 -18.016 -18.016 1 95.38 83 ALA B C 1
ATOM 2365 O O . ALA B 1 83 ? 11.055 -19.109 -18.547 1 95.38 83 ALA B O 1
ATOM 2366 N N . VAL B 1 84 ? 10.648 -17.859 -16.766 1 97.19 84 VAL B N 1
ATOM 2367 C CA . VAL B 1 84 ? 10.727 -18.984 -15.844 1 97.19 84 VAL B CA 1
ATOM 2368 C C . VAL B 1 84 ? 9.578 -19.953 -16.109 1 97.19 84 VAL B C 1
ATOM 2370 O O . VAL B 1 84 ? 9.781 -21.172 -16.141 1 97.19 84 VAL B O 1
ATOM 2373 N N . ILE B 1 85 ? 8.406 -19.453 -16.328 1 98.12 85 ILE B N 1
ATOM 2374 C CA . ILE B 1 85 ? 7.242 -20.297 -16.562 1 98.12 85 ILE B CA 1
ATOM 2375 C C . ILE B 1 85 ? 7.355 -20.984 -17.922 1 98.12 85 ILE B C 1
ATOM 2377 O O . ILE B 1 85 ? 6.984 -22.141 -18.078 1 98.12 85 ILE B O 1
ATOM 2381 N N . HIS B 1 86 ? 7.887 -20.266 -18.922 1 97.75 86 HIS B N 1
ATOM 2382 C CA . HIS B 1 86 ? 8.156 -20.875 -20.219 1 97.75 86 HIS B CA 1
ATOM 2383 C C . HIS B 1 86 ? 9.055 -22.094 -20.078 1 97.75 86 HIS B C 1
ATOM 2385 O O . HIS B 1 86 ? 8.812 -23.125 -20.719 1 97.75 86 HIS B O 1
ATOM 2391 N N . HIS B 1 87 ? 10.047 -21.953 -19.328 1 98.06 87 HIS B N 1
ATOM 2392 C CA . HIS B 1 87 ? 10.969 -23.062 -19.078 1 98.06 87 HIS B CA 1
ATOM 2393 C C . HIS B 1 87 ? 10.258 -24.234 -18.422 1 98.06 87 HIS B C 1
ATOM 2395 O O . HIS B 1 87 ? 10.562 -25.406 -18.703 1 98.06 87 HIS B O 1
ATOM 2401 N N . ALA B 1 88 ? 9.32 -23.953 -17.562 1 98.19 88 ALA B N 1
ATOM 2402 C CA . ALA B 1 88 ? 8.672 -24.969 -16.734 1 98.19 88 ALA B CA 1
ATOM 2403 C C . ALA B 1 88 ? 7.598 -25.719 -17.516 1 98.19 88 ALA B C 1
ATOM 2405 O O . ALA B 1 88 ? 7.32 -26.891 -17.25 1 98.19 88 ALA B O 1
ATOM 2406 N N . LEU B 1 89 ? 7 -25.094 -18.516 1 97.94 89 LEU B N 1
ATOM 2407 C CA . LEU B 1 89 ? 5.805 -25.594 -19.188 1 97.94 89 LEU B CA 1
ATOM 2408 C C . LEU B 1 89 ? 6.066 -26.953 -19.812 1 97.94 89 LEU B C 1
ATOM 2410 O O . LEU B 1 89 ? 5.316 -27.906 -19.578 1 97.94 89 LEU B O 1
ATOM 2414 N N . PRO B 1 90 ? 7.141 -27.109 -20.578 1 97.12 90 PRO B N 1
ATOM 2415 C CA . PRO B 1 90 ? 7.379 -28.422 -21.188 1 97.12 90 PRO B CA 1
ATOM 2416 C C . PRO B 1 90 ? 7.59 -29.531 -20.141 1 97.12 90 PRO B C 1
ATOM 2418 O O . PRO B 1 90 ? 7.164 -30.656 -20.344 1 97.12 90 PRO B O 1
ATOM 2421 N N . VAL B 1 91 ? 8.258 -29.234 -19.062 1 97.19 91 VAL B N 1
ATOM 2422 C CA . VAL B 1 91 ? 8.516 -30.203 -18 1 97.19 91 VAL B CA 1
ATOM 2423 C C . VAL B 1 91 ? 7.191 -30.641 -17.359 1 97.19 91 VAL B C 1
ATOM 2425 O O . VAL B 1 91 ? 6.969 -31.828 -17.141 1 97.19 91 VAL B O 1
ATOM 2428 N N . MET B 1 92 ? 6.332 -29.672 -17.109 1 97.62 92 MET B N 1
ATOM 2429 C CA . MET B 1 92 ? 5.031 -29.938 -16.5 1 97.62 92 MET B CA 1
ATOM 2430 C C . MET B 1 92 ? 4.164 -30.781 -17.438 1 97.62 92 MET B C 1
ATOM 2432 O O . MET B 1 92 ? 3.449 -31.672 -16.984 1 97.62 92 MET B O 1
ATOM 2436 N N . ARG B 1 93 ? 4.219 -30.578 -18.672 1 96.56 93 ARG B N 1
ATOM 2437 C CA . ARG B 1 93 ? 3.41 -31.281 -19.656 1 96.56 93 ARG B CA 1
ATOM 2438 C C . ARG B 1 93 ? 3.838 -32.75 -19.766 1 96.56 93 ARG B C 1
ATOM 2440 O O . ARG B 1 93 ? 3.016 -33.625 -20.047 1 96.56 93 ARG B O 1
ATOM 2447 N N . GLN B 1 94 ? 5.098 -32.938 -19.547 1 96.69 94 GLN B N 1
ATOM 2448 C CA . GLN B 1 94 ? 5.602 -34.281 -19.609 1 96.69 94 GLN B CA 1
ATOM 2449 C C . GLN B 1 94 ? 4.973 -35.156 -18.516 1 96.69 94 GLN B C 1
ATOM 2451 O O . GLN B 1 94 ? 4.844 -36.375 -18.672 1 96.69 94 GLN B O 1
ATOM 2456 N N . GLU B 1 95 ? 4.559 -34.531 -17.516 1 94.94 95 GLU B N 1
ATOM 2457 C CA . GLU B 1 95 ? 4.027 -35.25 -16.375 1 94.94 95 GLU B CA 1
ATOM 2458 C C . GLU B 1 95 ? 2.514 -35.406 -16.469 1 94.94 95 GLU B C 1
ATOM 2460 O O . GLU B 1 95 ? 1.906 -36.156 -15.688 1 94.94 95 GLU B O 1
ATOM 2465 N N . GLY B 1 96 ? 1.906 -34.719 -17.359 1 93.75 96 GLY B N 1
ATOM 2466 C CA . GLY B 1 96 ? 0.47 -34.812 -17.578 1 93.75 96 GLY B CA 1
ATOM 2467 C C . GLY B 1 96 ? -0.133 -33.562 -18.188 1 93.75 96 GLY B C 1
ATOM 2468 O O . GLY B 1 96 ? 0.433 -32.469 -18.062 1 93.75 96 GLY B O 1
ATOM 2469 N N . ASP B 1 97 ? -1.301 -33.75 -18.734 1 94.5 97 ASP B N 1
ATOM 2470 C CA . ASP B 1 97 ? -1.997 -32.625 -19.344 1 94.5 97 ASP B CA 1
ATOM 2471 C C . ASP B 1 97 ? -2.658 -31.75 -18.281 1 94.5 97 ASP B C 1
ATOM 2473 O O . ASP B 1 97 ? -2.982 -32.219 -17.188 1 94.5 97 ASP B O 1
ATOM 2477 N N . PHE B 1 98 ? -2.807 -30.516 -18.547 1 97.19 98 PHE B N 1
ATOM 2478 C CA . PHE B 1 98 ? -3.52 -29.578 -17.688 1 97.19 98 PHE B CA 1
ATOM 2479 C C . PHE B 1 98 ? -4.078 -28.422 -18.531 1 97.19 98 PHE B C 1
ATOM 2481 O O . PHE B 1 98 ? -3.527 -28.078 -19.578 1 97.19 98 PHE B O 1
ATOM 2488 N N . ASP B 1 99 ? -5.125 -27.812 -18.047 1 97.75 99 ASP B N 1
ATOM 2489 C CA . ASP B 1 99 ? -5.84 -26.766 -18.766 1 97.75 99 ASP B CA 1
ATOM 2490 C C . ASP B 1 99 ? -5.418 -25.375 -18.281 1 97.75 99 ASP B C 1
ATOM 2492 O O . ASP B 1 99 ? -5.523 -24.391 -19.016 1 97.75 99 ASP B O 1
ATOM 2496 N N . LEU B 1 100 ? -4.98 -25.328 -17.016 1 98.69 100 LEU B N 1
ATOM 2497 C CA . LEU B 1 100 ? -4.707 -24.047 -16.375 1 98.69 100 LEU B CA 1
ATOM 2498 C C . LEU B 1 100 ? -3.363 -24.078 -15.656 1 98.69 100 LEU B C 1
ATOM 2500 O O . LEU B 1 100 ? -2.986 -25.094 -15.07 1 98.69 100 LEU B O 1
ATOM 2504 N N . VAL B 1 101 ? -2.703 -22.969 -15.719 1 98.81 101 VAL B N 1
ATOM 2505 C CA . VAL B 1 101 ? -1.532 -22.703 -14.883 1 98.81 101 VAL B CA 1
ATOM 2506 C C . VAL B 1 101 ? -1.903 -21.75 -13.758 1 98.81 101 VAL B C 1
ATOM 2508 O O . VAL B 1 101 ? -2.494 -20.688 -14 1 98.81 101 VAL B O 1
ATOM 2511 N N . VAL B 1 102 ? -1.637 -22.156 -12.523 1 98.88 102 VAL B N 1
ATOM 2512 C CA . VAL B 1 102 ? -1.75 -21.297 -11.359 1 98.88 102 VAL B CA 1
ATOM 2513 C C . VAL B 1 102 ? -0.363 -20.828 -10.922 1 98.88 102 VAL B C 1
ATOM 2515 O O . VAL B 1 102 ? 0.407 -21.594 -10.344 1 98.88 102 VAL B O 1
ATOM 2518 N N . PHE B 1 103 ? -0.093 -19.594 -11.281 1 98.88 103 PHE B N 1
ATOM 2519 C CA . PHE B 1 103 ? 1.185 -18.969 -10.953 1 98.88 103 PHE B CA 1
ATOM 2520 C C . PHE B 1 103 ? 1.119 -18.281 -9.586 1 98.88 103 PHE B C 1
ATOM 2522 O O . PHE B 1 103 ? 0.387 -17.312 -9.414 1 98.88 103 PHE B O 1
ATOM 2529 N N . LEU B 1 104 ? 1.905 -18.812 -8.609 1 98.88 104 LEU B N 1
ATOM 2530 C CA . LEU B 1 104 ? 1.889 -18.328 -7.23 1 98.88 104 LEU B CA 1
ATOM 2531 C C . LEU B 1 104 ? 3.24 -17.734 -6.844 1 98.88 104 LEU B C 1
ATOM 2533 O O . LEU B 1 104 ? 4.281 -18.359 -7.062 1 98.88 104 LEU B O 1
ATOM 2537 N N . GLN B 1 105 ? 3.168 -16.609 -6.27 1 97.44 105 GLN B N 1
ATOM 2538 C CA . GLN B 1 105 ? 4.41 -15.984 -5.82 1 97.44 105 GLN B CA 1
ATOM 2539 C C . GLN B 1 105 ? 4.633 -16.219 -4.328 1 97.44 105 GLN B C 1
ATOM 2541 O O . GLN B 1 105 ? 3.766 -15.898 -3.512 1 97.44 105 GLN B O 1
ATOM 2546 N N . ALA B 1 106 ? 5.801 -16.672 -3.955 1 97.75 106 ALA B N 1
ATOM 2547 C CA . ALA B 1 106 ? 6.125 -17.016 -2.572 1 97.75 106 ALA B CA 1
ATOM 2548 C C . ALA B 1 106 ? 6.234 -15.75 -1.713 1 97.75 106 ALA B C 1
ATOM 2550 O O . ALA B 1 106 ? 6.039 -15.805 -0.496 1 97.75 106 ALA B O 1
ATOM 2551 N N . THR B 1 107 ? 6.426 -14.625 -2.342 1 96.44 107 THR B N 1
ATOM 2552 C CA . THR B 1 107 ? 6.645 -13.383 -1.61 1 96.44 107 THR B CA 1
ATOM 2553 C C . THR B 1 107 ? 5.316 -12.789 -1.139 1 96.44 107 THR B C 1
ATOM 2555 O O . THR B 1 107 ? 5.297 -11.828 -0.373 1 96.44 107 THR B O 1
ATOM 2558 N N . ALA B 1 108 ? 4.203 -13.383 -1.593 1 97.12 108 ALA B N 1
ATOM 2559 C CA . ALA B 1 108 ? 2.859 -12.992 -1.17 1 97.12 108 ALA B CA 1
ATOM 2560 C C . ALA B 1 108 ? 2.156 -14.141 -0.447 1 97.12 108 ALA B C 1
ATOM 2562 O O . ALA B 1 108 ? 1.151 -14.664 -0.931 1 97.12 108 ALA B O 1
ATOM 2563 N N . PRO B 1 109 ? 2.59 -14.422 0.769 1 97.44 109 PRO B N 1
ATOM 2564 C CA . PRO B 1 109 ? 2.143 -15.648 1.439 1 97.44 109 PRO B CA 1
ATOM 2565 C C . PRO B 1 109 ? 0.81 -15.469 2.162 1 97.44 109 PRO B C 1
ATOM 2567 O O . PRO B 1 109 ? 0.26 -16.438 2.697 1 97.44 109 PRO B O 1
ATOM 2570 N N . LEU B 1 110 ? 0.238 -14.305 2.176 1 96.88 110 LEU B N 1
ATOM 2571 C CA . LEU B 1 110 ? -0.992 -14.07 2.926 1 96.88 110 LEU B CA 1
ATOM 2572 C C . LEU B 1 110 ? -2.215 -14.391 2.072 1 96.88 110 LEU B C 1
ATOM 2574 O O . LEU B 1 110 ? -3.021 -13.508 1.779 1 96.88 110 LEU B O 1
ATOM 2578 N N . ARG B 1 111 ? -2.316 -15.609 1.737 1 97.19 111 ARG B N 1
ATOM 2579 C CA . ARG B 1 111 ? -3.49 -16.156 1.069 1 97.19 111 ARG B CA 1
ATOM 2580 C C . ARG B 1 111 ? -4.426 -16.828 2.07 1 97.19 111 ARG B C 1
ATOM 2582 O O . ARG B 1 111 ? -3.977 -17.562 2.957 1 97.19 111 ARG B O 1
ATOM 2589 N N . ALA B 1 112 ? -5.672 -16.547 1.939 1 95.31 112 ALA B N 1
ATOM 2590 C CA . ALA B 1 112 ? -6.648 -17.25 2.771 1 95.31 112 ALA B CA 1
ATOM 2591 C C . ALA B 1 112 ? -6.961 -18.625 2.207 1 95.31 112 ALA B C 1
ATOM 2593 O O . ALA B 1 112 ? -6.742 -18.891 1.021 1 95.31 112 ALA B O 1
ATOM 2594 N N . LYS B 1 113 ? -7.438 -19.453 3.182 1 95.25 113 LYS B N 1
ATOM 2595 C CA . LYS B 1 113 ? -7.949 -20.75 2.715 1 95.25 113 LYS B CA 1
ATOM 2596 C C . LYS B 1 113 ? -9.031 -20.562 1.656 1 95.25 113 LYS B C 1
ATOM 2598 O O . LYS B 1 113 ? -9.953 -19.75 1.837 1 95.25 113 LYS B O 1
ATOM 2603 N N . GLY B 1 114 ? -8.859 -21.125 0.53 1 97.56 114 GLY B N 1
ATOM 2604 C CA . GLY B 1 114 ? -9.875 -21.062 -0.509 1 97.56 114 GLY B CA 1
ATOM 2605 C C . GLY B 1 114 ? -9.555 -20.062 -1.597 1 97.56 114 GLY B C 1
ATOM 2606 O O . GLY B 1 114 ? -10.211 -20.031 -2.641 1 97.56 114 GLY B O 1
ATOM 2607 N N . ASP B 1 115 ? -8.523 -19.234 -1.364 1 98.56 115 ASP B N 1
ATOM 2608 C CA . ASP B 1 115 ? -8.203 -18.203 -2.342 1 98.56 115 ASP B CA 1
ATOM 2609 C C . ASP B 1 115 ? -7.855 -18.812 -3.695 1 98.56 115 ASP B C 1
ATOM 2611 O O . ASP B 1 115 ? -8.336 -18.344 -4.734 1 98.56 115 ASP B O 1
ATOM 2615 N N . ILE B 1 116 ? -7.051 -19.812 -3.717 1 98.75 116 ILE B N 1
ATOM 2616 C CA . ILE B 1 116 ? -6.629 -20.438 -4.965 1 98.75 116 ILE B CA 1
ATOM 2617 C C . ILE B 1 116 ? -7.836 -21.062 -5.656 1 98.75 116 ILE B C 1
ATOM 2619 O O . ILE B 1 116 ? -8.055 -20.859 -6.852 1 98.75 116 ILE B O 1
ATOM 2623 N N . ASP B 1 117 ? -8.656 -21.781 -4.906 1 98.69 117 ASP B N 1
ATOM 2624 C CA . ASP B 1 117 ? -9.867 -22.375 -5.453 1 98.69 117 ASP B CA 1
ATOM 2625 C C . ASP B 1 117 ? -10.812 -21.312 -5.992 1 98.69 117 ASP B C 1
ATOM 2627 O O . ASP B 1 117 ? -11.391 -21.484 -7.07 1 98.69 117 ASP B O 1
ATOM 2631 N N . GLY B 1 118 ? -10.961 -20.266 -5.191 1 98.69 118 GLY B N 1
ATOM 2632 C CA . GLY B 1 118 ? -11.812 -19.172 -5.625 1 98.69 118 GLY B CA 1
ATOM 2633 C C . GLY B 1 118 ? -11.352 -18.531 -6.918 1 98.69 118 GLY B C 1
ATOM 2634 O O . GLY B 1 118 ? -12.172 -18.203 -7.777 1 98.69 118 GLY B O 1
ATOM 2635 N N . ALA B 1 119 ? -10.078 -18.328 -7.062 1 98.75 119 ALA B N 1
ATOM 2636 C CA . ALA B 1 119 ? -9.516 -17.75 -8.273 1 98.75 119 ALA B CA 1
ATOM 2637 C C . ALA B 1 119 ? -9.781 -18.625 -9.492 1 98.75 119 ALA B C 1
ATOM 2639 O O . ALA B 1 119 ? -10.242 -18.141 -10.523 1 98.75 119 ALA B O 1
ATOM 2640 N N . VAL B 1 120 ? -9.492 -19.922 -9.367 1 98.69 120 VAL B N 1
ATOM 2641 C CA . VAL B 1 120 ? -9.719 -20.859 -10.461 1 98.69 120 VAL B CA 1
ATOM 2642 C C . VAL B 1 120 ? -11.203 -20.875 -10.812 1 98.69 120 VAL B C 1
ATOM 2644 O O . VAL B 1 120 ? -11.562 -20.781 -11.992 1 98.69 120 VAL B O 1
ATOM 2647 N N . ALA B 1 121 ? -12.023 -20.953 -9.836 1 98.56 121 ALA B N 1
ATOM 2648 C CA . ALA B 1 121 ? -13.461 -20.984 -10.062 1 98.56 121 ALA B CA 1
ATOM 2649 C C . ALA B 1 121 ? -13.938 -19.719 -10.773 1 98.56 121 ALA B C 1
ATOM 2651 O O . ALA B 1 121 ? -14.797 -19.781 -11.648 1 98.56 121 ALA B O 1
ATOM 2652 N N . THR B 1 122 ? -13.398 -18.609 -10.352 1 98.44 122 THR B N 1
ATOM 2653 C CA . THR B 1 122 ? -13.758 -17.328 -10.969 1 98.44 122 THR B CA 1
ATOM 2654 C C . THR B 1 122 ? -13.391 -17.328 -12.453 1 98.44 122 THR B C 1
ATOM 2656 O O . THR B 1 122 ? -14.195 -16.906 -13.289 1 98.44 122 THR B O 1
ATOM 2659 N N . LEU B 1 123 ? -12.188 -17.75 -12.773 1 98.5 123 LEU B N 1
ATOM 2660 C CA . LEU B 1 123 ? -11.773 -17.797 -14.172 1 98.5 123 LEU B CA 1
ATOM 2661 C C . LEU B 1 123 ? -12.727 -18.641 -15.008 1 98.5 123 LEU B C 1
ATOM 2663 O O . LEU B 1 123 ? -13.141 -18.234 -16.094 1 98.5 123 LEU B O 1
ATOM 2667 N N . VAL B 1 124 ? -13.086 -19.781 -14.477 1 98 124 VAL B N 1
ATOM 2668 C CA . VAL B 1 124 ? -13.961 -20.719 -15.18 1 98 124 VAL B CA 1
ATOM 2669 C C . VAL B 1 124 ? -15.352 -20.109 -15.336 1 98 124 VAL B C 1
ATOM 2671 O O . VAL B 1 124 ? -15.914 -20.078 -16.438 1 98 124 VAL B O 1
ATOM 2674 N N . ARG B 1 125 ? -15.852 -19.562 -14.242 1 97.5 125 ARG B N 1
ATOM 2675 C CA . ARG B 1 125 ? -17.203 -19 -14.227 1 97.5 125 ARG B CA 1
ATOM 2676 C C . ARG B 1 125 ? -17.312 -17.844 -15.211 1 97.5 125 ARG B C 1
ATOM 2678 O O . ARG B 1 125 ? -18.328 -17.703 -15.906 1 97.5 125 ARG B O 1
ATOM 2685 N N . GLU B 1 126 ? -16.266 -17.109 -15.312 1 97.19 126 GLU B N 1
ATOM 2686 C CA . GLU B 1 126 ? -16.297 -15.914 -16.156 1 97.19 126 GLU B CA 1
ATOM 2687 C C . GLU B 1 126 ? -15.828 -16.219 -17.578 1 97.19 126 GLU B C 1
ATOM 2689 O O . GLU B 1 126 ? -15.742 -15.32 -18.406 1 97.19 126 GLU B O 1
ATOM 2694 N N . GLU B 1 127 ? -15.516 -17.484 -17.766 1 97.56 127 GLU B N 1
ATOM 2695 C CA . GLU B 1 127 ? -15.008 -17.922 -19.062 1 97.56 127 GLU B CA 1
ATOM 2696 C C . GLU B 1 127 ? -13.82 -17.062 -19.5 1 97.56 127 GLU B C 1
ATOM 2698 O O . GLU B 1 127 ? -13.758 -16.641 -20.656 1 97.56 127 GLU B O 1
ATOM 2703 N N . ALA B 1 128 ? -12.984 -16.734 -18.562 1 98.25 128 ALA B N 1
ATOM 2704 C CA . ALA B 1 128 ? -11.812 -15.898 -18.828 1 98.25 128 ALA B CA 1
ATOM 2705 C C . ALA B 1 128 ? -10.641 -16.75 -19.312 1 98.25 128 ALA B C 1
ATOM 2707 O O . ALA B 1 128 ? -10.672 -17.984 -19.188 1 98.25 128 ALA B O 1
ATOM 2708 N N . ASP B 1 129 ? -9.625 -16.062 -19.891 1 98.5 129 ASP B N 1
ATOM 2709 C CA . ASP B 1 129 ? -8.414 -16.719 -20.375 1 98.5 129 ASP B CA 1
ATOM 2710 C C . ASP B 1 129 ? -7.266 -16.547 -19.391 1 98.5 129 ASP B C 1
ATOM 2712 O O . ASP B 1 129 ? -6.324 -17.344 -19.375 1 98.5 129 ASP B O 1
ATOM 2716 N N . SER B 1 130 ? -7.32 -15.477 -18.641 1 98.62 130 SER B N 1
ATOM 2717 C CA . SER B 1 130 ? -6.348 -15.188 -17.594 1 98.62 130 SER B CA 1
ATOM 2718 C C . SER B 1 130 ? -6.984 -14.422 -16.438 1 98.62 130 SER B C 1
ATOM 2720 O O . SER B 1 130 ? -8.062 -13.844 -16.594 1 98.62 130 SER B O 1
ATOM 2722 N N . LEU B 1 131 ? -6.406 -14.516 -15.32 1 98.69 131 LEU B N 1
ATOM 2723 C CA . LEU B 1 131 ? -6.906 -13.898 -14.094 1 98.69 131 LEU B CA 1
ATOM 2724 C C . LEU B 1 131 ? -5.754 -13.461 -13.195 1 98.69 131 LEU B C 1
ATOM 2726 O O . LEU B 1 131 ? -4.734 -14.148 -13.109 1 98.69 131 LEU B O 1
ATOM 2730 N N . LEU B 1 132 ? -5.941 -12.312 -12.586 1 98.69 132 LEU B N 1
ATOM 2731 C CA . LEU B 1 132 ? -5.047 -11.891 -11.508 1 98.69 132 LEU B CA 1
ATOM 2732 C C . LEU B 1 132 ? -5.828 -11.609 -10.234 1 98.69 132 LEU B C 1
ATOM 2734 O O . LEU B 1 132 ? -6.984 -11.18 -10.289 1 98.69 132 LEU B O 1
ATOM 2738 N N . SER B 1 133 ? -5.16 -11.875 -9.109 1 98.75 133 SER B N 1
ATOM 2739 C CA . SER B 1 133 ? -5.766 -11.5 -7.836 1 98.75 133 SER B CA 1
ATOM 2740 C C . SER B 1 133 ? -5.465 -10.047 -7.488 1 98.75 133 SER B C 1
ATOM 2742 O O . SER B 1 133 ? -4.418 -9.516 -7.863 1 98.75 133 SER B O 1
ATOM 2744 N N . VAL B 1 134 ? -6.383 -9.438 -6.805 1 98.19 134 VAL B N 1
ATOM 2745 C CA . VAL B 1 134 ? -6.277 -8.023 -6.445 1 98.19 134 VAL B CA 1
ATOM 2746 C C . VAL B 1 134 ? -6.801 -7.812 -5.027 1 98.19 134 VAL B C 1
ATOM 2748 O O . VAL B 1 134 ? -7.469 -8.688 -4.469 1 98.19 134 VAL B O 1
ATOM 2751 N N . SER B 1 135 ? -6.477 -6.703 -4.445 1 96.5 135 SER B N 1
ATOM 2752 C CA . SER B 1 135 ? -7.047 -6.203 -3.199 1 96.5 135 SER B CA 1
ATOM 2753 C C . SER B 1 135 ? -7.625 -4.801 -3.379 1 96.5 135 SER B C 1
ATOM 2755 O O . SER B 1 135 ? -7.098 -4 -4.148 1 96.5 135 SER B O 1
ATOM 2757 N N . ARG B 1 136 ? -8.656 -4.598 -2.707 1 93 136 ARG B N 1
ATOM 2758 C CA . ARG B 1 136 ? -9.242 -3.264 -2.781 1 93 136 ARG B CA 1
ATOM 2759 C C . ARG B 1 136 ? -8.258 -2.201 -2.312 1 93 136 ARG B C 1
ATOM 2761 O O . ARG B 1 136 ? -7.523 -2.412 -1.345 1 93 136 ARG B O 1
ATOM 2768 N N . SER B 1 137 ? -8.281 -1.128 -3.066 1 90.38 137 SER B N 1
ATOM 2769 C CA . SER B 1 137 ? -7.41 -0.008 -2.727 1 90.38 137 SER B CA 1
ATOM 2770 C C . SER B 1 137 ? -8.18 1.309 -2.719 1 90.38 137 SER B C 1
ATOM 2772 O O . SER B 1 137 ? -9.008 1.557 -3.598 1 90.38 137 SER B O 1
ATOM 2774 N N . HIS B 1 138 ? -7.887 2.123 -1.727 1 86.06 138 HIS B N 1
ATOM 2775 C CA . HIS B 1 138 ? -8.484 3.451 -1.624 1 86.06 138 HIS B CA 1
ATOM 2776 C C . HIS B 1 138 ? -7.414 4.539 -1.663 1 86.06 138 HIS B C 1
ATOM 2778 O O . HIS B 1 138 ? -7.637 5.652 -1.186 1 86.06 138 HIS B O 1
ATOM 2784 N N . ARG B 1 139 ? -6.348 4.121 -2.215 1 89.81 139 ARG B N 1
ATOM 2785 C CA . ARG B 1 139 ? -5.23 5.059 -2.217 1 89.81 139 ARG B CA 1
ATOM 2786 C C . ARG B 1 139 ? -5.305 5.996 -3.416 1 89.81 139 ARG B C 1
ATOM 2788 O O . ARG B 1 139 ? -5.707 5.59 -4.508 1 89.81 139 ARG B O 1
ATOM 2795 N N . PHE B 1 140 ? -4.867 7.238 -3.201 1 92.94 140 PHE B N 1
ATOM 2796 C CA . PHE B 1 140 ? -4.797 8.25 -4.246 1 92.94 140 PHE B CA 1
ATOM 2797 C C . PHE B 1 140 ? -3.396 8.32 -4.848 1 92.94 140 PHE B C 1
ATOM 2799 O O . PHE B 1 140 ? -2.406 8.391 -4.117 1 92.94 140 PHE B O 1
ATOM 2806 N N . LEU B 1 141 ? -3.354 8.266 -6.172 1 93.69 141 LEU B N 1
ATOM 2807 C CA . LEU B 1 141 ? -2.068 8.203 -6.859 1 93.69 141 LEU B CA 1
ATOM 2808 C C . LEU B 1 141 ? -1.797 9.5 -7.621 1 93.69 141 LEU B C 1
ATOM 2810 O O . LEU B 1 141 ? -2.723 10.125 -8.141 1 93.69 141 LEU B O 1
ATOM 2814 N N . TRP B 1 142 ? -0.513 9.82 -7.648 1 96.06 142 TRP B N 1
ATOM 2815 C CA . TRP B 1 142 ? -0.033 11 -8.352 1 96.06 142 TRP B CA 1
ATOM 2816 C C . TRP B 1 142 ? 1.145 10.656 -9.258 1 96.06 142 TRP B C 1
ATOM 2818 O O . TRP B 1 142 ? 1.78 9.617 -9.086 1 96.06 142 TRP B O 1
ATOM 2828 N N . ARG B 1 143 ? 1.4 11.43 -10.242 1 93.94 143 ARG B N 1
ATOM 2829 C CA . ARG B 1 143 ? 2.605 11.414 -11.062 1 93.94 143 ARG B CA 1
ATOM 2830 C C . ARG B 1 143 ? 3.092 12.828 -11.352 1 93.94 143 ARG B C 1
ATOM 2832 O O . ARG B 1 143 ? 2.359 13.797 -11.141 1 93.94 143 ARG B O 1
ATOM 2839 N N . GLN B 1 144 ? 4.383 12.867 -11.695 1 91.94 144 GLN B N 1
ATOM 2840 C CA . GLN B 1 144 ? 4.879 14.141 -12.203 1 91.94 144 GLN B CA 1
ATOM 2841 C C . GLN B 1 144 ? 4.574 14.289 -13.695 1 91.94 144 GLN B C 1
ATOM 2843 O O . GLN B 1 144 ? 5.105 13.547 -14.523 1 91.94 144 GLN B O 1
ATOM 2848 N N . GLY B 1 145 ? 3.672 15.242 -13.969 1 89.69 145 GLY B N 1
ATOM 2849 C CA . GLY B 1 145 ? 3.369 15.508 -15.367 1 89.69 145 GLY B CA 1
ATOM 2850 C C . GLY B 1 145 ? 4.227 16.609 -15.961 1 89.69 145 GLY B C 1
ATOM 2851 O O . GLY B 1 145 ? 5.098 17.156 -15.289 1 89.69 145 GLY B O 1
ATOM 2852 N N . THR B 1 146 ? 4.016 16.875 -17.203 1 89.44 146 THR B N 1
ATOM 2853 C CA . THR B 1 146 ? 4.781 17.875 -17.938 1 89.44 146 THR B CA 1
ATOM 2854 C C . THR B 1 146 ? 4.527 19.266 -17.375 1 89.44 146 THR B C 1
ATOM 2856 O O . THR B 1 146 ? 5.406 20.141 -17.422 1 89.44 146 THR B O 1
ATOM 2859 N N . GLN B 1 147 ? 3.352 19.484 -16.875 1 91.12 147 GLN B N 1
ATOM 2860 C CA . GLN B 1 147 ? 2.988 20.812 -16.375 1 91.12 147 GLN B CA 1
ATOM 2861 C C . GLN B 1 147 ? 2.951 20.844 -14.859 1 91.12 147 GLN B C 1
ATOM 2863 O O . GLN B 1 147 ? 2.443 21.797 -14.266 1 91.12 147 GLN B O 1
ATOM 2868 N N . GLY B 1 148 ? 3.391 19.734 -14.258 1 92.81 148 GLY B N 1
ATOM 2869 C CA . GLY B 1 148 ? 3.352 19.625 -12.805 1 92.81 148 GLY B CA 1
ATOM 2870 C C . GLY B 1 148 ? 2.695 18.344 -12.312 1 92.81 148 GLY B C 1
ATOM 2871 O O . GLY B 1 148 ? 2.361 17.469 -13.109 1 92.81 148 GLY B O 1
ATOM 2872 N N . PRO B 1 149 ? 2.547 18.297 -11.008 1 96 149 PRO B N 1
ATOM 2873 C CA . PRO B 1 149 ? 1.924 17.094 -10.453 1 96 149 PRO B CA 1
ATOM 2874 C C . PRO B 1 149 ? 0.502 16.875 -10.969 1 96 149 PRO B C 1
ATOM 2876 O O . PRO B 1 149 ? -0.25 17.844 -11.141 1 96 149 PRO B O 1
ATOM 2879 N N . GLU B 1 150 ? 0.239 15.617 -11.195 1 94.81 150 GLU B N 1
ATOM 2880 C CA . GLU B 1 150 ? -1.081 15.227 -11.68 1 94.81 150 GLU B CA 1
ATOM 2881 C C . GLU B 1 150 ? -1.612 14.008 -10.93 1 94.81 150 GLU B C 1
ATOM 2883 O O . GLU B 1 150 ? -0.889 13.031 -10.734 1 94.81 150 GLU B O 1
ATOM 2888 N N . ALA B 1 151 ? -2.891 14.148 -10.523 1 93.88 151 ALA B N 1
ATOM 2889 C CA . ALA B 1 151 ? -3.541 12.977 -9.938 1 93.88 151 ALA B CA 1
ATOM 2890 C C . ALA B 1 151 ? -3.861 11.938 -11.008 1 93.88 151 ALA B C 1
ATOM 2892 O O . ALA B 1 151 ? -4.258 12.281 -12.117 1 93.88 151 ALA B O 1
ATOM 2893 N N . ILE B 1 152 ? -3.762 10.719 -10.633 1 90.56 152 ILE B N 1
ATOM 2894 C CA . ILE B 1 152 ? -3.912 9.641 -11.602 1 90.56 152 ILE B CA 1
ATOM 2895 C C . ILE B 1 152 ? -5.332 9.078 -11.539 1 90.56 152 ILE B C 1
ATOM 2897 O O . ILE B 1 152 ? -5.957 8.828 -12.57 1 90.56 152 ILE B O 1
ATOM 2901 N N . ASN B 1 153 ? -5.879 8.93 -10.344 1 89.88 153 ASN B N 1
ATOM 2902 C CA . ASN B 1 153 ? -7.066 8.086 -10.25 1 89.88 153 ASN B CA 1
ATOM 2903 C C . ASN B 1 153 ? -8.195 8.789 -9.5 1 89.88 153 ASN B C 1
ATOM 2905 O O . ASN B 1 153 ? -9.125 8.141 -9.016 1 89.88 153 ASN B O 1
ATOM 2909 N N . TYR B 1 154 ? -8.062 10.07 -9.273 1 90.19 154 TYR B N 1
ATOM 2910 C CA . TYR B 1 154 ? -9.125 10.852 -8.648 1 90.19 154 TYR B CA 1
ATOM 2911 C C . TYR B 1 154 ? -9.016 12.32 -9.031 1 90.19 154 TYR B C 1
ATOM 2913 O O . TYR B 1 154 ? -8.086 12.727 -9.727 1 90.19 154 TYR B O 1
ATOM 2921 N N . ASP B 1 155 ? -9.984 13.055 -8.703 1 91.75 155 ASP B N 1
ATOM 2922 C CA . ASP B 1 155 ? -9.969 14.508 -8.898 1 91.75 155 ASP B CA 1
ATOM 2923 C C . ASP B 1 155 ? -9.609 15.227 -7.602 1 91.75 155 ASP B C 1
ATOM 2925 O O . ASP B 1 155 ? -10.43 15.305 -6.68 1 91.75 155 ASP B O 1
ATOM 2929 N N . PRO B 1 156 ? -8.414 15.805 -7.633 1 92.5 156 PRO B N 1
ATOM 2930 C CA . PRO B 1 156 ? -7.992 16.453 -6.391 1 92.5 156 PRO B CA 1
ATOM 2931 C C . PRO B 1 156 ? -8.914 17.609 -5.988 1 92.5 156 PRO B C 1
ATOM 2933 O O . PRO B 1 156 ? -8.977 17.969 -4.809 1 92.5 156 PRO B O 1
ATOM 2936 N N . ALA B 1 157 ? -9.586 18.234 -6.906 1 91.69 157 ALA B N 1
ATOM 2937 C CA . ALA B 1 157 ? -10.508 19.328 -6.605 1 91.69 157 ALA B CA 1
ATOM 2938 C C . ALA B 1 157 ? -11.773 18.812 -5.938 1 91.69 157 ALA B C 1
ATOM 2940 O O . ALA B 1 157 ? -12.516 19.578 -5.316 1 91.69 157 ALA B O 1
ATOM 2941 N N . HIS B 1 158 ? -12.023 17.547 -6.141 1 88.94 158 HIS B N 1
ATOM 2942 C CA . HIS B 1 158 ? -13.164 16.859 -5.543 1 88.94 158 HIS B CA 1
ATOM 2943 C C . HIS B 1 158 ? -12.75 15.523 -4.949 1 88.94 158 HIS B C 1
ATOM 2945 O O . HIS B 1 158 ? -13.18 14.469 -5.418 1 88.94 158 HIS B O 1
ATOM 2951 N N . ARG B 1 159 ? -11.953 15.672 -4.008 1 86.31 159 ARG B N 1
ATOM 2952 C CA . ARG B 1 159 ? -11.414 14.469 -3.379 1 86.31 159 ARG B CA 1
ATOM 2953 C C . ARG B 1 159 ? -12.531 13.625 -2.775 1 86.31 159 ARG B C 1
ATOM 2955 O O . ARG B 1 159 ? -13.227 14.07 -1.861 1 86.31 159 ARG B O 1
ATOM 2962 N N . PRO B 1 160 ? -12.688 12.477 -3.227 1 81.56 160 PRO B N 1
ATOM 2963 C CA . PRO B 1 160 ? -13.742 11.633 -2.664 1 81.56 160 PRO B CA 1
ATOM 2964 C C . PRO B 1 160 ? -13.352 11.023 -1.319 1 81.56 160 PRO B C 1
ATOM 2966 O O . PRO B 1 160 ? -12.164 10.859 -1.027 1 81.56 160 PRO B O 1
ATOM 2969 N N . ARG B 1 161 ? -14.43 10.852 -0.505 1 73.94 161 ARG B N 1
ATOM 2970 C CA . ARG B 1 161 ? -14.227 10 0.665 1 73.94 161 ARG B CA 1
ATOM 2971 C C . ARG B 1 161 ? -13.984 8.555 0.256 1 73.94 161 ARG B C 1
ATOM 2973 O O . ARG B 1 161 ? -14.406 8.125 -0.821 1 73.94 161 ARG B O 1
ATOM 2980 N N . ARG B 1 162 ? -13.188 7.855 1.137 1 70.25 162 ARG B N 1
ATOM 2981 C CA . ARG B 1 162 ? -12.852 6.461 0.871 1 70.25 162 ARG B CA 1
ATOM 2982 C C . ARG B 1 162 ? -14.078 5.68 0.423 1 70.25 162 ARG B C 1
ATOM 2984 O O . ARG B 1 162 ? -14.008 4.883 -0.516 1 70.25 162 ARG B O 1
ATOM 2991 N N . GLN B 1 163 ? -15.188 5.891 1.113 1 66.81 163 GLN B N 1
ATOM 2992 C CA . GLN B 1 163 ? -16.406 5.129 0.863 1 66.81 163 GLN B CA 1
ATOM 2993 C C . GLN B 1 163 ? -17.078 5.566 -0.437 1 66.81 163 GLN B C 1
ATOM 2995 O O . GLN B 1 163 ? -17.938 4.867 -0.96 1 66.81 163 GLN B O 1
ATOM 3000 N N . ASP B 1 164 ? -16.672 6.719 -1.007 1 71.44 164 ASP B N 1
ATOM 3001 C CA . ASP B 1 164 ? -17.312 7.273 -2.201 1 71.44 164 ASP B CA 1
ATOM 3002 C C . ASP B 1 164 ? -16.469 6.984 -3.447 1 71.44 164 ASP B C 1
ATOM 3004 O O . ASP B 1 164 ? -16.875 7.305 -4.562 1 71.44 164 ASP B O 1
ATOM 3008 N N . LEU B 1 165 ? -15.273 6.441 -3.174 1 73.5 165 LEU B N 1
ATOM 3009 C CA . LEU B 1 165 ? -14.406 6.09 -4.293 1 73.5 165 LEU B CA 1
ATOM 3010 C C . LEU B 1 165 ? -14.945 4.875 -5.039 1 73.5 165 LEU B C 1
ATOM 3012 O O . LEU B 1 165 ? -15.43 3.926 -4.418 1 73.5 165 LEU B O 1
ATOM 3016 N N . GLU B 1 166 ? -15.016 5.051 -6.352 1 78.75 166 GLU B N 1
ATOM 3017 C CA . GLU B 1 166 ? -15.203 3.82 -7.113 1 78.75 166 GLU B CA 1
ATOM 3018 C C . GLU B 1 166 ? -14.172 2.764 -6.73 1 78.75 166 GLU B C 1
ATOM 3020 O O . GLU B 1 166 ? -13.016 3.09 -6.465 1 78.75 166 GLU B O 1
ATOM 3025 N N . ALA B 1 167 ? -14.648 1.599 -6.746 1 81.88 167 ALA B N 1
ATOM 3026 C CA . ALA B 1 167 ? -13.766 0.521 -6.305 1 81.88 167 ALA B CA 1
ATOM 3027 C C . ALA B 1 167 ? -12.539 0.417 -7.203 1 81.88 167 ALA B C 1
ATOM 3029 O O . ALA B 1 167 ? -12.656 0.33 -8.422 1 81.88 167 ALA B O 1
ATOM 3030 N N . GLN B 1 168 ? -11.422 0.62 -6.621 1 91.56 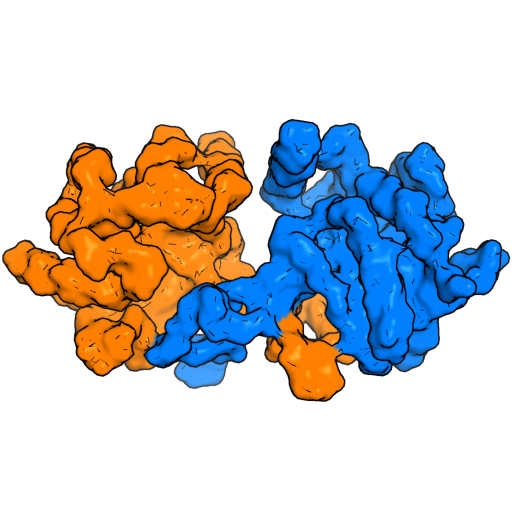168 GLN B N 1
ATOM 3031 C CA . GLN B 1 168 ? -10.141 0.34 -7.27 1 91.56 168 GLN B CA 1
ATOM 3032 C C . GLN B 1 168 ? -9.391 -0.776 -6.547 1 91.56 168 GLN B C 1
ATOM 3034 O O . GLN B 1 168 ? -9.641 -1.037 -5.371 1 91.56 168 GLN B O 1
ATOM 3039 N N . PHE B 1 169 ? -8.602 -1.447 -7.398 1 95.94 169 PHE B N 1
ATOM 3040 C CA . PHE B 1 169 ? -7.898 -2.619 -6.895 1 95.94 169 PHE B CA 1
ATOM 3041 C C . PHE B 1 169 ? -6.402 -2.512 -7.168 1 95.94 169 PHE B C 1
ATOM 3043 O O . PHE B 1 169 ? -5.992 -1.998 -8.211 1 95.94 169 PHE B O 1
ATOM 3050 N N . VAL B 1 170 ? -5.68 -2.943 -6.215 1 95.69 170 VAL B N 1
ATOM 3051 C CA . VAL B 1 170 ? -4.242 -3.086 -6.438 1 95.69 170 VAL B CA 1
ATOM 3052 C C . VAL B 1 170 ? -3.91 -4.543 -6.75 1 95.69 170 VAL B C 1
ATOM 3054 O O . VAL B 1 170 ? -4.457 -5.457 -6.133 1 95.69 170 VAL B O 1
ATOM 3057 N N . GLU B 1 171 ? -3.104 -4.738 -7.785 1 95.94 171 GLU B N 1
ATOM 3058 C CA . GLU B 1 171 ? -2.551 -6.074 -7.977 1 95.94 171 GLU B CA 1
ATOM 3059 C C . GLU B 1 171 ? -1.745 -6.52 -6.758 1 95.94 171 GLU B C 1
ATOM 3061 O O . GLU B 1 171 ? -0.858 -5.797 -6.297 1 95.94 171 GLU B O 1
ATOM 3066 N N . ASN B 1 172 ? -2.125 -7.672 -6.238 1 96.56 172 ASN B N 1
ATOM 3067 C CA . ASN B 1 172 ? -1.449 -8.047 -5 1 96.56 172 ASN B CA 1
ATOM 3068 C C . ASN B 1 172 ? -0.368 -9.094 -5.246 1 96.56 172 ASN B C 1
ATOM 3070 O O . ASN B 1 172 ? 0.311 -9.523 -4.312 1 96.56 172 ASN B O 1
ATOM 3074 N N . GLY B 1 173 ? -0.212 -9.5 -6.559 1 95.75 173 GLY B N 1
ATOM 3075 C CA . GLY B 1 173 ? 0.889 -10.367 -6.949 1 95.75 173 GLY B CA 1
ATOM 3076 C C . GLY B 1 173 ? 0.787 -11.758 -6.363 1 95.75 173 GLY B C 1
ATOM 3077 O O . GLY B 1 173 ? 1.748 -12.531 -6.41 1 95.75 173 GLY B O 1
ATOM 3078 N N . SER B 1 174 ? -0.325 -12.148 -5.816 1 98.25 174 SER B N 1
ATOM 3079 C CA . SER B 1 174 ? -0.457 -13.383 -5.043 1 98.25 174 SER B CA 1
ATOM 3080 C C . SER B 1 174 ? -0.796 -14.562 -5.945 1 98.25 174 SER B C 1
ATOM 3082 O O . SER B 1 174 ? -0.17 -15.625 -5.855 1 98.25 174 SER B O 1
ATOM 3084 N N . ILE B 1 175 ? -1.778 -14.383 -6.832 1 98.81 175 ILE B N 1
ATOM 3085 C CA . ILE B 1 175 ? -2.297 -15.469 -7.652 1 98.81 175 ILE B CA 1
ATOM 3086 C C . ILE B 1 175 ? -2.527 -14.984 -9.078 1 98.81 175 ILE B C 1
ATOM 3088 O O . ILE B 1 175 ? -3.205 -13.977 -9.297 1 98.81 175 ILE B O 1
ATOM 3092 N N . TYR B 1 176 ? -1.973 -15.648 -9.992 1 98.81 176 TYR B N 1
ATOM 3093 C CA . TYR B 1 176 ? -2.35 -15.555 -11.398 1 98.81 176 TYR B CA 1
ATOM 3094 C C . TYR B 1 176 ? -2.818 -16.906 -11.93 1 98.81 176 TYR B C 1
ATOM 3096 O O . TYR B 1 176 ? -2.242 -17.938 -11.594 1 98.81 176 TYR B O 1
ATOM 3104 N N . VAL B 1 177 ? -3.82 -16.891 -12.68 1 98.88 177 VAL B N 1
ATOM 3105 C CA . VAL B 1 177 ? -4.312 -18.078 -13.359 1 98.88 177 VAL B CA 1
ATOM 3106 C C . VAL B 1 177 ? -4.453 -17.812 -14.852 1 98.88 177 VAL B C 1
ATOM 3108 O O . VAL B 1 177 ? -4.996 -16.781 -15.25 1 98.88 177 VAL B O 1
ATOM 3111 N N . PHE B 1 178 ? -3.982 -18.766 -15.664 1 98.75 178 PHE B N 1
ATOM 3112 C CA . PHE B 1 178 ? -4.156 -18.531 -17.094 1 98.75 178 PHE B CA 1
ATOM 3113 C C . PHE B 1 178 ? -4.102 -19.844 -17.859 1 98.75 178 PHE B C 1
ATOM 3115 O O . PHE B 1 178 ? -3.535 -20.828 -17.391 1 98.75 178 PHE B O 1
ATOM 3122 N N . LYS B 1 179 ? -4.746 -19.859 -19 1 98.56 179 LYS B N 1
ATOM 3123 C CA . LYS B 1 179 ? -4.566 -20.938 -19.969 1 98.56 179 LYS B CA 1
ATOM 3124 C C . LYS B 1 179 ? -3.182 -20.875 -20.609 1 98.56 179 LYS B C 1
ATOM 3126 O O . LYS B 1 179 ? -2.697 -19.797 -20.953 1 98.56 179 LYS B O 1
ATOM 3131 N N . PRO B 1 180 ? -2.553 -22.062 -20.781 1 98.06 180 PRO B N 1
ATOM 3132 C CA . PRO B 1 180 ? -1.181 -22.062 -21.297 1 98.06 180 PRO B CA 1
ATOM 3133 C C . PRO B 1 180 ? -1.03 -21.281 -22.594 1 98.06 180 PRO B C 1
ATOM 3135 O O . PRO B 1 180 ? -0.002 -20.625 -22.812 1 98.06 180 PRO B O 1
ATOM 3138 N N . TRP B 1 181 ? -2.004 -21.25 -23.438 1 97.62 181 TRP B N 1
ATOM 3139 C CA . TRP B 1 181 ? -1.886 -20.562 -24.734 1 97.62 181 TRP B CA 1
ATOM 3140 C C . TRP B 1 181 ? -1.7 -19.062 -24.531 1 97.62 181 TRP B C 1
ATOM 3142 O O . TRP B 1 181 ? -1.133 -18.391 -25.391 1 97.62 181 TRP B O 1
ATOM 3152 N N . VAL B 1 182 ? -2.178 -18.484 -23.453 1 98.25 182 VAL B N 1
ATOM 3153 C CA . VAL B 1 182 ? -2.029 -17.062 -23.188 1 98.25 182 VAL B CA 1
ATOM 3154 C C . VAL B 1 182 ? -0.547 -16.703 -23.125 1 98.25 182 VAL B C 1
ATOM 3156 O O . VAL B 1 182 ? -0.107 -15.742 -23.766 1 98.25 182 VAL B O 1
ATOM 3159 N N . LEU B 1 183 ? 0.163 -17.484 -22.328 1 97.81 183 LEU B N 1
ATOM 3160 C CA . LEU B 1 183 ? 1.599 -17.25 -22.219 1 97.81 183 LEU B CA 1
ATOM 3161 C C . LEU B 1 183 ? 2.299 -17.469 -23.547 1 97.81 183 LEU B C 1
ATOM 3163 O O . LEU B 1 183 ? 3.152 -16.672 -23.953 1 97.81 183 LEU B O 1
ATOM 3167 N N . GLU B 1 184 ? 1.944 -18.516 -24.172 1 96.94 184 GLU B N 1
ATOM 3168 C CA . GLU B 1 184 ? 2.594 -18.906 -25.422 1 96.94 184 GLU B CA 1
ATOM 3169 C C . GLU B 1 184 ? 2.361 -17.859 -26.5 1 96.94 184 GLU B C 1
ATOM 3171 O O . GLU B 1 184 ? 3.266 -17.562 -27.297 1 96.94 184 GLU B O 1
ATOM 3176 N N . ARG B 1 185 ? 1.217 -17.328 -26.547 1 97.06 185 ARG B N 1
ATOM 3177 C CA . ARG B 1 185 ? 0.838 -16.406 -27.609 1 97.06 185 ARG B CA 1
ATOM 3178 C C . ARG B 1 185 ? 1.342 -14.992 -27.297 1 97.06 185 ARG B C 1
ATOM 3180 O O . ARG B 1 185 ? 1.782 -14.281 -28.203 1 97.06 185 ARG B O 1
ATOM 3187 N N . TYR B 1 186 ? 1.285 -14.562 -26.062 1 96.69 186 TYR B N 1
ATOM 3188 C CA . TYR B 1 186 ? 1.495 -13.148 -25.75 1 96.69 186 TYR B CA 1
ATOM 3189 C C . TYR B 1 186 ? 2.809 -12.945 -25 1 96.69 186 TYR B C 1
ATOM 3191 O O . TYR B 1 186 ? 3.242 -11.805 -24.797 1 96.69 186 TYR B O 1
ATOM 3199 N N . ASP B 1 187 ? 3.441 -14.055 -24.547 1 96.38 187 ASP B N 1
ATOM 3200 C CA . ASP B 1 187 ? 4.602 -13.961 -23.672 1 96.38 187 ASP B CA 1
ATOM 3201 C C . ASP B 1 187 ? 4.297 -13.102 -22.438 1 96.38 187 ASP B C 1
ATOM 3203 O O . ASP B 1 187 ? 5.055 -12.188 -22.109 1 96.38 187 ASP B O 1
ATOM 3207 N N . ASN B 1 188 ? 3.088 -13.359 -21.953 1 96.5 188 ASN B N 1
ATOM 3208 C CA . ASN B 1 188 ? 2.527 -12.602 -20.844 1 96.5 188 ASN B CA 1
ATOM 3209 C C . ASN B 1 188 ? 1.555 -13.445 -20.016 1 96.5 188 ASN B C 1
ATOM 3211 O O . ASN B 1 188 ? 0.765 -14.211 -20.578 1 96.5 188 ASN B O 1
ATOM 3215 N N . ARG B 1 189 ? 1.634 -13.273 -18.688 1 96.88 189 ARG B N 1
ATOM 3216 C CA . ARG B 1 189 ? 0.751 -14.023 -17.812 1 96.88 189 ARG B CA 1
ATOM 3217 C C . ARG B 1 189 ? -0.699 -13.586 -17.969 1 96.88 189 ARG B C 1
ATOM 3219 O O . ARG B 1 189 ? -1.621 -14.312 -17.609 1 96.88 189 ARG B O 1
ATOM 3226 N N . LEU B 1 190 ? -0.87 -12.352 -18.484 1 97.88 190 LEU B N 1
ATOM 3227 C CA . LEU B 1 190 ? -2.207 -11.812 -18.703 1 97.88 190 LEU B CA 1
ATOM 3228 C C . LEU B 1 190 ? -2.484 -11.641 -20.188 1 97.88 190 LEU B C 1
ATOM 3230 O O . LEU B 1 190 ? -1.617 -11.188 -20.938 1 97.88 190 LEU B O 1
ATOM 3234 N N . GLY B 1 191 ? -3.625 -12.102 -20.641 1 96.94 191 GLY B N 1
ATOM 3235 C CA . GLY B 1 191 ? -4.082 -11.969 -22.016 1 96.94 191 GLY B CA 1
ATOM 3236 C C . GLY B 1 191 ? -5.484 -12.508 -22.234 1 96.94 191 GLY B C 1
ATOM 3237 O O . GLY B 1 191 ? -6.055 -13.148 -21.359 1 96.94 191 GLY B O 1
ATOM 3238 N N . GLY B 1 192 ? -6.051 -12.156 -23.484 1 96.69 192 GLY B N 1
ATOM 3239 C CA . GLY B 1 192 ? -7.43 -12.555 -23.719 1 96.69 192 GLY B CA 1
ATOM 3240 C C . GLY B 1 192 ? -8.414 -11.875 -22.797 1 96.69 192 GLY B C 1
ATOM 3241 O O . GLY B 1 192 ? -8.266 -10.695 -22.469 1 96.69 192 GLY B O 1
ATOM 3242 N N . ARG B 1 193 ? -9.469 -12.672 -22.531 1 96.94 193 ARG B N 1
ATOM 3243 C CA . ARG B 1 193 ? -10.406 -12.164 -21.531 1 96.94 193 ARG B CA 1
ATOM 3244 C C . ARG B 1 193 ? -9.828 -12.266 -20.125 1 96.94 193 ARG B C 1
ATOM 3246 O O . ARG B 1 193 ? -9.531 -13.367 -19.656 1 96.94 193 ARG B O 1
ATOM 3253 N N . ILE B 1 194 ? -9.688 -11.125 -19.469 1 98.19 194 ILE B N 1
ATOM 3254 C CA . ILE B 1 194 ? -9.039 -11.062 -18.172 1 98.19 194 ILE B CA 1
ATOM 3255 C C . ILE B 1 194 ? -10.094 -10.953 -17.062 1 98.19 194 ILE B C 1
ATOM 3257 O O . ILE B 1 194 ? -11.07 -10.203 -17.219 1 98.19 194 ILE B O 1
ATOM 3261 N N . ALA B 1 195 ? -9.922 -11.664 -15.977 1 98.19 195 ALA B N 1
ATOM 3262 C CA . ALA B 1 195 ? -10.781 -11.578 -14.805 1 98.19 195 ALA B CA 1
ATOM 3263 C C . ALA B 1 195 ? -9.984 -11.172 -13.562 1 98.19 195 ALA B C 1
ATOM 3265 O O . ALA B 1 195 ? -8.758 -11.336 -13.531 1 98.19 195 ALA B O 1
ATOM 3266 N N . LEU B 1 196 ? -10.672 -10.578 -12.617 1 98.5 196 LEU B N 1
ATOM 3267 C CA . LEU B 1 196 ? -10.086 -10.234 -11.328 1 98.5 196 LEU B CA 1
ATOM 3268 C C . LEU B 1 196 ? -10.633 -11.133 -10.227 1 98.5 196 LEU B C 1
ATOM 3270 O O . LEU B 1 196 ? -11.82 -11.469 -10.227 1 98.5 196 LEU B O 1
ATOM 3274 N N . TYR B 1 197 ? -9.836 -11.523 -9.352 1 98.5 197 TYR B N 1
ATOM 3275 C CA . TYR B 1 197 ? -10.266 -12.188 -8.125 1 98.5 197 TYR B CA 1
ATOM 3276 C C . TYR B 1 197 ? -9.906 -11.352 -6.902 1 98.5 197 TYR B C 1
ATOM 3278 O O . TYR B 1 197 ? -8.727 -11.164 -6.598 1 98.5 197 TYR B O 1
ATOM 3286 N N . GLU B 1 198 ? -10.844 -10.844 -6.18 1 97.75 198 GLU B N 1
ATOM 3287 C CA . GLU B 1 198 ? -10.617 -9.961 -5.039 1 97.75 198 GLU B CA 1
ATOM 3288 C C . GLU B 1 198 ? -10.273 -10.758 -3.785 1 97.75 198 GLU B C 1
ATOM 3290 O O . GLU B 1 198 ? -10.984 -11.695 -3.426 1 97.75 198 GLU B O 1
ATOM 3295 N N . MET B 1 199 ? -9.188 -10.398 -3.188 1 97.75 199 MET B N 1
ATOM 3296 C CA . MET B 1 199 ? -8.734 -10.984 -1.931 1 97.75 199 MET B CA 1
ATOM 3297 C C . MET B 1 199 ? -8.789 -9.969 -0.799 1 97.75 199 MET B C 1
ATOM 3299 O O . MET B 1 199 ? -9.289 -8.852 -0.985 1 97.75 199 MET B O 1
ATOM 3303 N N . THR B 1 200 ? -8.398 -10.375 0.357 1 94 200 THR B N 1
ATOM 3304 C CA . THR B 1 200 ? -8.391 -9.5 1.521 1 94 200 THR B CA 1
ATOM 3305 C C . THR B 1 200 ? -7.391 -8.359 1.336 1 94 200 THR B C 1
ATOM 3307 O O . THR B 1 200 ? -6.488 -8.453 0.497 1 94 200 THR B O 1
ATOM 3310 N N . ALA B 1 201 ? -7.5 -7.32 2.135 1 90.25 201 ALA B N 1
ATOM 3311 C CA . ALA B 1 201 ? -6.566 -6.195 2.094 1 90.25 201 ALA B CA 1
ATOM 3312 C C . ALA B 1 201 ? -5.156 -6.645 2.467 1 90.25 201 ALA B C 1
ATOM 3314 O O . ALA B 1 201 ? -4.172 -6.172 1.89 1 90.25 201 ALA B O 1
ATOM 3315 N N . SER B 1 202 ? -5.07 -7.562 3.375 1 91.38 202 SER B N 1
ATOM 3316 C CA . SER B 1 202 ? -3.771 -8.023 3.85 1 91.38 202 SER B CA 1
ATOM 3317 C C . SER B 1 202 ? -3.016 -8.773 2.756 1 91.38 202 SER B C 1
ATOM 3319 O O . SER B 1 202 ? -1.784 -8.82 2.766 1 91.38 202 SER B O 1
ATOM 3321 N N . ALA B 1 203 ? -3.736 -9.281 1.811 1 94.75 203 ALA B N 1
ATOM 3322 C CA . ALA B 1 203 ? -3.104 -10.031 0.729 1 94.75 203 ALA B CA 1
ATOM 3323 C C . ALA B 1 203 ? -2.275 -9.109 -0.165 1 94.75 203 ALA B C 1
ATOM 3325 O O . ALA B 1 203 ? -1.482 -9.578 -0.984 1 94.75 203 ALA B O 1
ATOM 3326 N N . ALA B 1 204 ? -2.381 -7.832 0.043 1 93 204 ALA B N 1
ATOM 3327 C CA . ALA B 1 204 ? -1.639 -6.867 -0.764 1 93 204 ALA B CA 1
ATOM 3328 C C . ALA B 1 204 ? -0.209 -6.707 -0.253 1 93 204 ALA B C 1
ATOM 3330 O O . ALA B 1 204 ? 0.637 -6.121 -0.93 1 93 204 ALA B O 1
ATOM 3331 N N . PHE B 1 205 ? 0.096 -7.238 0.924 1 92.31 205 PHE B N 1
ATOM 3332 C CA . PHE B 1 205 ? 1.463 -7.18 1.428 1 92.31 205 PHE B CA 1
ATOM 3333 C C . PHE B 1 205 ? 2.361 -8.148 0.665 1 92.31 205 PHE B C 1
ATOM 3335 O O . PHE B 1 205 ? 1.991 -9.297 0.438 1 92.31 205 PHE B O 1
ATOM 3342 N N . ASP B 1 206 ? 3.451 -7.652 0.181 1 92.56 206 ASP B N 1
ATOM 3343 C CA . ASP B 1 206 ? 4.469 -8.398 -0.55 1 92.56 206 ASP B CA 1
ATOM 3344 C C . ASP B 1 206 ? 5.84 -8.242 0.103 1 92.56 206 ASP B C 1
ATOM 3346 O O . ASP B 1 206 ? 6.148 -7.188 0.667 1 92.56 206 ASP B O 1
ATOM 3350 N N . ILE B 1 207 ? 6.66 -9.234 0.037 1 94.75 207 ILE B N 1
ATOM 3351 C CA . ILE B 1 207 ? 7.965 -9.211 0.692 1 94.75 207 ILE B CA 1
ATOM 3352 C C . ILE B 1 207 ? 9.039 -8.82 -0.316 1 94.75 207 ILE B C 1
ATOM 3354 O O . ILE B 1 207 ? 9.375 -9.602 -1.211 1 94.75 207 ILE B O 1
ATOM 3358 N N . ASP B 1 208 ? 9.633 -7.688 -0.127 1 89.12 208 ASP B N 1
ATOM 3359 C CA . ASP B 1 208 ? 10.727 -7.242 -0.988 1 89.12 208 ASP B CA 1
ATOM 3360 C C . ASP B 1 208 ? 11.992 -6.98 -0.177 1 89.12 208 ASP B C 1
ATOM 3362 O O . ASP B 1 208 ? 13.102 -7.078 -0.702 1 89.12 208 ASP B O 1
ATOM 3366 N N . ASP B 1 209 ? 11.805 -6.602 1.062 1 90.38 209 ASP B N 1
ATOM 3367 C CA . ASP B 1 209 ? 12.938 -6.312 1.929 1 90.38 209 ASP B CA 1
ATOM 3368 C C . ASP B 1 209 ? 12.68 -6.797 3.354 1 90.38 209 ASP B C 1
ATOM 3370 O O . ASP B 1 209 ? 11.648 -7.414 3.627 1 90.38 209 ASP B O 1
ATOM 3374 N N . GLU B 1 210 ? 13.664 -6.512 4.191 1 92 210 GLU B N 1
ATOM 3375 C CA . GLU B 1 210 ? 13.625 -7.055 5.543 1 92 210 GLU B CA 1
ATOM 3376 C C . GLU B 1 210 ? 12.438 -6.504 6.328 1 92 210 GLU B C 1
ATOM 3378 O O . GLU B 1 210 ? 11.844 -7.211 7.145 1 92 210 GLU B O 1
ATOM 3383 N N . ILE B 1 211 ? 12.047 -5.336 6.098 1 89.19 211 ILE B N 1
ATOM 3384 C CA . ILE B 1 211 ? 10.914 -4.723 6.781 1 89.19 211 ILE B CA 1
ATOM 3385 C C . ILE B 1 211 ? 9.617 -5.426 6.375 1 89.19 211 ILE B C 1
ATOM 3387 O O . ILE B 1 211 ? 8.766 -5.707 7.219 1 89.19 211 ILE B O 1
ATOM 3391 N N . ASP B 1 212 ? 9.5 -5.676 5.117 1 92.75 212 ASP B N 1
ATOM 3392 C CA . ASP B 1 212 ? 8.344 -6.426 4.641 1 92.75 212 ASP B CA 1
ATOM 3393 C C . ASP B 1 212 ? 8.242 -7.781 5.336 1 92.75 212 ASP B C 1
ATOM 3395 O O . ASP B 1 212 ? 7.152 -8.203 5.734 1 92.75 212 ASP B O 1
ATOM 3399 N N . LEU B 1 213 ? 9.391 -8.391 5.426 1 94.5 213 LEU B N 1
ATOM 3400 C CA . LEU B 1 213 ? 9.43 -9.703 6.059 1 94.5 213 LEU B CA 1
ATOM 3401 C C . LEU B 1 213 ? 8.938 -9.633 7.5 1 94.5 213 LEU B C 1
ATOM 3403 O O . LEU B 1 213 ? 8.133 -10.461 7.93 1 94.5 213 LEU B O 1
ATOM 3407 N N . ALA B 1 214 ? 9.391 -8.648 8.188 1 92.38 214 ALA B N 1
ATOM 3408 C CA . ALA B 1 214 ? 8.992 -8.461 9.586 1 92.38 214 ALA B CA 1
ATOM 3409 C C . ALA B 1 214 ? 7.492 -8.195 9.695 1 92.38 214 ALA B C 1
ATOM 3411 O O . ALA B 1 214 ? 6.824 -8.734 10.586 1 92.38 214 ALA B O 1
ATOM 3412 N N . VAL B 1 215 ? 6.953 -7.406 8.859 1 93.56 215 VAL B N 1
ATOM 3413 C CA . VAL B 1 215 ? 5.535 -7.055 8.859 1 93.56 215 VAL B CA 1
ATOM 3414 C C . VAL B 1 215 ? 4.695 -8.297 8.57 1 93.56 215 VAL B C 1
ATOM 3416 O O . VAL B 1 215 ? 3.74 -8.586 9.297 1 93.56 215 VAL B O 1
ATOM 3419 N N . ILE B 1 216 ? 5.07 -9.008 7.578 1 95.75 216 ILE B N 1
ATOM 3420 C CA . ILE B 1 216 ? 4.297 -10.188 7.195 1 95.75 216 ILE B CA 1
ATOM 3421 C C . ILE B 1 216 ? 4.41 -11.25 8.281 1 95.75 216 ILE B C 1
ATOM 3423 O O . ILE B 1 216 ? 3.443 -11.961 8.562 1 95.75 216 ILE B O 1
ATOM 3427 N N . ASP B 1 217 ? 5.562 -11.352 8.859 1 95.38 217 ASP B N 1
ATOM 3428 C CA . ASP B 1 217 ? 5.707 -12.266 9.992 1 95.38 217 ASP B CA 1
ATOM 3429 C C . ASP B 1 217 ? 4.727 -11.906 11.109 1 95.38 217 ASP B C 1
ATOM 3431 O O . ASP B 1 217 ? 4.078 -12.789 11.672 1 95.38 217 ASP B O 1
ATOM 3435 N N . LEU B 1 218 ? 4.605 -10.656 11.391 1 92.75 218 LEU B N 1
ATOM 3436 C CA . LEU B 1 218 ? 3.656 -10.164 12.383 1 92.75 218 LEU B CA 1
ATOM 3437 C C . LEU B 1 218 ? 2.227 -10.539 12 1 92.75 218 LEU B C 1
ATOM 3439 O O . LEU B 1 218 ? 1.463 -11.031 12.836 1 92.75 218 LEU B O 1
ATOM 3443 N N . LEU B 1 219 ? 1.863 -10.328 10.758 1 93.81 219 LEU B N 1
ATOM 3444 C CA . LEU B 1 219 ? 0.507 -10.57 10.273 1 93.81 219 LEU B CA 1
ATOM 3445 C C . LEU B 1 219 ? 0.175 -12.062 10.32 1 93.81 219 LEU B C 1
ATOM 3447 O O . LEU B 1 219 ? -0.961 -12.438 10.617 1 93.81 219 LEU B O 1
ATOM 3451 N N . MET B 1 220 ? 1.143 -12.836 10.055 1 93.56 220 MET B N 1
ATOM 3452 C CA . MET B 1 220 ? 0.932 -14.281 10.023 1 93.56 220 MET B CA 1
ATOM 3453 C C . MET B 1 220 ? 0.834 -14.852 11.438 1 93.56 220 MET B C 1
ATOM 3455 O O . MET B 1 220 ? 0.158 -15.852 11.664 1 93.56 220 MET B O 1
ATOM 3459 N N . THR B 1 221 ? 1.564 -14.211 12.336 1 88.44 221 THR B N 1
ATOM 3460 C CA . THR B 1 221 ? 1.567 -14.695 13.711 1 88.44 221 THR B CA 1
ATOM 3461 C C . THR B 1 221 ? 0.325 -14.219 14.453 1 88.44 221 THR B C 1
ATOM 3463 O O . THR B 1 221 ? -0.185 -14.914 15.336 1 88.44 221 THR B O 1
ATOM 3466 N N . ARG B 1 222 ? -0.069 -12.945 14.18 1 73.81 222 ARG B N 1
ATOM 3467 C CA . ARG B 1 222 ? -1.31 -12.461 14.766 1 73.81 222 ARG B CA 1
ATOM 3468 C C . ARG B 1 222 ? -2.516 -13.203 14.203 1 73.81 222 ARG B C 1
ATOM 3470 O O . ARG B 1 222 ? -3.516 -13.391 14.906 1 73.81 222 ARG B O 1
ATOM 3477 N N . ARG B 1 223 ? -2.584 -13.352 12.922 1 57.91 223 ARG B N 1
ATOM 3478 C CA . ARG B 1 223 ? -3.678 -14.125 12.352 1 57.91 223 ARG B CA 1
ATOM 3479 C C . ARG B 1 223 ? -3.75 -15.516 12.969 1 57.91 223 ARG B C 1
ATOM 3481 O O . ARG B 1 223 ? -4.84 -16.078 13.141 1 57.91 223 ARG B O 1
ATOM 3488 N N . PHE B 1 224 ? -2.492 -16.203 13.242 1 46.03 224 PHE B N 1
ATOM 3489 C CA . PHE B 1 224 ? -2.473 -17.531 13.867 1 46.03 224 PHE B CA 1
ATOM 3490 C C . PHE B 1 224 ? -2.707 -17.422 15.375 1 46.03 224 PHE B C 1
ATOM 3492 O O . PHE B 1 224 ? -2.928 -18.422 16.047 1 46.03 224 PHE B O 1
ATOM 3499 N N . GLY B 1 225 ? -2.602 -16.188 16.016 1 38.88 225 GLY B N 1
ATOM 3500 C CA . GLY B 1 225 ? -2.986 -16.141 17.422 1 38.88 225 GLY B CA 1
ATOM 3501 C C . GLY B 1 225 ? -4.453 -15.812 17.625 1 38.88 225 GLY B C 1
ATOM 3502 O O . GLY B 1 225 ? -5.094 -15.234 16.75 1 38.88 225 GLY B O 1
#

Solvent-accessible surface area (backbone atoms only — not comparable to full-atom values): 23997 Å² total; per-residue (Å²): 128,82,40,22,31,32,42,28,68,46,51,50,72,44,92,55,30,80,43,47,49,64,36,72,42,63,88,37,36,29,42,49,51,40,48,48,55,48,68,68,26,88,49,39,77,46,48,34,34,37,23,62,27,68,67,57,45,53,55,40,44,74,63,68,33,45,72,42,84,36,58,70,88,63,54,48,94,82,50,52,70,57,59,48,48,59,65,44,48,63,62,52,48,73,75,41,87,64,54,32,40,35,44,37,36,38,49,20,61,58,65,58,93,56,47,68,37,49,42,54,49,48,28,60,74,65,67,35,38,8,28,41,29,23,10,69,42,78,76,49,36,32,32,78,45,96,92,38,64,36,62,70,77,58,46,73,85,60,66,66,52,71,90,68,46,72,74,28,25,30,57,18,67,31,43,32,35,22,32,63,63,34,36,72,73,62,73,25,76,52,37,85,49,55,38,78,33,81,51,55,63,69,26,46,51,54,49,62,35,64,65,37,45,52,47,50,25,49,52,46,45,54,71,75,95,128,81,41,23,33,31,43,30,68,46,49,51,73,44,92,56,32,81,43,49,47,64,38,72,42,61,87,36,36,32,41,50,52,40,46,47,56,47,68,68,26,88,49,39,77,46,47,35,34,38,24,63,28,70,68,58,45,52,56,40,44,73,62,68,32,45,74,43,83,36,58,69,89,64,53,48,94,83,49,53,71,56,58,47,48,60,65,44,46,63,62,52,48,74,77,42,86,63,54,31,39,33,44,37,36,40,48,20,62,59,65,57,94,57,45,67,38,50,41,53,51,48,31,61,75,66,67,34,40,9,28,41,29,24,11,70,42,78,75,51,35,32,32,78,46,97,91,37,65,36,63,71,78,60,48,72,87,59,65,65,52,70,90,68,46,75,76,28,26,31,57,18,67,32,42,32,36,22,30,63,62,35,36,73,72,62,71,25,74,50,38,84,48,54,39,78,34,79,50,54,63,68,26,47,51,54,50,62,34,64,65,37,45,54,46,50,26,50,52,45,44,54,70,74,92

Secondary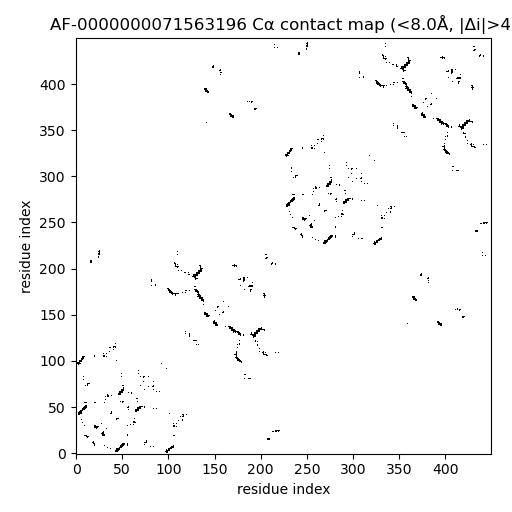 structure (DSSP, 8-state):
---EEEEEE--S--SSSTTGGGSEETTEEHHHHHHHHHHH-SSEEEEEEEES-HHHHHHHHHTT-EEEEPPGGG-STT--HHHHHHHHHHHHHHH---SEEEEE-TT---PPTTHHHHHHHHHHHTT-SEEEEEEEE---EEEEETTEEEESSS-GGGPPPGGGSPPEEEEEEEEEEE-HHHHHHHSSS--SSEEEEEE-GGGG---SSHHHHHHHHHHHHHH--/---EEEEEE--S--SSSTTGGGSEETTEEHHHHHHHHHHH-SSEEEEEEEES-HHHHHHHHHTT-EEEEPPGGG-STT--HHHHHHHHHHHHHHH---SEEEEE-TT---PPTTHHHHHHHHHHHTT-SEEEEEEEE---EEEEETTEEEESSS-GGGPPPGGGSPPEEEEEEEEEEE-HHHHHHHSSS--SSEEEEEE-GGGG---SSHHHHHHHHHHHHHHH-

Radius of gyration: 24.27 Å; Cα contacts (8 Å, |Δi|>4): 958; chains: 2; bounding box: 42×71×56 Å

InterPro domains:
  IPR003329 Acylneuraminate cytidylyltransferase [PF02348] (5-207)
  IPR029044 Nucleotide-diphospho-sugar transferases [G3DSA:3.90.550.10] (3-223)
  IPR029044 Nucleotide-diphospho-sugar transferases [SSF53448] (3-223)
  IPR050793 CMP-NeuNAc synthase [PTHR21485] (3-222)

Sequence (450 aa):
MSRAVAIIPARGGSKGILRKNLREVGGAPLVVHTIRQALESSSVDRVYVSTDDTEIRDVSQAAGAHVIHRPVDISGDTISSEAVIHHALPVMRQEGDFDLVVFLQATAPLRAKGDIDGAVATLVREEADSLLSVSRSHRFLWRQGTQGPEAINYDPAHRPRRQDLEAQFVENGSIYVFKPWVLERYDNRLGGRIALYEMTASAAFDIDDEIDLAVIDLLMTRRFGMSRAVAIIPARGGSKGILRKNLREVGGAPLVVHTIRQALESSSVDRVYVSTDDTEIRDVSQAAGAHVIHRPVDISGDTISSEAVIHHALPVMRQEGDFDLVVFLQATAPLRAKGDIDGAVATLVREEADSLLSVSRSHRFLWRQGTQGPEAINYDPAHRPRRQDLEAQFVENGSIYVFKPWVLERYDNRLGGRIALYEMTASAAFDIDDEIDLAVIDLLMTRRFG

pLDDT: mean 93.87, std 8.46, range [37.25, 98.94]

Organism: Paramagnetospirillum magneticum (strain ATCC 700264 / AMB-1) (NCBI:txid342108)